Protein AF-0000000065903211 (afdb_homodimer)

Secondary structure (DSSP, 8-state):
-EETTEEE-S-EEEEEEEEEEEEEEE-SSHHHHHHHHHHHT-S--GGGTS-EEEEEEEE-GGGSTTSS-EEEEEEEE-SS-HHHHHHHHHHHHIIIIITSTT-EEEE--SS-SEEEESTTTTGGGGTT--EEEEETTEEEEEE--SSS-EEEESEEEEEEEEEEEEEEEEESSHHHHHHHHHHHHHHHTTSTTEE-TTSSB---EES--S-TTT-SEE-GGG-GGGHHHHGGG--PPTT--B--EEEEEESSHHHHHHHHHHHHHHHTTSTTEEEEE----TTSS-SEEEEHHHH-/-EETTEEE-S-EEEEEEEEEEEEEEE-SSHHHHHHHHHHHT-S--GGGTS-EEEEEEEE-GGGSTTSS-EEEEEEEE-SS-HHHHHHHHHHHHIIIIITSTT-EEEE--SS-SEEEESTTTTGGGGTT--EEEEETTEEEEEE--SSS-EEEESEEEEEEEEEEEEEEEEESSHHHHHHHHHHHHHHHTTSTTEE-TTSEE---EES--S-TTT-SEE-GGG-GGGHHHHGGG--PPTT--B--EEEEEESSHHHHHHHHHHHHHHHTTSTTEEEEE----TTSS-SEEEEHHHH-

Foldseek 3Di:
DADLQAAEDFFWAFWAKWKKFKKKKFFQDVVLQVQLQDQLQADQCAQVQAKHKFWQDWDALVPDQRSGTITIMMIIGHDPDVVSHLQRSLCSCAVRAQPGAGMEMEGDDPPFPDKDFCCPSHLCVLVPPWDWDDGNNFIWIFRPDDHHTYIYGRIIGMDMWMWWGKKKFFFLDPVLLPPLLVQLQVQLSVQGFKGFRCRWAQADFDQDDPDPVVGTHHPQLQQQVCCVVCPVSRPHDPSTRGIIMTIMIGRDPVSVLQSLLRSVNSSSVDPRGHYMGYPDRPNPPHPDIGTSVVSD/DADLQAAEDFFWAFWAKWKKFKKKKFFQDVVLQVQLQDQLQADQCAQVQAKHKFWQDWAALVPDQRSGTITIMMIIHRDPDVPSHLQRSLCSCVVRAQVGAGMEMETDDPPFPDKDFCCPSHLCVLVPPWDWDDGPNFIWIFRPDDHHTYIYGRIIGMDMWMWWGKKKFFFLDPVLLPPLLVQLQVQLSVQGFKGFRCRWAQADFDQDDPDPVVGTHHPQLQQQVCCVVCPPSRPHDPSTRGIIMTIMIGRDPVSSLQSLLRSVNSSSVDPRGHYMGYDDRPNPPHPDIGTSVVSD

Structure (mmCIF, N/CA/C/O backbone):
data_AF-0000000065903211-model_v1
#
loop_
_entity.id
_entity.type
_entity.pdbx_description
1 polymer 'Formylmethanofuran--tetrahydromethanopterin formyltransferase-like protein'
#
loop_
_atom_site.group_PDB
_atom_site.id
_atom_site.type_symbol
_atom_site.label_atom_id
_atom_site.label_alt_id
_atom_site.label_comp_id
_atom_site.label_asym_id
_atom_site.label_entity_id
_atom_site.label_seq_id
_atom_site.pdbx_PDB_ins_code
_atom_site.Cartn_x
_atom_site.Cartn_y
_atom_site.Cartn_z
_atom_site.occupancy
_atom_site.B_iso_or_equiv
_atom_site.auth_seq_id
_atom_site.auth_comp_id
_atom_site.auth_asym_id
_atom_site.auth_atom_id
_atom_site.pdbx_PDB_model_num
ATOM 1 N N . MET A 1 1 ? 7.066 37.375 7.574 1 93.94 1 MET A N 1
ATOM 2 C CA . MET A 1 1 ? 7.559 37.156 6.219 1 93.94 1 MET A CA 1
ATOM 3 C C . MET A 1 1 ? 6.41 36.812 5.27 1 93.94 1 MET A C 1
ATOM 5 O O . MET A 1 1 ? 5.41 36.219 5.68 1 93.94 1 MET A O 1
ATOM 9 N N . GLU A 1 2 ? 6.516 37.312 4.066 1 96.62 2 GLU A N 1
ATOM 10 C CA . GLU A 1 2 ? 5.477 37.094 3.072 1 96.62 2 GLU A CA 1
ATOM 11 C C . GLU A 1 2 ? 6.078 36.688 1.728 1 96.62 2 GLU A C 1
ATOM 13 O O . GLU A 1 2 ? 7.082 37.25 1.299 1 96.62 2 GLU A O 1
ATOM 18 N N . ILE A 1 3 ? 5.512 35.656 1.175 1 97.62 3 ILE A N 1
ATOM 19 C CA . ILE A 1 3 ? 5.91 35.219 -0.16 1 97.62 3 ILE A CA 1
ATOM 20 C C . ILE A 1 3 ? 4.691 35.188 -1.078 1 97.62 3 ILE A C 1
ATOM 22 O O . ILE A 1 3 ? 3.77 34.406 -0.871 1 97.62 3 ILE A O 1
ATOM 26 N N . ASN A 1 4 ? 4.617 36.062 -2.111 1 97.19 4 ASN A N 1
ATOM 27 C CA . ASN A 1 4 ? 3.537 36.125 -3.088 1 97.19 4 ASN A CA 1
ATOM 28 C C . ASN A 1 4 ? 2.182 36.312 -2.41 1 97.19 4 ASN A C 1
ATOM 30 O O . ASN A 1 4 ? 1.203 35.656 -2.785 1 97.19 4 ASN A O 1
ATOM 34 N N . GLY A 1 5 ? 2.166 37.031 -1.375 1 96.88 5 GLY A N 1
ATOM 35 C CA . GLY A 1 5 ? 0.914 37.344 -0.702 1 96.88 5 GLY A CA 1
ATOM 36 C C . GLY A 1 5 ? 0.561 36.344 0.384 1 96.88 5 GLY A C 1
ATOM 37 O O . GLY A 1 5 ? -0.401 36.562 1.13 1 96.88 5 GLY A O 1
ATOM 38 N N . THR A 1 6 ? 1.266 35.25 0.491 1 98.31 6 THR A N 1
ATOM 39 C CA . THR A 1 6 ? 1.059 34.25 1.516 1 98.31 6 THR A CA 1
ATOM 40 C C . THR A 1 6 ? 1.902 34.531 2.752 1 98.31 6 THR A C 1
ATOM 42 O O . THR A 1 6 ? 3.121 34.688 2.656 1 98.31 6 THR A O 1
ATOM 45 N N . VAL A 1 7 ? 1.269 34.594 3.902 1 98.25 7 VAL A N 1
ATOM 46 C CA . VAL A 1 7 ? 1.983 34.812 5.152 1 98.25 7 VAL A CA 1
ATOM 47 C C . VAL A 1 7 ? 2.717 33.562 5.578 1 98.25 7 VAL A C 1
ATOM 49 O O . VAL A 1 7 ? 2.133 32.469 5.59 1 98.25 7 VAL A O 1
ATOM 52 N N . ILE A 1 8 ? 3.971 33.656 5.844 1 98.5 8 ILE A N 1
ATOM 53 C CA . ILE A 1 8 ? 4.73 32.562 6.445 1 98.5 8 ILE A CA 1
ATOM 54 C C . ILE A 1 8 ? 4.836 32.781 7.953 1 98.5 8 ILE A C 1
ATOM 56 O O . ILE A 1 8 ? 5.504 33.719 8.406 1 98.5 8 ILE A O 1
ATOM 60 N N . GLU A 1 9 ? 4.176 31.953 8.688 1 97.81 9 GLU A N 1
ATOM 61 C CA . GLU A 1 9 ? 4.203 32.094 10.141 1 97.81 9 GLU A CA 1
ATOM 62 C C . GLU A 1 9 ? 5.621 31.906 10.68 1 97.81 9 GLU A C 1
ATOM 64 O O . GLU A 1 9 ? 6.387 31.078 10.18 1 97.81 9 GLU A O 1
ATOM 69 N N . ASP A 1 10 ? 5.945 32.719 11.719 1 96.81 10 ASP A N 1
ATOM 70 C CA . ASP A 1 10 ? 7.219 32.562 12.414 1 96.81 10 ASP A CA 1
ATOM 71 C C . ASP A 1 10 ? 7.156 31.406 13.406 1 96.81 10 ASP A C 1
ATOM 73 O O . ASP A 1 10 ? 6.934 31.609 14.602 1 96.81 10 ASP A O 1
ATOM 77 N N . THR A 1 11 ? 7.348 30.234 12.93 1 95.94 11 THR A N 1
ATOM 78 C CA . THR A 1 11 ? 7.277 29 13.695 1 95.94 11 THR A CA 1
ATOM 79 C C . THR A 1 11 ? 8.25 27.953 13.141 1 95.94 11 THR A C 1
ATOM 81 O O . THR A 1 11 ? 9.156 28.297 12.375 1 95.94 11 THR A O 1
ATOM 84 N N . PHE A 1 12 ? 8.219 26.766 13.695 1 94.81 12 PHE A N 1
ATOM 85 C CA . PHE A 1 12 ? 9.133 25.734 13.25 1 94.81 12 PHE A CA 1
ATOM 86 C C . PHE A 1 12 ? 8.43 24.375 13.203 1 94.81 12 PHE A C 1
ATOM 88 O O . PHE A 1 12 ? 7.441 24.156 13.906 1 94.81 12 PHE A O 1
ATOM 95 N N . SER A 1 13 ? 8.922 23.562 12.312 1 94.5 13 SER A N 1
ATOM 96 C CA . SER A 1 13 ? 8.539 22.156 12.258 1 94.5 13 SER A CA 1
ATOM 97 C C . SER A 1 13 ? 9.414 21.312 13.18 1 94.5 13 SER A C 1
ATOM 99 O O . SER A 1 13 ? 10.602 21.594 13.352 1 94.5 13 SER A O 1
ATOM 101 N N . GLU A 1 14 ? 8.789 20.344 13.742 1 92.88 14 GLU A N 1
ATOM 102 C CA . GLU A 1 14 ? 9.531 19.359 14.523 1 92.88 14 GLU A CA 1
ATOM 103 C C . GLU A 1 14 ? 9.672 18.031 13.773 1 92.88 14 GLU A C 1
ATOM 105 O O . GLU A 1 14 ? 8.727 17.594 13.109 1 92.88 14 GLU A O 1
ATOM 110 N N . ALA A 1 15 ? 10.82 17.484 13.805 1 93.44 15 ALA A N 1
ATOM 111 C CA . ALA A 1 15 ? 11.125 16.188 13.188 1 93.44 15 ALA A CA 1
ATOM 112 C C . ALA A 1 15 ? 11.906 15.297 14.141 1 93.44 15 ALA A C 1
ATOM 114 O O . ALA A 1 15 ? 12.445 15.766 15.148 1 93.44 15 ALA A O 1
ATOM 115 N N . PHE A 1 16 ? 11.914 14.062 13.875 1 92.44 16 PHE A N 1
ATOM 116 C CA . PHE A 1 16 ? 12.578 13.148 14.789 1 92.44 16 PHE A CA 1
ATOM 117 C C . PHE A 1 16 ? 13.516 12.211 14.031 1 92.44 16 PHE A C 1
ATOM 119 O O . PHE A 1 16 ? 13.352 12 12.828 1 92.44 16 PHE A O 1
ATOM 126 N N . THR A 1 17 ? 14.43 11.688 14.812 1 94.62 17 THR A N 1
ATOM 127 C CA . THR A 1 17 ? 15.414 10.789 14.227 1 94.62 17 THR A CA 1
ATOM 128 C C . THR A 1 17 ? 14.859 9.367 14.148 1 94.62 17 THR A C 1
ATOM 130 O O . THR A 1 17 ? 14.219 8.891 15.086 1 94.62 17 THR A O 1
ATOM 133 N N . GLY A 1 18 ? 14.984 8.773 12.992 1 95.62 18 GLY A N 1
ATOM 134 C CA . GLY A 1 18 ? 14.75 7.359 12.773 1 95.62 18 GLY A CA 1
ATOM 135 C C . GLY A 1 18 ? 15.836 6.691 11.953 1 95.62 18 GLY A C 1
ATOM 136 O O . GLY A 1 18 ? 16.953 7.199 11.867 1 95.62 18 GLY A O 1
ATOM 137 N N . ARG A 1 19 ? 15.586 5.504 11.531 1 97.75 19 ARG A N 1
ATOM 138 C CA . ARG A 1 19 ? 16.484 4.785 10.641 1 97.75 19 ARG A CA 1
ATOM 139 C C . ARG A 1 19 ? 15.867 4.602 9.266 1 97.75 19 ARG A C 1
ATOM 141 O O . ARG A 1 19 ? 14.641 4.48 9.141 1 97.75 19 ARG A O 1
ATOM 148 N N . CYS A 1 20 ? 16.719 4.594 8.305 1 98.69 20 CYS A N 1
ATOM 149 C CA . CYS A 1 20 ? 16.234 4.516 6.938 1 98.69 20 CYS A CA 1
ATOM 150 C C . CYS A 1 20 ? 17.016 3.49 6.133 1 98.69 20 CYS A C 1
ATOM 152 O O . CYS A 1 20 ? 18.234 3.377 6.289 1 98.69 20 CYS A O 1
ATOM 154 N N . VAL A 1 21 ? 16.344 2.736 5.34 1 98.88 21 VAL A N 1
ATOM 155 C CA . VAL A 1 21 ? 16.906 1.956 4.242 1 98.88 21 VAL A CA 1
ATOM 156 C C . VAL A 1 21 ? 16.469 2.555 2.906 1 98.88 21 VAL A C 1
ATOM 158 O O . VAL A 1 21 ? 15.273 2.732 2.66 1 98.88 21 VAL A O 1
ATOM 161 N N . ARG A 1 22 ? 17.406 2.957 2.148 1 98.94 22 ARG A N 1
ATOM 162 C CA . ARG A 1 22 ? 17.172 3.363 0.767 1 98.94 22 ARG A CA 1
ATOM 163 C C . ARG A 1 22 ? 17.484 2.227 -0.2 1 98.94 22 ARG A C 1
ATOM 165 O O . ARG A 1 22 ? 18.5 1.543 -0.057 1 98.94 22 ARG A O 1
ATOM 172 N N . ALA A 1 23 ? 16.578 1.986 -1.103 1 98.88 23 ALA A N 1
ATOM 173 C CA . ALA A 1 23 ? 16.734 0.865 -2.023 1 98.88 23 ALA A CA 1
ATOM 174 C C . ALA A 1 23 ? 16.297 1.246 -3.434 1 98.88 23 ALA A C 1
ATOM 176 O O . ALA A 1 23 ? 15.578 2.236 -3.621 1 98.88 23 ALA A O 1
ATOM 177 N N . THR A 1 24 ? 16.766 0.493 -4.402 1 98.88 24 THR A N 1
ATOM 178 C CA . THR A 1 24 ? 16.375 0.655 -5.797 1 98.88 24 THR A CA 1
ATOM 179 C C . THR A 1 24 ? 15.688 -0.609 -6.316 1 98.88 24 THR A C 1
ATOM 181 O O . THR A 1 24 ? 16.297 -1.685 -6.324 1 98.88 24 THR A O 1
ATOM 184 N N . ILE A 1 25 ? 14.492 -0.473 -6.711 1 98.94 25 ILE A N 1
ATOM 185 C CA . ILE A 1 25 ? 13.719 -1.533 -7.352 1 98.94 25 ILE A CA 1
ATOM 186 C C . ILE A 1 25 ? 13.906 -1.471 -8.867 1 98.94 25 ILE A C 1
ATOM 188 O O . ILE A 1 25 ? 13.875 -0.39 -9.453 1 98.94 25 ILE A O 1
ATOM 192 N N . THR A 1 26 ? 14.164 -2.543 -9.5 1 98.81 26 THR A N 1
ATOM 193 C CA . THR A 1 26 ? 14.141 -2.592 -10.961 1 98.81 26 THR A CA 1
ATOM 194 C C . THR A 1 26 ? 13.18 -3.676 -11.445 1 98.81 26 THR A C 1
ATOM 196 O O . THR A 1 26 ? 12.891 -4.629 -10.719 1 98.81 26 THR A O 1
ATOM 199 N N . ALA A 1 27 ? 12.695 -3.543 -12.602 1 98.25 27 ALA A N 1
ATOM 200 C CA . ALA A 1 27 ? 11.828 -4.512 -13.266 1 98.25 27 ALA A CA 1
ATOM 201 C C . ALA A 1 27 ? 11.961 -4.406 -14.789 1 98.25 27 ALA A C 1
ATOM 203 O O . ALA A 1 27 ? 12.773 -3.627 -15.297 1 98.25 27 ALA A O 1
ATOM 204 N N . ARG A 1 28 ? 11.188 -5.219 -15.453 1 96.81 28 ARG A N 1
ATOM 205 C CA . ARG A 1 28 ? 11.273 -5.281 -16.906 1 96.81 28 ARG A CA 1
ATOM 206 C C . ARG A 1 28 ? 10.617 -4.062 -17.547 1 96.81 28 ARG A C 1
ATOM 208 O O . ARG A 1 28 ? 11 -3.65 -18.641 1 96.81 28 ARG A O 1
ATOM 215 N N . ASP A 1 29 ? 9.617 -3.521 -16.828 1 97.31 29 ASP A N 1
ATOM 216 C CA . ASP A 1 29 ? 8.906 -2.367 -17.375 1 97.31 29 ASP A CA 1
ATOM 217 C C . ASP A 1 29 ? 8.523 -1.384 -16.281 1 97.31 29 ASP A C 1
ATOM 219 O O . ASP A 1 29 ? 8.461 -1.755 -15.102 1 97.31 29 ASP A O 1
ATOM 223 N N . MET A 1 30 ? 8.234 -0.178 -16.719 1 98.12 30 MET A N 1
ATOM 224 C CA . MET A 1 30 ? 7.988 0.899 -15.773 1 98.12 30 MET A CA 1
ATOM 225 C C . MET A 1 30 ? 6.664 0.688 -15.047 1 98.12 30 MET A C 1
ATOM 227 O O . MET A 1 30 ? 6.504 1.104 -13.898 1 98.12 30 MET A O 1
ATOM 231 N N . GLU A 1 31 ? 5.746 0.046 -15.656 1 97.56 31 GLU A N 1
ATOM 232 C CA . GLU A 1 31 ? 4.477 -0.226 -14.992 1 97.56 31 GLU A CA 1
ATOM 233 C C . GLU A 1 31 ? 4.676 -1.108 -13.758 1 97.56 31 GLU A C 1
ATOM 235 O O . GLU A 1 31 ? 4.133 -0.825 -12.695 1 97.56 31 GLU A O 1
ATOM 240 N N . THR A 1 32 ? 5.469 -2.158 -13.938 1 97.81 32 THR A N 1
ATOM 241 C CA . THR A 1 32 ? 5.781 -3.045 -12.82 1 97.81 32 THR A CA 1
ATOM 242 C C . THR A 1 32 ? 6.578 -2.309 -11.75 1 97.81 32 THR A C 1
ATOM 244 O O . THR A 1 32 ? 6.34 -2.49 -10.555 1 97.81 32 THR A O 1
ATOM 247 N N . VAL A 1 33 ? 7.504 -1.469 -12.211 1 98.75 33 VAL A N 1
ATOM 248 C CA . VAL A 1 33 ? 8.312 -0.684 -11.281 1 98.75 33 VAL A CA 1
ATOM 249 C C . VAL A 1 33 ? 7.402 0.193 -10.43 1 98.75 33 VAL A C 1
ATOM 251 O O . VAL A 1 33 ? 7.535 0.225 -9.203 1 98.75 33 VAL A O 1
ATOM 254 N N . ARG A 1 34 ? 6.496 0.884 -11.039 1 98.31 34 ARG A N 1
ATOM 255 C CA . ARG A 1 34 ? 5.594 1.786 -10.328 1 98.31 34 ARG A CA 1
ATOM 256 C C . ARG A 1 34 ? 4.734 1.025 -9.32 1 98.31 34 ARG A C 1
ATOM 258 O O . ARG A 1 34 ? 4.59 1.455 -8.18 1 98.31 34 ARG A O 1
ATOM 265 N N . ARG A 1 35 ? 4.23 -0.134 -9.719 1 97.75 35 ARG A N 1
ATOM 266 C CA . ARG A 1 35 ? 3.387 -0.932 -8.836 1 97.75 35 ARG A CA 1
ATOM 267 C C . ARG A 1 35 ? 4.172 -1.409 -7.617 1 97.75 35 ARG A C 1
ATOM 269 O O . ARG A 1 35 ? 3.697 -1.3 -6.484 1 97.75 35 ARG A O 1
ATOM 276 N N . ALA A 1 36 ? 5.348 -1.907 -7.871 1 98.5 36 ALA A N 1
ATOM 277 C CA . ALA A 1 36 ? 6.18 -2.396 -6.777 1 98.5 36 ALA A CA 1
ATOM 278 C C . ALA A 1 36 ? 6.559 -1.265 -5.828 1 98.5 36 ALA A C 1
ATOM 280 O O . ALA A 1 36 ? 6.52 -1.43 -4.605 1 98.5 36 ALA A O 1
ATOM 281 N N . ALA A 1 37 ? 6.918 -0.13 -6.402 1 98.81 37 ALA A N 1
ATOM 282 C CA . ALA A 1 37 ? 7.363 1.011 -5.605 1 98.81 37 ALA A CA 1
ATOM 283 C C . ALA A 1 37 ? 6.23 1.552 -4.738 1 98.81 37 ALA A C 1
ATOM 285 O O . ALA A 1 37 ? 6.391 1.7 -3.523 1 98.81 37 ALA A O 1
ATOM 286 N N . TYR A 1 38 ? 5.09 1.754 -5.309 1 98.44 38 TYR A N 1
ATOM 287 C CA . TYR A 1 38 ? 3.979 2.348 -4.574 1 98.44 38 TYR A CA 1
ATOM 288 C C . TYR A 1 38 ? 3.389 1.352 -3.582 1 98.44 38 TYR A C 1
ATOM 290 O O . TYR A 1 38 ? 3.045 1.718 -2.455 1 98.44 38 TYR A O 1
ATOM 298 N N . ASP A 1 39 ? 3.305 0.118 -3.965 1 98.44 39 ASP A N 1
ATOM 299 C CA . ASP A 1 39 ? 2.77 -0.877 -3.041 1 98.44 39 ASP A CA 1
ATOM 300 C C . ASP A 1 39 ? 3.68 -1.043 -1.825 1 98.44 39 ASP A C 1
ATOM 302 O O . ASP A 1 39 ? 3.203 -1.102 -0.69 1 98.44 39 ASP A O 1
ATOM 306 N N . SER A 1 40 ? 4.957 -1.075 -2.055 1 98.69 40 SER A N 1
ATOM 307 C CA . SER A 1 40 ? 5.883 -1.378 -0.97 1 98.69 40 SER A CA 1
ATOM 308 C C . SER A 1 40 ? 6.031 -0.193 -0.022 1 98.69 40 SER A C 1
ATOM 310 O O . SER A 1 40 ? 6.566 -0.335 1.08 1 98.69 40 SER A O 1
ATOM 312 N N . THR A 1 41 ? 5.582 0.974 -0.453 1 98.62 41 THR A N 1
ATOM 313 C CA . THR A 1 41 ? 5.73 2.156 0.387 1 98.62 41 THR A CA 1
ATOM 314 C C . THR A 1 41 ? 4.371 2.676 0.84 1 98.62 41 THR A C 1
ATOM 316 O O . THR A 1 41 ? 4.27 3.773 1.39 1 98.62 41 THR A O 1
ATOM 319 N N . ALA A 1 42 ? 3.311 1.9 0.589 1 97.94 42 ALA A N 1
ATOM 320 C CA . ALA A 1 42 ? 1.968 2.299 1.004 1 97.94 42 ALA A CA 1
ATOM 321 C C . ALA A 1 42 ? 1.803 2.178 2.516 1 97.94 42 ALA A C 1
ATOM 323 O O . ALA A 1 42 ? 2.6 1.513 3.184 1 97.94 42 ALA A O 1
ATOM 324 N N . THR A 1 43 ? 0.815 2.904 3.062 1 96.88 43 THR A N 1
ATOM 325 C CA . THR A 1 43 ? 0.42 2.828 4.465 1 96.88 43 THR A CA 1
ATOM 326 C C . THR A 1 43 ? 1.553 3.299 5.375 1 96.88 43 THR A C 1
ATOM 328 O O . THR A 1 43 ? 2.291 2.482 5.926 1 96.88 43 THR A O 1
ATOM 331 N N . PRO A 1 44 ? 1.669 4.586 5.512 1 96 44 PRO A N 1
ATOM 332 C CA . PRO A 1 44 ? 2.672 5.047 6.477 1 96 44 PRO A CA 1
ATOM 333 C C . PRO A 1 44 ? 2.508 4.406 7.852 1 96 44 PRO A C 1
ATOM 335 O O . PRO A 1 44 ? 1.448 4.531 8.469 1 96 44 PRO A O 1
ATOM 338 N N . GLY A 1 45 ? 3.602 3.795 8.383 1 93.38 45 GLY A N 1
ATOM 339 C CA . GLY A 1 45 ? 3.42 2.855 9.477 1 93.38 45 GLY A CA 1
ATOM 340 C C . GLY A 1 45 ? 4.125 3.281 10.75 1 93.38 45 GLY A C 1
ATOM 341 O O . GLY A 1 45 ? 4.09 2.564 11.758 1 93.38 45 GLY A O 1
ATOM 342 N N . ALA A 1 46 ? 4.664 4.469 10.859 1 91.44 46 ALA A N 1
ATOM 343 C CA . ALA A 1 46 ? 5.441 4.84 12.039 1 91.44 46 ALA A CA 1
ATOM 344 C C . ALA A 1 46 ? 4.57 4.844 13.297 1 91.44 46 ALA A C 1
ATOM 346 O O . ALA A 1 46 ? 4.977 4.34 14.344 1 91.44 46 ALA A O 1
ATOM 347 N N . VAL A 1 47 ? 3.385 5.297 13.188 1 87.88 47 VAL A N 1
ATOM 348 C CA . VAL A 1 47 ? 2.533 5.48 14.359 1 87.88 47 VAL A CA 1
ATOM 349 C C . VAL A 1 47 ? 1.985 4.133 14.82 1 87.88 47 VAL A C 1
ATOM 351 O O . VAL A 1 47 ? 1.554 3.986 15.961 1 87.88 47 VAL A O 1
ATOM 354 N N . ILE A 1 48 ? 2.027 3.135 13.945 1 91.62 48 ILE A N 1
ATOM 355 C CA . ILE A 1 48 ? 1.499 1.829 14.32 1 91.62 48 ILE A CA 1
ATOM 356 C C . ILE A 1 48 ? 2.646 0.833 14.477 1 91.62 48 ILE A C 1
ATOM 358 O O . ILE A 1 48 ? 2.432 -0.381 14.445 1 91.62 48 ILE A O 1
ATOM 362 N N . GLY A 1 49 ? 3.812 1.359 14.586 1 92.44 49 GLY A N 1
ATOM 363 C CA . GLY A 1 49 ? 4.977 0.534 14.875 1 92.44 49 GLY A CA 1
ATOM 364 C C . GLY A 1 49 ? 5.477 -0.228 13.664 1 92.44 49 GLY A C 1
ATOM 365 O O . GLY A 1 49 ? 6.066 -1.303 13.797 1 92.44 49 GLY A O 1
ATOM 366 N N . ARG A 1 50 ? 5.223 0.311 12.484 1 96.25 50 ARG A N 1
ATOM 367 C CA . ARG A 1 50 ? 5.625 -0.349 11.25 1 96.25 50 ARG A CA 1
ATOM 368 C C . ARG A 1 50 ? 6.414 0.601 10.359 1 96.25 50 ARG A C 1
ATOM 370 O O . ARG A 1 50 ? 6.82 1.68 10.797 1 96.25 50 ARG A O 1
ATOM 377 N N . VAL A 1 51 ? 6.703 0.161 9.203 1 97.69 51 VAL A N 1
ATOM 378 C CA . VAL A 1 51 ? 7.547 0.924 8.289 1 97.69 51 VAL A CA 1
ATOM 379 C C . VAL A 1 51 ? 6.734 2.057 7.66 1 97.69 51 VAL A C 1
ATOM 381 O O . VAL A 1 51 ? 5.551 1.89 7.367 1 97.69 51 VAL A O 1
ATOM 384 N N . GLU A 1 52 ? 7.391 3.166 7.578 1 98.06 52 GLU A N 1
ATOM 385 C CA . GLU A 1 52 ? 6.895 4.305 6.816 1 98.06 52 GLU A CA 1
ATOM 386 C C . GLU A 1 52 ? 7.777 4.586 5.602 1 98.06 52 GLU A C 1
ATOM 388 O O . GLU A 1 52 ? 8.984 4.801 5.742 1 98.06 52 GLU A O 1
ATOM 393 N N . GLY A 1 53 ? 7.199 4.508 4.395 1 98.19 53 GLY A N 1
ATOM 394 C CA . GLY A 1 53 ? 8.039 4.609 3.213 1 98.19 53 GLY A CA 1
ATOM 395 C C . GLY A 1 53 ? 7.5 5.586 2.184 1 98.19 53 GLY A C 1
ATOM 396 O O . GLY A 1 53 ? 6.426 6.164 2.369 1 98.19 53 GLY A O 1
ATOM 397 N N . GLY A 1 54 ? 8.289 5.832 1.173 1 98.75 54 GLY A N 1
ATOM 398 C CA . GLY A 1 54 ? 7.914 6.668 0.043 1 98.75 54 GLY A CA 1
ATOM 399 C C . GLY A 1 54 ? 8.789 6.453 -1.176 1 98.75 54 GLY A C 1
ATOM 400 O O . GLY A 1 54 ? 9.883 5.887 -1.071 1 98.75 54 GLY A O 1
ATOM 401 N N . VAL A 1 55 ? 8.305 6.852 -2.301 1 98.81 55 VAL A N 1
ATOM 402 C CA . VAL A 1 55 ? 9.055 6.809 -3.553 1 98.81 55 VAL A CA 1
ATOM 403 C C . VAL A 1 55 ? 9.875 8.086 -3.707 1 98.81 55 VAL A C 1
ATOM 405 O O . VAL A 1 55 ? 9.328 9.195 -3.619 1 98.81 55 VAL A O 1
ATOM 408 N N . GLU A 1 56 ? 11.102 7.906 -3.9 1 98.81 56 GLU A N 1
ATOM 409 C CA . GLU A 1 56 ? 11.992 9.055 -4.062 1 98.81 56 GLU A CA 1
ATOM 410 C C . GLU A 1 56 ? 12.055 9.5 -5.52 1 98.81 56 GLU A C 1
ATOM 412 O O . GLU A 1 56 ? 11.977 10.695 -5.812 1 98.81 56 GLU A O 1
ATOM 417 N N . SER A 1 57 ? 12.234 8.539 -6.395 1 98.56 57 SER A N 1
ATOM 418 C CA . SER A 1 57 ? 12.406 8.891 -7.801 1 98.56 57 SER A CA 1
ATOM 419 C C . SER A 1 57 ? 12.25 7.672 -8.703 1 98.56 57 SER A C 1
ATOM 421 O O . SER A 1 57 ? 12.336 6.535 -8.234 1 98.56 57 SER A O 1
ATOM 423 N N . PHE A 1 58 ? 11.992 7.902 -9.93 1 98.62 58 PHE A N 1
ATOM 424 C CA . PHE A 1 58 ? 11.984 6.883 -10.977 1 98.62 58 PHE A CA 1
ATOM 425 C C . PHE A 1 58 ? 13.195 7.023 -11.883 1 98.62 58 PHE A C 1
ATOM 427 O O . PHE A 1 58 ? 13.727 8.125 -12.055 1 98.62 58 PHE A O 1
ATOM 434 N N . HIS A 1 59 ? 13.609 5.875 -12.438 1 98.56 59 HIS A N 1
ATOM 435 C CA . HIS A 1 59 ? 14.852 5.836 -13.195 1 98.56 59 HIS A CA 1
ATOM 436 C C . HIS A 1 59 ? 14.656 5.141 -14.539 1 98.56 59 HIS A C 1
ATOM 438 O O . HIS A 1 59 ? 13.922 4.16 -14.633 1 98.56 59 HIS A O 1
ATOM 444 N N . SER A 1 60 ? 15.359 5.656 -15.531 1 98.12 60 SER A N 1
ATOM 445 C CA . SER A 1 60 ? 15.5 4.926 -16.781 1 98.12 60 SER A CA 1
ATOM 446 C C . SER A 1 60 ? 16.5 3.787 -16.656 1 98.12 60 SER A C 1
ATOM 448 O O . SER A 1 60 ? 17.219 3.688 -15.656 1 98.12 60 SER A O 1
ATOM 450 N N . ALA A 1 61 ? 16.547 2.965 -17.672 1 97.69 61 ALA A N 1
ATOM 451 C CA . ALA A 1 61 ? 17.344 1.749 -17.656 1 97.69 61 ALA A CA 1
ATOM 452 C C . ALA A 1 61 ? 18.828 2.076 -17.438 1 97.69 61 ALA A C 1
ATOM 454 O O . ALA A 1 61 ? 19.547 1.335 -16.766 1 97.69 61 ALA A O 1
ATOM 455 N N . ASP A 1 62 ? 19.312 3.152 -17.906 1 97.12 62 ASP A N 1
ATOM 456 C CA . ASP A 1 62 ? 20.734 3.48 -17.859 1 97.12 62 ASP A CA 1
ATOM 457 C C . ASP A 1 62 ? 21.141 3.98 -16.484 1 97.12 62 ASP A C 1
ATOM 459 O O . ASP A 1 62 ? 22.344 4.105 -16.188 1 97.12 62 ASP A O 1
ATOM 463 N N . GLU A 1 63 ? 20.188 4.137 -15.586 1 97.44 63 GLU A N 1
ATOM 464 C CA . GLU A 1 63 ? 20.453 4.715 -14.273 1 97.44 63 GLU A CA 1
ATOM 465 C C . GLU A 1 63 ? 20.422 3.648 -13.18 1 97.44 63 GLU A C 1
ATOM 467 O O . GLU A 1 63 ? 20.547 3.963 -11.992 1 97.44 63 GLU A O 1
ATOM 472 N N . THR A 1 64 ? 20.25 2.434 -13.562 1 97.69 64 THR A N 1
ATOM 473 C CA . THR A 1 64 ? 20.109 1.369 -12.578 1 97.69 64 THR A CA 1
ATOM 474 C C . THR A 1 64 ? 21.203 0.322 -12.75 1 97.69 64 THR A C 1
ATOM 476 O O . THR A 1 64 ? 21.812 0.222 -13.812 1 97.69 64 THR A O 1
ATOM 479 N N . PRO A 1 65 ? 21.438 -0.454 -11.75 1 96.62 65 PRO A N 1
ATOM 480 C CA . PRO A 1 65 ? 22.562 -1.392 -11.766 1 96.62 65 PRO A CA 1
ATOM 481 C C . PRO A 1 65 ? 22.422 -2.473 -12.828 1 96.62 65 PRO A C 1
ATOM 483 O O . PRO A 1 65 ? 23.422 -3.021 -13.297 1 96.62 65 PRO A O 1
ATOM 486 N N . ASP A 1 66 ? 21.188 -2.801 -13.219 1 97.06 66 ASP A N 1
ATOM 487 C CA . ASP A 1 66 ? 21.031 -3.953 -14.102 1 97.06 66 ASP A CA 1
ATOM 488 C C . ASP A 1 66 ? 20.469 -3.537 -15.461 1 97.06 66 ASP A C 1
ATOM 490 O O . ASP A 1 66 ? 19.984 -4.375 -16.219 1 97.06 66 ASP A O 1
ATOM 494 N N . GLY A 1 67 ? 20.453 -2.303 -15.75 1 97.75 67 GLY A N 1
ATOM 495 C CA . GLY A 1 67 ? 20.094 -1.804 -17.062 1 97.75 67 GLY A CA 1
ATOM 496 C C . GLY A 1 67 ? 18.609 -1.885 -17.359 1 97.75 67 GLY A C 1
ATOM 497 O O . GLY A 1 67 ? 18.203 -1.938 -18.531 1 97.75 67 GLY A O 1
ATOM 498 N N . ARG A 1 68 ? 17.75 -1.947 -16.359 1 98.19 68 ARG A N 1
ATOM 499 C CA . ARG A 1 68 ? 16.297 -1.951 -16.484 1 98.19 68 ARG A CA 1
ATOM 500 C C . ARG A 1 68 ? 15.688 -0.726 -15.805 1 98.19 68 ARG A C 1
ATOM 502 O O . ARG A 1 68 ? 16.344 -0.071 -14.992 1 98.19 68 ARG A O 1
ATOM 509 N N . PRO A 1 69 ? 14.445 -0.362 -16.172 1 98.69 69 PRO A N 1
ATOM 510 C CA . PRO A 1 69 ? 13.812 0.742 -15.438 1 98.69 69 PRO A CA 1
ATOM 511 C C . PRO A 1 69 ? 13.703 0.475 -13.938 1 98.69 69 PRO A C 1
ATOM 513 O O . PRO A 1 69 ? 13.68 -0.684 -13.516 1 98.69 69 PRO A O 1
ATOM 516 N N . GLY A 1 70 ? 13.695 1.569 -13.172 1 98.81 70 GLY A N 1
ATOM 517 C CA . GLY A 1 70 ? 13.68 1.35 -11.734 1 98.81 70 GLY A CA 1
ATOM 518 C C . GLY A 1 70 ? 13.102 2.518 -10.961 1 98.81 70 GLY A C 1
ATOM 519 O O . GLY A 1 70 ? 12.602 3.479 -11.555 1 98.81 70 GLY A O 1
ATOM 520 N N . ALA A 1 71 ? 13.016 2.367 -9.68 1 98.94 71 ALA A N 1
ATOM 521 C CA . ALA A 1 71 ? 12.609 3.396 -8.727 1 98.94 71 ALA A CA 1
ATOM 522 C C . ALA A 1 71 ? 13.43 3.316 -7.449 1 98.94 71 ALA A C 1
ATOM 524 O O . ALA A 1 71 ? 13.734 2.225 -6.965 1 98.94 71 ALA A O 1
ATOM 525 N N . THR A 1 72 ? 13.836 4.453 -6.988 1 98.88 72 THR A N 1
ATOM 526 C CA . THR A 1 72 ? 14.406 4.539 -5.648 1 98.88 72 THR A CA 1
ATOM 527 C C . THR A 1 72 ? 13.32 4.777 -4.605 1 98.88 72 THR A C 1
ATOM 529 O O . THR A 1 72 ? 12.469 5.656 -4.773 1 98.88 72 THR A O 1
ATOM 532 N N . VAL A 1 73 ? 13.344 3.945 -3.582 1 98.94 73 VAL A N 1
ATOM 533 C CA . VAL A 1 73 ? 12.383 4.059 -2.486 1 98.94 73 VAL A CA 1
ATOM 534 C C . VAL A 1 73 ? 13.125 4.156 -1.157 1 98.94 73 VAL A C 1
ATOM 536 O O . VAL A 1 73 ? 14.289 3.758 -1.057 1 98.94 73 VAL A O 1
ATOM 539 N N . GLN A 1 74 ? 12.508 4.727 -0.223 1 98.94 74 GLN A N 1
ATOM 540 C CA . GLN A 1 74 ? 13.039 4.805 1.133 1 98.94 74 GLN A CA 1
ATOM 541 C C . GLN A 1 74 ? 12.07 4.191 2.141 1 98.94 74 GLN A C 1
ATOM 543 O O . GLN A 1 74 ? 10.859 4.398 2.049 1 98.94 74 GLN A O 1
ATOM 548 N N . PHE A 1 75 ? 12.586 3.414 3.078 1 98.88 75 PHE A N 1
ATOM 549 C CA . PHE A 1 75 ? 11.844 2.809 4.18 1 98.88 75 PHE A CA 1
ATOM 550 C C . PHE A 1 75 ? 12.375 3.295 5.523 1 98.88 75 PHE A C 1
ATOM 552 O O . PHE A 1 75 ? 13.562 3.141 5.816 1 98.88 75 PHE A O 1
ATOM 559 N N . TYR A 1 76 ? 11.5 3.836 6.328 1 98.69 76 TYR A N 1
ATOM 560 C CA . TYR A 1 76 ? 11.883 4.414 7.613 1 98.69 76 TYR A CA 1
ATOM 561 C C . TYR A 1 76 ? 11.289 3.623 8.766 1 98.69 76 TYR A C 1
ATOM 563 O O . TYR A 1 76 ? 10.188 3.084 8.656 1 98.69 76 TYR A O 1
ATOM 571 N N . TYR A 1 77 ? 11.984 3.547 9.766 1 98.06 77 TYR A N 1
ATOM 572 C CA . TYR A 1 77 ? 11.531 2.959 11.016 1 98.06 77 TYR A CA 1
ATOM 573 C C . TYR A 1 77 ? 11.852 3.873 12.195 1 98.06 77 TYR A C 1
ATOM 575 O O . TYR A 1 77 ? 13.008 4.246 12.398 1 98.06 77 TYR A O 1
ATOM 583 N N . ALA A 1 78 ? 10.859 4.203 12.977 1 93.81 78 ALA A N 1
ATOM 584 C CA . ALA A 1 78 ? 10.977 5.242 13.992 1 93.81 78 ALA A CA 1
ATOM 585 C C . ALA A 1 78 ? 11.547 4.676 15.289 1 93.81 78 ALA A C 1
ATOM 587 O O . ALA A 1 78 ? 12.188 5.395 16.062 1 93.81 78 ALA A O 1
ATOM 588 N N . LEU A 1 79 ? 11.383 3.389 15.586 1 91.12 79 LEU A N 1
ATOM 589 C CA . LEU A 1 79 ? 11.797 2.781 16.844 1 91.12 79 LEU A CA 1
ATOM 590 C C . LEU A 1 79 ? 13.258 2.338 16.781 1 91.12 79 LEU A C 1
ATOM 592 O O . LEU A 1 79 ? 13.781 2.076 15.695 1 91.12 79 LEU A O 1
ATOM 596 N N . PRO A 1 80 ? 13.922 2.234 17.891 1 92.25 80 PRO A N 1
ATOM 597 C CA . PRO A 1 80 ? 15.336 1.851 17.906 1 92.25 80 PRO A CA 1
ATOM 598 C C . PRO A 1 80 ? 15.547 0.346 17.734 1 92.25 80 PRO A C 1
ATOM 600 O O . PRO A 1 80 ? 16.688 -0.123 17.688 1 92.25 80 PRO A O 1
ATOM 603 N N . ASP A 1 81 ? 14.609 -0.44 17.484 1 96 81 ASP A N 1
ATOM 604 C CA . ASP A 1 81 ? 14.664 -1.895 17.375 1 96 81 ASP A CA 1
ATOM 605 C C . ASP A 1 81 ? 14.961 -2.326 15.938 1 96 81 ASP A C 1
ATOM 607 O O . ASP A 1 81 ? 14.047 -2.566 15.148 1 96 81 ASP A O 1
ATOM 611 N N . LEU A 1 82 ? 16.219 -2.604 15.719 1 95.81 82 LEU A N 1
ATOM 612 C CA . LEU A 1 82 ? 16.688 -2.932 14.375 1 95.81 82 LEU A CA 1
ATOM 613 C C . LEU A 1 82 ? 16.125 -4.277 13.922 1 95.81 82 LEU A C 1
ATOM 615 O O . LEU A 1 82 ? 15.844 -4.473 12.734 1 95.81 82 LEU A O 1
ATOM 619 N N . GLU A 1 83 ? 16 -5.18 14.836 1 96.75 83 GLU A N 1
ATOM 620 C CA . GLU A 1 83 ? 15.445 -6.484 14.492 1 96.75 83 GLU A CA 1
ATOM 621 C C . GLU A 1 83 ? 14 -6.359 14.008 1 96.75 83 GLU A C 1
ATOM 623 O O . GLU A 1 83 ? 13.617 -6.973 13.008 1 96.75 83 GLU A O 1
ATOM 628 N N . LYS A 1 84 ? 13.25 -5.598 14.711 1 96.94 84 LYS A N 1
ATOM 629 C CA . LYS A 1 84 ? 11.867 -5.379 14.297 1 96.94 84 LYS A CA 1
ATOM 630 C C . LYS A 1 84 ? 11.797 -4.629 12.969 1 96.94 84 LYS A C 1
ATOM 632 O O . LYS A 1 84 ? 10.922 -4.895 12.141 1 96.94 84 LYS A O 1
ATOM 637 N N . PHE A 1 85 ? 12.758 -3.672 12.797 1 98.19 85 PHE A N 1
ATOM 638 C CA . PHE A 1 85 ? 12.844 -2.98 11.516 1 98.19 85 PHE A CA 1
ATOM 639 C C . PHE A 1 85 ? 13.078 -3.971 10.383 1 98.19 85 PHE A C 1
ATOM 641 O O . PHE A 1 85 ? 12.398 -3.914 9.352 1 98.19 85 PHE A O 1
ATOM 648 N N . GLN A 1 86 ? 13.938 -4.852 10.602 1 97.81 86 GLN A N 1
ATOM 649 C CA . GLN A 1 86 ? 14.273 -5.852 9.594 1 97.81 86 GLN A CA 1
ATOM 650 C C . GLN A 1 86 ? 13.062 -6.723 9.258 1 97.81 86 GLN A C 1
ATOM 652 O O . GLN A 1 86 ? 12.805 -7.012 8.086 1 97.81 86 GLN A O 1
ATOM 657 N N . VAL A 1 87 ? 12.359 -7.113 10.227 1 97.38 87 VAL A N 1
ATOM 658 C CA . VAL A 1 87 ? 11.188 -7.957 10.031 1 97.38 87 VAL A CA 1
ATOM 659 C C . VAL A 1 87 ? 10.125 -7.195 9.25 1 97.38 87 VAL A C 1
ATOM 661 O O . VAL A 1 87 ? 9.586 -7.703 8.258 1 97.38 87 VAL A O 1
ATOM 664 N N . GLU A 1 88 ? 9.805 -5.973 9.641 1 97.88 88 GLU A N 1
ATOM 665 C CA . GLU A 1 88 ? 8.789 -5.164 8.969 1 97.88 88 GLU A CA 1
ATOM 666 C C . GLU A 1 88 ? 9.203 -4.844 7.535 1 97.88 88 GLU A C 1
ATOM 668 O O . GLU A 1 88 ? 8.367 -4.852 6.633 1 97.88 88 GLU A O 1
ATOM 673 N N . LEU A 1 89 ? 10.484 -4.535 7.367 1 98.44 89 LEU A N 1
ATOM 674 C CA . LEU A 1 89 ? 11 -4.293 6.023 1 98.44 89 LEU A CA 1
ATOM 675 C C . LEU A 1 89 ? 10.859 -5.535 5.152 1 98.44 89 LEU A C 1
ATOM 677 O O . LEU A 1 89 ? 10.492 -5.438 3.98 1 98.44 89 LEU A O 1
ATOM 681 N N . SER A 1 90 ? 11.148 -6.691 5.699 1 98.12 90 SER A N 1
ATOM 682 C CA . SER A 1 90 ? 11.07 -7.934 4.934 1 98.12 90 SER A CA 1
ATOM 683 C C . SER A 1 90 ? 9.648 -8.203 4.453 1 98.12 90 SER A C 1
ATOM 685 O O . SER A 1 90 ? 9.445 -8.758 3.373 1 98.12 90 SER A O 1
ATOM 687 N N . TYR A 1 91 ? 8.633 -7.809 5.23 1 97.62 91 TYR A N 1
ATOM 688 C CA . TYR A 1 91 ? 7.246 -7.957 4.797 1 97.62 91 TYR A CA 1
ATOM 689 C C . TYR A 1 91 ? 6.977 -7.133 3.543 1 97.62 91 TYR A C 1
ATOM 691 O O . TYR A 1 91 ? 6.32 -7.605 2.609 1 97.62 91 TYR A O 1
ATOM 699 N N . ARG A 1 92 ? 7.508 -5.895 3.5 1 98.25 92 ARG A N 1
ATOM 700 C CA . ARG A 1 92 ? 7.328 -5.039 2.328 1 98.25 92 ARG A CA 1
ATOM 701 C C . ARG A 1 92 ? 8.023 -5.633 1.108 1 98.25 92 ARG A C 1
ATOM 703 O O . ARG A 1 92 ? 7.48 -5.613 0.004 1 98.25 92 ARG A O 1
ATOM 710 N N . ILE A 1 93 ? 9.203 -6.137 1.35 1 98.5 93 ILE A N 1
ATOM 711 C CA . ILE A 1 93 ? 9.992 -6.676 0.248 1 98.5 93 ILE A CA 1
ATOM 712 C C . ILE A 1 93 ? 9.32 -7.934 -0.3 1 98.5 93 ILE A C 1
ATOM 714 O O . ILE A 1 93 ? 9.125 -8.062 -1.511 1 98.5 93 ILE A O 1
ATOM 718 N N . ARG A 1 94 ? 8.906 -8.836 0.551 1 97.19 94 ARG A N 1
ATOM 719 C CA . ARG A 1 94 ? 8.367 -10.125 0.132 1 97.19 94 ARG A CA 1
ATOM 720 C C . ARG A 1 94 ? 6.984 -9.961 -0.486 1 97.19 94 ARG A C 1
ATOM 722 O O . ARG A 1 94 ? 6.699 -10.531 -1.544 1 97.19 94 ARG A O 1
ATOM 729 N N . GLN A 1 95 ? 6.148 -9.125 0.103 1 96.81 95 GLN A N 1
ATOM 730 C CA . GLN A 1 95 ? 4.742 -9.07 -0.274 1 96.81 95 GLN A CA 1
ATOM 731 C C . GLN A 1 95 ? 4.52 -8.094 -1.428 1 96.81 95 GLN A C 1
ATOM 733 O O . GLN A 1 95 ? 3.48 -8.141 -2.092 1 96.81 95 GLN A O 1
ATOM 738 N N . ASP A 1 96 ? 5.535 -7.215 -1.663 1 97.81 96 ASP A N 1
ATOM 739 C CA . ASP A 1 96 ? 5.211 -6.137 -2.594 1 97.81 96 ASP A CA 1
ATOM 740 C C . ASP A 1 96 ? 6.219 -6.078 -3.738 1 97.81 96 ASP A C 1
ATOM 742 O O . ASP A 1 96 ? 5.953 -5.461 -4.773 1 97.81 96 ASP A O 1
ATOM 746 N N . ILE A 1 97 ? 7.375 -6.633 -3.562 1 98.44 97 ILE A N 1
ATOM 747 C CA . ILE A 1 97 ? 8.406 -6.512 -4.59 1 98.44 97 ILE A CA 1
ATOM 748 C C . ILE A 1 97 ? 8.734 -7.891 -5.156 1 98.44 97 ILE A C 1
ATOM 750 O O . ILE A 1 97 ? 8.523 -8.148 -6.344 1 98.44 97 ILE A O 1
ATOM 754 N N . LEU A 1 98 ? 9.094 -8.797 -4.27 1 97.5 98 LEU A N 1
ATOM 755 C CA . LEU A 1 98 ? 9.492 -10.141 -4.668 1 97.5 98 LEU A CA 1
ATOM 756 C C . LEU A 1 98 ? 8.375 -10.82 -5.457 1 97.5 98 LEU A C 1
ATOM 758 O O . LEU A 1 98 ? 8.641 -11.516 -6.441 1 97.5 98 LEU A O 1
ATOM 762 N N . VAL A 1 99 ? 7.168 -10.578 -5.156 1 96.12 99 VAL A N 1
ATOM 763 C CA . VAL A 1 99 ? 6.035 -11.305 -5.723 1 96.12 99 VAL A CA 1
ATOM 764 C C . VAL A 1 99 ? 5.664 -10.695 -7.074 1 96.12 99 VAL A C 1
ATOM 766 O O . VAL A 1 99 ? 4.883 -11.281 -7.832 1 96.12 99 VAL A O 1
ATOM 769 N N . LYS A 1 100 ? 6.141 -9.562 -7.414 1 97.12 100 LYS A N 1
ATOM 770 C CA . LYS A 1 100 ? 5.895 -8.969 -8.727 1 97.12 100 LYS A CA 1
ATOM 771 C C . LYS A 1 100 ? 6.863 -9.516 -9.766 1 97.12 100 LYS A C 1
ATOM 773 O O . LYS A 1 100 ? 8.031 -9.766 -9.469 1 97.12 100 LYS A O 1
ATOM 778 N N . PRO A 1 101 ? 6.426 -9.648 -10.938 1 97.06 101 PRO A N 1
ATOM 779 C CA . PRO A 1 101 ? 7.262 -10.32 -11.938 1 97.06 101 PRO A CA 1
ATOM 780 C C . PRO A 1 101 ? 8.492 -9.5 -12.32 1 97.06 101 PRO A C 1
ATOM 782 O O . PRO A 1 101 ? 8.398 -8.289 -12.516 1 97.06 101 PRO A O 1
ATOM 785 N N . PHE A 1 102 ? 9.617 -10.141 -12.391 1 97.56 102 PHE A N 1
ATOM 786 C CA . PHE A 1 102 ? 10.852 -9.641 -12.992 1 97.56 102 PHE A CA 1
ATOM 787 C C . PHE A 1 102 ? 11.43 -8.5 -12.172 1 97.56 102 PHE A C 1
ATOM 789 O O . PHE A 1 102 ? 11.961 -7.535 -12.719 1 97.56 102 PHE A O 1
ATOM 796 N N . THR A 1 103 ? 11.281 -8.555 -10.898 1 98 103 TH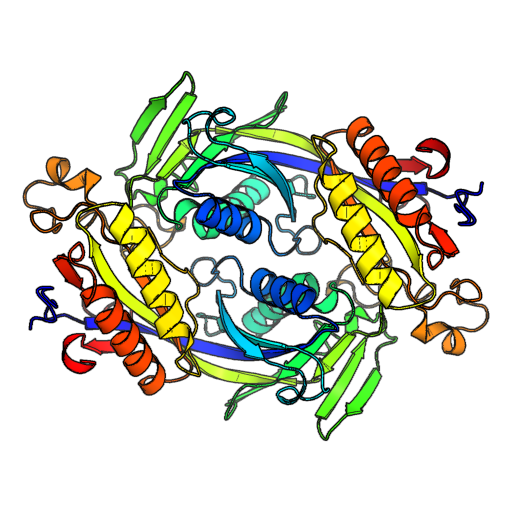R A N 1
ATOM 797 C CA . THR A 1 103 ? 11.789 -7.484 -10.055 1 98 103 THR A CA 1
ATOM 798 C C . THR A 1 103 ? 13.133 -7.863 -9.445 1 98 103 THR A C 1
ATOM 800 O O . THR A 1 103 ? 13.477 -9.047 -9.375 1 98 103 THR A O 1
ATOM 803 N N . ALA A 1 104 ? 13.883 -6.918 -9.086 1 98.5 104 ALA A N 1
ATOM 804 C CA . ALA A 1 104 ? 15.109 -7.008 -8.297 1 98.5 104 ALA A CA 1
ATOM 805 C C . ALA A 1 104 ? 15.227 -5.836 -7.328 1 98.5 104 ALA A C 1
ATOM 807 O O . ALA A 1 104 ? 14.516 -4.84 -7.461 1 98.5 104 ALA A O 1
ATOM 808 N N . LEU A 1 105 ? 16.047 -6.02 -6.34 1 98.88 105 LEU A N 1
ATOM 809 C CA . LEU A 1 105 ? 16.188 -4.988 -5.312 1 98.88 105 LEU A CA 1
ATOM 810 C C . LEU A 1 105 ? 17.656 -4.773 -4.965 1 98.88 105 LEU A C 1
ATOM 812 O O . LEU A 1 105 ? 18.375 -5.73 -4.66 1 98.88 105 LEU A O 1
ATOM 816 N N . TYR A 1 106 ? 18.078 -3.521 -5.012 1 98.81 106 TYR A N 1
ATOM 817 C CA . TYR A 1 106 ? 19.469 -3.164 -4.762 1 98.81 106 TYR A CA 1
ATOM 818 C C . TYR A 1 106 ? 19.578 -2.174 -3.609 1 98.81 106 TYR A C 1
ATOM 820 O O . TYR A 1 106 ? 18.719 -1.304 -3.445 1 98.81 106 TYR A O 1
ATOM 828 N N . ASN A 1 107 ? 20.609 -2.338 -2.834 1 98.69 107 ASN A N 1
ATOM 829 C CA . ASN A 1 107 ? 20.953 -1.349 -1.814 1 98.69 107 ASN A CA 1
ATOM 830 C C . ASN A 1 107 ? 21.375 -0.023 -2.438 1 98.69 107 ASN A C 1
ATOM 832 O O . ASN A 1 107 ? 22.203 0.001 -3.346 1 98.69 107 ASN A O 1
ATOM 836 N N . SER A 1 108 ? 20.797 1.058 -1.966 1 98.44 108 SER A N 1
ATOM 837 C CA . SER A 1 108 ? 21.172 2.387 -2.436 1 98.44 108 SER A CA 1
ATOM 838 C C . SER A 1 108 ? 21.375 3.354 -1.271 1 98.44 108 SER A C 1
ATOM 840 O O . SER A 1 108 ? 21.312 4.57 -1.451 1 98.44 108 SER A O 1
ATOM 842 N N . THR A 1 109 ? 21.547 2.857 -0.083 1 98.75 109 THR A N 1
ATOM 843 C CA . THR A 1 109 ? 21.766 3.693 1.093 1 98.75 109 THR A CA 1
ATOM 844 C C . THR A 1 109 ? 23.141 4.332 1.058 1 98.75 109 THR A C 1
ATOM 846 O O . THR A 1 109 ? 24.156 3.629 1.06 1 98.75 109 THR A O 1
ATOM 849 N N . PRO A 1 110 ? 23.141 5.625 1.045 1 98.31 110 PRO A N 1
ATOM 850 C CA . PRO A 1 110 ? 24.469 6.258 1.081 1 98.31 110 PRO A CA 1
ATOM 851 C C . PRO A 1 110 ? 25.109 6.219 2.469 1 98.31 110 PRO A C 1
ATOM 853 O O . PRO A 1 110 ? 24.406 6.355 3.477 1 98.31 110 PRO A O 1
ATOM 856 N N . ASP A 1 111 ? 26.375 5.973 2.551 1 97.62 111 ASP A N 1
ATOM 857 C CA . ASP A 1 111 ? 27.156 6.008 3.779 1 97.62 111 ASP A CA 1
ATOM 858 C C . ASP A 1 111 ? 26.453 5.254 4.906 1 97.62 111 ASP A C 1
ATOM 860 O O . ASP A 1 111 ? 26.219 5.809 5.98 1 97.62 111 ASP A O 1
ATOM 864 N N . PRO A 1 112 ? 26.188 4.023 4.711 1 98.44 112 PRO A N 1
ATOM 865 C CA . PRO A 1 112 ? 25.453 3.258 5.723 1 98.44 112 PRO A CA 1
ATOM 866 C C . PRO A 1 112 ? 26.219 3.137 7.039 1 98.44 112 PRO A C 1
ATOM 868 O O . PRO A 1 112 ? 27.453 3.035 7.035 1 98.44 112 PRO A O 1
ATOM 871 N N . GLU A 1 113 ? 25.484 3.111 8.094 1 97.88 113 GLU A N 1
ATOM 872 C CA . GLU A 1 113 ? 26.047 2.883 9.422 1 97.88 113 GLU A CA 1
ATOM 873 C C . GLU A 1 113 ? 26.172 1.392 9.719 1 97.88 113 GLU A C 1
ATOM 875 O O . GLU A 1 113 ? 26.922 0.991 10.609 1 97.88 113 GLU A O 1
ATOM 880 N N . GLY A 1 114 ? 25.422 0.646 9.094 1 98.12 114 GLY A N 1
ATOM 881 C CA . GLY A 1 114 ? 25.375 -0.804 9.203 1 98.12 114 GLY A CA 1
ATOM 882 C C . GLY A 1 114 ? 24.562 -1.464 8.109 1 98.12 114 GLY A C 1
ATOM 883 O O . GLY A 1 114 ? 24.172 -0.807 7.145 1 98.12 114 GLY A O 1
ATOM 884 N N . TYR A 1 115 ? 24.422 -2.801 8.258 1 98.25 115 TYR A N 1
ATOM 885 C CA . TYR A 1 115 ? 23.734 -3.561 7.211 1 98.25 115 TYR A CA 1
ATOM 886 C C . TYR A 1 115 ? 22.75 -4.555 7.809 1 98.25 115 TYR A C 1
ATOM 888 O O . TYR A 1 115 ? 22.969 -5.062 8.914 1 98.25 115 TYR A O 1
ATOM 896 N N . MET A 1 116 ? 21.719 -4.727 7.113 1 97.81 116 MET A N 1
ATOM 897 C CA . MET A 1 116 ? 20.766 -5.789 7.406 1 97.81 116 MET A CA 1
ATOM 898 C C . MET A 1 116 ? 20.969 -6.977 6.473 1 97.81 116 MET A C 1
ATOM 900 O O . MET A 1 116 ? 21.047 -6.809 5.258 1 97.81 116 MET A O 1
ATOM 904 N N . ASP A 1 117 ? 20.984 -8.102 7.074 1 97.31 117 ASP A N 1
ATOM 905 C CA . ASP A 1 117 ? 21.094 -9.328 6.289 1 97.31 117 ASP A CA 1
ATOM 906 C C . ASP A 1 117 ? 19.766 -9.68 5.629 1 97.31 117 ASP A C 1
ATOM 908 O O . ASP A 1 117 ? 18.719 -9.672 6.289 1 97.31 117 ASP A O 1
ATOM 912 N N . MET A 1 118 ? 19.797 -9.961 4.336 1 98.25 118 MET A N 1
ATOM 913 C CA . MET A 1 118 ? 18.562 -10.188 3.602 1 98.25 118 MET A CA 1
ATOM 914 C C . MET A 1 118 ? 18.297 -11.68 3.418 1 98.25 118 MET A C 1
ATOM 916 O O . MET A 1 118 ? 17.266 -12.078 2.881 1 98.25 118 MET A O 1
ATOM 920 N N . MET A 1 119 ? 19.172 -12.57 3.924 1 98.06 119 MET A N 1
ATOM 921 C CA . MET A 1 119 ? 19 -14.008 3.721 1 98.06 119 MET A CA 1
ATOM 922 C C . MET A 1 119 ? 17.906 -14.555 4.625 1 98.06 119 MET A C 1
ATOM 924 O O . MET A 1 119 ? 16.969 -15.211 4.152 1 98.06 119 MET A O 1
ATOM 928 N N . LYS A 1 120 ? 17.922 -14.203 5.867 1 96.31 120 LYS A N 1
ATOM 929 C CA . LYS A 1 120 ? 17.078 -14.82 6.887 1 96.31 120 LYS A CA 1
ATOM 930 C C . LYS A 1 120 ? 15.602 -14.594 6.59 1 96.31 120 LYS A C 1
ATOM 932 O O . LYS A 1 120 ? 14.812 -15.539 6.605 1 96.31 120 LYS A O 1
ATOM 937 N N . HIS A 1 121 ? 15.242 -13.398 6.273 1 96.31 121 HIS A N 1
ATOM 938 C CA . HIS A 1 121 ? 13.82 -13.07 6.207 1 96.31 121 HIS A CA 1
ATOM 939 C C . HIS A 1 121 ? 13.344 -12.969 4.762 1 96.31 121 HIS A C 1
ATOM 941 O O . HIS A 1 121 ? 12.141 -12.953 4.5 1 96.31 121 HIS A O 1
ATOM 947 N N . VAL A 1 122 ? 14.266 -12.867 3.752 1 97.81 122 VAL A N 1
ATOM 948 C CA . VAL A 1 122 ? 13.859 -12.703 2.361 1 97.81 122 VAL A CA 1
ATOM 949 C C . VAL A 1 122 ? 14.469 -13.805 1.504 1 97.81 122 VAL A C 1
ATOM 951 O O . VAL A 1 122 ? 13.75 -14.531 0.815 1 97.81 122 VAL A O 1
ATOM 954 N N . GLY A 1 123 ? 15.742 -14.031 1.625 1 98 123 GLY A N 1
ATOM 955 C CA . GLY A 1 123 ? 16.422 -15.031 0.82 1 98 123 GLY A CA 1
ATOM 956 C C . GLY A 1 123 ? 15.828 -16.422 0.962 1 98 123 GLY A C 1
ATOM 957 O O . GLY A 1 123 ? 15.648 -17.125 -0.03 1 98 123 GLY A O 1
ATOM 958 N N . HIS A 1 124 ? 15.461 -16.781 2.139 1 97.12 124 HIS A N 1
ATOM 959 C CA . HIS A 1 124 ? 14.984 -18.141 2.441 1 97.12 124 HIS A CA 1
ATOM 960 C C . HIS A 1 124 ? 13.57 -18.344 1.904 1 97.12 124 HIS A C 1
ATOM 962 O O . HIS A 1 124 ? 13.016 -19.438 2.027 1 97.12 124 HIS A O 1
ATOM 968 N N . CYS A 1 125 ? 13.055 -17.359 1.235 1 96.44 125 CYS A N 1
ATOM 969 C CA . CYS A 1 125 ? 11.852 -17.609 0.445 1 96.44 125 CYS A CA 1
ATOM 970 C C . CYS A 1 125 ? 12.109 -18.656 -0.626 1 96.44 125 CYS A C 1
ATOM 972 O O . CYS A 1 125 ? 11.18 -19.281 -1.127 1 96.44 125 CYS A O 1
ATOM 974 N N . GLY A 1 126 ? 13.344 -18.859 -0.97 1 96.31 126 GLY A N 1
ATOM 975 C CA . GLY A 1 126 ? 13.75 -19.859 -1.935 1 96.31 126 GLY A CA 1
ATOM 976 C C . GLY A 1 126 ? 13.703 -21.281 -1.377 1 96.31 126 GLY A C 1
ATOM 977 O O . GLY A 1 126 ? 13.93 -22.25 -2.105 1 96.31 126 GLY A O 1
ATOM 978 N N . ASP A 1 127 ? 13.508 -21.406 -0.111 1 96.38 127 ASP A N 1
ATOM 979 C CA . ASP A 1 127 ? 13.297 -22.672 0.583 1 96.38 127 ASP A CA 1
ATOM 980 C C . ASP A 1 127 ? 14.555 -23.547 0.542 1 96.38 127 ASP A C 1
ATOM 982 O O . ASP A 1 127 ? 14.469 -24.766 0.436 1 96.38 127 ASP A O 1
ATOM 986 N N . GLY A 1 128 ? 15.586 -22.938 0.533 1 96.19 128 GLY A N 1
ATOM 987 C CA . GLY A 1 128 ? 16.844 -23.672 0.532 1 96.19 128 GLY A CA 1
ATOM 988 C C . GLY A 1 128 ? 17.453 -23.781 -0.847 1 96.19 128 GLY A C 1
ATOM 989 O O . GLY A 1 128 ? 18.594 -24.266 -0.986 1 96.19 128 GLY A O 1
ATOM 990 N N . TYR A 1 129 ? 16.797 -23.312 -1.857 1 96.5 129 TYR A N 1
ATOM 991 C CA . TYR A 1 129 ? 17.297 -23.391 -3.221 1 96.5 129 TYR A CA 1
ATOM 992 C C . TYR A 1 129 ? 17.953 -22.078 -3.645 1 96.5 129 TYR A C 1
ATOM 994 O O . TYR A 1 129 ? 18.484 -21.969 -4.754 1 96.5 129 TYR A O 1
ATOM 1002 N N . GLU A 1 130 ? 17.844 -21.078 -2.74 1 97.44 130 GLU A N 1
ATOM 1003 C CA . GLU A 1 130 ? 18.484 -19.812 -3.045 1 97.44 130 GLU A CA 1
ATOM 1004 C C . GLU A 1 130 ? 20.016 -19.953 -3.057 1 97.44 130 GLU A C 1
ATOM 1006 O O . GLU A 1 130 ? 20.562 -20.844 -2.424 1 97.44 130 GLU A O 1
ATOM 1011 N N . TRP A 1 131 ? 20.688 -19.078 -3.764 1 97.12 131 TRP A N 1
ATOM 1012 C CA . TRP A 1 131 ? 22.141 -19.078 -3.795 1 97.12 131 TRP A CA 1
ATOM 1013 C C . TRP A 1 131 ? 22.688 -17.672 -3.932 1 97.12 131 TRP A C 1
ATOM 1015 O O . TRP A 1 131 ? 21.938 -16.734 -4.227 1 97.12 131 TRP A O 1
ATOM 1025 N N . ILE A 1 132 ? 23.953 -17.5 -3.662 1 98 132 ILE A N 1
ATOM 1026 C CA . ILE A 1 132 ? 24.641 -16.219 -3.748 1 98 132 ILE A CA 1
ATOM 1027 C C . ILE A 1 132 ? 25.406 -16.125 -5.066 1 98 132 ILE A C 1
ATOM 1029 O O . ILE A 1 132 ? 26.031 -17.094 -5.488 1 98 132 ILE A O 1
ATOM 1033 N N . GLU A 1 133 ? 25.281 -15.023 -5.664 1 96.88 133 GLU A N 1
ATOM 1034 C CA . GLU A 1 133 ? 26.078 -14.75 -6.855 1 96.88 133 GLU A CA 1
ATOM 1035 C C . GLU A 1 133 ? 26.594 -13.312 -6.859 1 96.88 133 GLU A C 1
ATOM 1037 O O . GLU A 1 133 ? 26.078 -12.469 -6.121 1 96.88 133 GLU A O 1
ATOM 1042 N N . GLU A 1 134 ? 27.641 -13.102 -7.676 1 97.12 134 GLU A N 1
ATOM 1043 C CA . GLU A 1 134 ? 28.188 -11.758 -7.852 1 97.12 134 GLU A CA 1
ATOM 1044 C C . GLU A 1 134 ? 27.656 -11.117 -9.133 1 97.12 134 GLU A C 1
ATOM 1046 O O . GLU A 1 134 ? 27.594 -11.766 -10.18 1 97.12 134 GLU A O 1
ATOM 1051 N N . PHE A 1 135 ? 27.234 -9.953 -8.969 1 95.06 135 PHE A N 1
ATOM 1052 C CA . PHE A 1 135 ? 26.75 -9.18 -10.109 1 95.06 135 PHE A CA 1
ATOM 1053 C C . PHE A 1 135 ? 27.188 -7.719 -9.992 1 95.06 135 PHE A C 1
ATOM 1055 O O . PHE A 1 135 ? 26.734 -7 -9.094 1 95.06 135 PHE A O 1
ATOM 1062 N N . GLY A 1 136 ? 28.062 -7.25 -10.945 1 94.44 136 GLY A N 1
ATOM 1063 C CA . GLY A 1 136 ? 28.484 -5.863 -10.953 1 94.44 136 GLY A CA 1
ATOM 1064 C C . GLY A 1 136 ? 29.156 -5.438 -9.664 1 94.44 136 GLY A C 1
ATOM 1065 O O . GLY A 1 136 ? 28.891 -4.344 -9.156 1 94.44 136 GLY A O 1
ATOM 1066 N N . GLY A 1 137 ? 29.812 -6.305 -9.047 1 95.56 137 GLY A N 1
ATOM 1067 C CA . GLY A 1 137 ? 30.531 -5.988 -7.816 1 95.56 137 GLY A CA 1
ATOM 1068 C C . GLY A 1 137 ? 29.641 -6.098 -6.582 1 95.56 137 GLY A C 1
ATOM 1069 O O . GLY A 1 137 ? 30.062 -5.73 -5.48 1 95.56 137 GLY A O 1
ATOM 1070 N N . ARG A 1 138 ? 28.438 -6.586 -6.762 1 96.88 138 ARG A N 1
ATOM 1071 C CA . ARG A 1 138 ? 27.484 -6.742 -5.664 1 96.88 138 ARG A CA 1
ATOM 1072 C C . ARG A 1 138 ? 27.219 -8.219 -5.367 1 96.88 138 ARG A C 1
ATOM 1074 O O . ARG A 1 138 ? 27.125 -9.031 -6.285 1 96.88 138 ARG A O 1
ATOM 1081 N N . GLU A 1 139 ? 27.203 -8.508 -4.086 1 98.44 139 GLU A N 1
ATOM 1082 C CA . GLU A 1 139 ? 26.781 -9.844 -3.684 1 98.44 139 GLU A CA 1
ATOM 1083 C C . GLU A 1 139 ? 25.25 -9.953 -3.684 1 98.44 139 GLU A C 1
ATOM 1085 O O . GLU A 1 139 ? 24.578 -9.281 -2.9 1 98.44 139 GLU A O 1
ATOM 1090 N N . MET A 1 140 ? 24.734 -10.805 -4.543 1 98.5 140 MET A N 1
ATOM 1091 C CA . MET A 1 140 ? 23.281 -10.922 -4.73 1 98.5 140 MET A CA 1
ATOM 1092 C C . MET A 1 140 ? 22.781 -12.273 -4.234 1 98.5 140 MET A C 1
ATOM 1094 O O . MET A 1 140 ? 23.438 -13.297 -4.434 1 98.5 140 MET A O 1
ATOM 1098 N N . ILE A 1 141 ? 21.672 -12.273 -3.561 1 98.69 141 ILE A N 1
ATOM 1099 C CA . ILE A 1 141 ? 20.922 -13.508 -3.342 1 98.69 141 ILE A CA 1
ATOM 1100 C C . ILE A 1 141 ? 20 -13.766 -4.523 1 98.69 141 ILE A C 1
ATOM 1102 O O . ILE A 1 141 ? 19.188 -12.898 -4.887 1 98.69 141 ILE A O 1
ATOM 1106 N N . ASN A 1 142 ? 20.141 -14.875 -5.145 1 97.69 142 ASN A N 1
ATOM 1107 C CA . ASN A 1 142 ? 19.188 -15.344 -6.145 1 97.69 142 ASN A CA 1
ATOM 1108 C C . ASN A 1 142 ? 18.141 -16.266 -5.531 1 97.69 142 ASN A C 1
ATOM 1110 O O . ASN A 1 142 ? 18.484 -17.344 -5.031 1 97.69 142 ASN A O 1
ATOM 1114 N N . ILE A 1 143 ? 16.953 -15.836 -5.52 1 97.62 143 ILE A N 1
ATOM 1115 C CA . ILE A 1 143 ? 15.844 -16.594 -4.965 1 97.62 143 ILE A CA 1
ATOM 1116 C C . ILE A 1 143 ? 15.008 -17.188 -6.094 1 97.62 143 ILE A C 1
ATOM 1118 O O . ILE A 1 143 ? 14.32 -16.469 -6.816 1 97.62 143 ILE A O 1
ATOM 1122 N N . PRO A 1 144 ? 15.062 -18.453 -6.277 1 96.38 144 PRO A N 1
ATOM 1123 C CA . PRO A 1 144 ? 14.273 -19.062 -7.355 1 96.38 144 PRO A CA 1
ATOM 1124 C C . PRO A 1 144 ? 12.773 -19.016 -7.082 1 96.38 144 PRO A C 1
ATOM 1126 O O . PRO A 1 144 ? 12.312 -19.484 -6.039 1 96.38 144 PRO A O 1
ATOM 1129 N N . ILE A 1 145 ? 12.039 -18.406 -8.016 1 95 145 ILE A N 1
ATOM 1130 C CA . ILE A 1 145 ? 10.578 -18.375 -7.984 1 95 145 ILE A CA 1
ATOM 1131 C C . ILE A 1 145 ? 10.031 -18.719 -9.367 1 95 145 ILE A C 1
ATOM 1133 O O . ILE A 1 145 ? 10.781 -19.094 -10.266 1 95 145 ILE A O 1
ATOM 1137 N N . ALA A 1 146 ? 8.672 -18.625 -9.547 1 93.62 146 ALA A N 1
ATOM 1138 C CA . ALA A 1 146 ? 8.016 -19.172 -10.734 1 93.62 146 ALA A CA 1
ATOM 1139 C C . ALA A 1 146 ? 8.164 -18.219 -11.922 1 93.62 146 ALA A C 1
ATOM 1141 O O . ALA A 1 146 ? 7.992 -18.625 -13.07 1 93.62 146 ALA A O 1
ATOM 1142 N N . VAL A 1 147 ? 8.375 -16.891 -11.719 1 86.94 147 VAL A N 1
ATOM 1143 C CA . VAL A 1 147 ? 8.609 -15.914 -12.773 1 86.94 147 VAL A CA 1
ATOM 1144 C C . VAL A 1 147 ? 9.906 -15.156 -12.5 1 86.94 147 VAL A C 1
ATOM 1146 O O . VAL A 1 147 ? 10.156 -14.734 -11.367 1 86.94 147 VAL A O 1
ATOM 1149 N N . PRO A 1 148 ? 10.914 -14.82 -13.5 1 79.31 148 PRO A N 1
ATOM 1150 C CA . PRO A 1 148 ? 12.289 -15.258 -13.227 1 79.31 148 PRO A CA 1
ATOM 1151 C C . PRO A 1 148 ? 12.695 -15.07 -11.766 1 79.31 148 PRO A C 1
ATOM 1153 O O . PRO A 1 148 ? 11.906 -14.562 -10.969 1 79.31 148 PRO A O 1
ATOM 1156 N N . ASP A 1 149 ? 13.922 -15.516 -11.352 1 88.25 149 ASP A N 1
ATOM 1157 C CA . ASP A 1 149 ? 14.508 -15.438 -10.023 1 88.25 149 ASP A CA 1
ATOM 1158 C C . ASP A 1 149 ? 14.5 -14 -9.5 1 88.25 149 ASP A C 1
ATOM 1160 O O . ASP A 1 149 ? 14.758 -13.062 -10.25 1 88.25 149 ASP A O 1
ATOM 1164 N N . PHE A 1 150 ? 14.047 -13.859 -8.359 1 97.44 150 PHE A N 1
ATOM 1165 C CA . PHE A 1 150 ? 14.18 -12.578 -7.676 1 97.44 150 PHE A CA 1
ATOM 1166 C C . PHE A 1 150 ? 15.602 -12.383 -7.168 1 97.44 150 PHE A C 1
ATOM 1168 O O . PHE A 1 150 ? 16.156 -13.25 -6.488 1 97.44 150 PHE A O 1
ATOM 1175 N N . LYS A 1 151 ? 16.172 -11.258 -7.543 1 98 151 LYS A N 1
ATOM 1176 C CA . LYS A 1 151 ? 17.516 -10.938 -7.102 1 98 151 LYS A CA 1
ATOM 1177 C C . LYS A 1 151 ? 17.516 -9.766 -6.121 1 98 151 LYS A C 1
ATOM 1179 O O . LYS A 1 151 ? 16.891 -8.742 -6.375 1 98 151 LYS A O 1
ATOM 1184 N N . ILE A 1 152 ? 18.203 -9.992 -5.047 1 98.75 152 ILE A N 1
ATOM 1185 C CA . ILE A 1 152 ? 18.297 -8.945 -4.031 1 98.75 152 ILE A CA 1
ATOM 1186 C C . ILE A 1 152 ? 19.719 -8.875 -3.502 1 98.75 152 ILE A C 1
ATOM 1188 O O . ILE A 1 152 ? 20.375 -9.906 -3.299 1 98.75 152 ILE A O 1
ATOM 1192 N N . GLU A 1 153 ? 20.219 -7.684 -3.367 1 98.69 153 GLU A N 1
ATOM 1193 C CA . GLU A 1 153 ? 21.516 -7.574 -2.715 1 98.69 153 GLU A CA 1
ATOM 1194 C C . GLU A 1 153 ? 21.5 -8.219 -1.329 1 98.69 153 GLU A C 1
ATOM 1196 O O . GLU A 1 153 ? 20.531 -8.055 -0.579 1 98.69 153 GLU A O 1
ATOM 1201 N N . SER A 1 154 ? 22.531 -8.922 -0.963 1 98.56 154 SER A N 1
ATOM 1202 C CA . SER A 1 154 ? 22.531 -9.781 0.216 1 98.56 154 SER A CA 1
ATOM 1203 C C . SER A 1 154 ? 22.453 -8.961 1.499 1 98.56 154 SER A C 1
ATOM 1205 O O . SER A 1 154 ? 22.062 -9.477 2.547 1 98.56 154 SER A O 1
ATOM 1207 N N . LYS A 1 155 ? 22.844 -7.715 1.372 1 98.06 155 LYS A N 1
ATOM 1208 C CA . LYS A 1 155 ? 22.797 -6.793 2.502 1 98.06 155 LYS A CA 1
ATOM 1209 C C . LYS A 1 155 ? 22.172 -5.461 2.098 1 98.06 155 LYS A C 1
ATOM 1211 O O . LYS A 1 155 ? 22.438 -4.949 1.007 1 98.06 155 LYS A O 1
ATOM 1216 N N . MET A 1 156 ? 21.344 -4.957 2.943 1 98.69 156 MET A N 1
ATOM 1217 C CA . MET A 1 156 ? 20.797 -3.615 2.795 1 98.69 156 MET A CA 1
ATOM 1218 C C . MET A 1 156 ? 21.375 -2.67 3.844 1 98.69 156 MET A C 1
ATOM 1220 O O . MET A 1 156 ? 21.297 -2.941 5.043 1 98.69 156 MET A O 1
ATOM 1224 N N . GLY A 1 157 ? 21.969 -1.596 3.377 1 98.69 157 GLY A N 1
ATOM 1225 C CA . GLY A 1 157 ? 22.469 -0.607 4.316 1 98.69 157 GLY A CA 1
ATOM 1226 C C . GLY A 1 157 ? 21.375 0.18 5.008 1 98.69 157 GLY A C 1
ATOM 1227 O O . GLY A 1 157 ? 20.312 0.42 4.422 1 98.69 157 GLY A O 1
ATOM 1228 N N . TYR A 1 158 ? 21.641 0.528 6.25 1 98.69 158 TYR A N 1
ATOM 1229 C CA . TYR A 1 158 ? 20.766 1.46 6.949 1 98.69 158 TYR A CA 1
ATOM 1230 C C . TYR A 1 158 ? 21.562 2.613 7.547 1 98.69 158 TYR A C 1
ATOM 1232 O O . TYR A 1 158 ? 22.781 2.506 7.738 1 98.69 158 TYR A O 1
ATOM 1240 N N . ARG A 1 159 ? 20.922 3.709 7.789 1 98.25 159 ARG A N 1
ATOM 1241 C CA . ARG A 1 159 ? 21.531 4.871 8.43 1 98.25 159 ARG A CA 1
ATOM 1242 C C . ARG A 1 159 ? 20.5 5.652 9.234 1 98.25 159 ARG A C 1
ATOM 1244 O O . ARG A 1 159 ? 19.297 5.477 9.047 1 98.25 159 ARG A O 1
ATOM 1251 N N . ASP A 1 160 ? 21 6.461 10.078 1 97.62 160 ASP A N 1
ATOM 1252 C CA . ASP A 1 160 ? 20.141 7.449 10.719 1 97.62 160 ASP A CA 1
ATOM 1253 C C . ASP A 1 160 ? 19.594 8.438 9.695 1 97.62 160 ASP A C 1
ATOM 1255 O O . ASP A 1 160 ? 20.297 8.836 8.766 1 97.62 160 ASP A O 1
ATOM 1259 N N . ALA A 1 161 ? 18.391 8.789 9.828 1 97.69 161 ALA A N 1
ATOM 1260 C CA . ALA A 1 161 ? 17.703 9.758 8.984 1 97.69 161 ALA A CA 1
ATOM 1261 C C . ALA A 1 161 ? 16.641 10.516 9.766 1 97.69 161 ALA A C 1
ATOM 1263 O O . ALA A 1 161 ? 16.578 10.414 11 1 97.69 161 ALA A O 1
ATOM 1264 N N . ILE A 1 162 ? 15.961 11.383 9.117 1 97.38 162 ILE A N 1
ATOM 1265 C CA . ILE A 1 162 ? 15.039 12.281 9.812 1 97.38 162 ILE A CA 1
ATOM 1266 C C . ILE A 1 162 ? 13.625 12.078 9.281 1 97.38 162 ILE A C 1
ATOM 1268 O O . ILE A 1 162 ? 13.414 12 8.062 1 97.38 162 ILE A O 1
ATOM 1272 N N . MET A 1 163 ? 12.688 11.938 10.172 1 96.5 163 MET A N 1
ATOM 1273 C CA . MET A 1 163 ? 11.289 11.711 9.836 1 96.5 163 MET A CA 1
ATOM 1274 C C . MET A 1 163 ? 10.406 12.836 10.375 1 96.5 163 MET A C 1
ATOM 1276 O O . MET A 1 163 ? 10.727 13.438 11.398 1 96.5 163 MET A O 1
ATOM 1280 N N . GLY A 1 164 ? 9.391 13.133 9.586 1 94.38 164 GLY A N 1
ATOM 1281 C CA . GLY A 1 164 ? 8.273 13.859 10.172 1 94.38 164 GLY A CA 1
ATOM 1282 C C . GLY A 1 164 ? 8.375 15.359 10 1 94.38 164 GLY A C 1
ATOM 1283 O O . GLY A 1 164 ? 7.57 16.109 10.547 1 94.38 164 GLY A O 1
ATOM 1284 N N . ALA A 1 165 ? 9.383 15.852 9.281 1 95.81 165 ALA A N 1
ATOM 1285 C CA . ALA A 1 165 ? 9.328 17.266 8.945 1 95.81 165 ALA A CA 1
ATOM 1286 C C . ALA A 1 165 ? 8.039 17.594 8.195 1 95.81 165 ALA A C 1
ATOM 1288 O O . ALA A 1 165 ? 7.535 16.781 7.422 1 95.81 165 ALA A O 1
ATOM 1289 N N . ASN A 1 166 ? 7.574 18.875 8.453 1 96.44 166 ASN A N 1
ATOM 1290 C CA . ASN A 1 166 ? 6.273 19.141 7.844 1 96.44 166 ASN A CA 1
ATOM 1291 C C . ASN A 1 166 ? 6.051 20.641 7.664 1 96.44 166 ASN A C 1
ATOM 1293 O O . ASN A 1 166 ? 6.758 21.453 8.258 1 96.44 166 ASN A O 1
ATOM 1297 N N . PHE A 1 167 ? 5.152 20.938 6.855 1 97.88 167 PHE A N 1
ATOM 1298 C CA . PHE A 1 167 ? 4.547 22.266 6.809 1 97.88 167 PHE A CA 1
ATOM 1299 C C . PHE A 1 167 ? 3.072 22.188 6.441 1 97.88 167 PHE A C 1
ATOM 1301 O O . PHE A 1 167 ? 2.645 21.219 5.793 1 97.88 167 PHE A O 1
ATOM 1308 N N . TRP A 1 168 ? 2.361 23.172 6.969 1 97.94 168 TRP A N 1
ATOM 1309 C CA . TRP A 1 168 ? 0.947 23.359 6.66 1 97.94 168 TRP A CA 1
ATOM 1310 C C . TRP A 1 168 ? 0.753 24.469 5.641 1 97.94 168 TRP A C 1
ATOM 1312 O O . TRP A 1 168 ? 1.405 25.516 5.719 1 97.94 168 TRP A O 1
ATOM 1322 N N . TYR A 1 169 ? -0.043 24.25 4.641 1 98.44 169 TYR A N 1
ATOM 1323 C CA . TYR A 1 169 ? -0.437 25.328 3.742 1 98.44 169 TYR A CA 1
ATOM 1324 C C . TYR A 1 169 ? -1.939 25.578 3.811 1 98.44 169 TYR A C 1
ATOM 1326 O O . TYR A 1 169 ? -2.721 24.875 3.164 1 98.44 169 TYR A O 1
ATOM 1334 N N . MET A 1 170 ? -2.307 26.641 4.496 1 98.25 170 MET A N 1
ATOM 1335 C CA . MET A 1 170 ? -3.684 26.938 4.883 1 98.25 170 MET A CA 1
ATOM 1336 C C . MET A 1 170 ? -4.449 27.562 3.727 1 98.25 170 MET A C 1
ATOM 1338 O O . MET A 1 170 ? -4.086 28.641 3.248 1 98.25 170 MET A O 1
ATOM 1342 N N . CYS A 1 171 ? -5.543 26.906 3.334 1 98.31 171 CYS A N 1
ATOM 1343 C CA . CYS A 1 171 ? -6.199 27.219 2.072 1 98.31 171 CYS A CA 1
ATOM 1344 C C . CYS A 1 171 ? -7.594 27.797 2.311 1 98.31 171 CYS A C 1
ATOM 1346 O O . CYS A 1 171 ? -8.25 27.453 3.293 1 98.31 171 CYS A O 1
ATOM 1348 N N . ARG A 1 172 ? -8.031 28.562 1.359 1 97.62 172 ARG A N 1
ATOM 1349 C CA . ARG A 1 172 ? -9.367 29.156 1.362 1 97.62 172 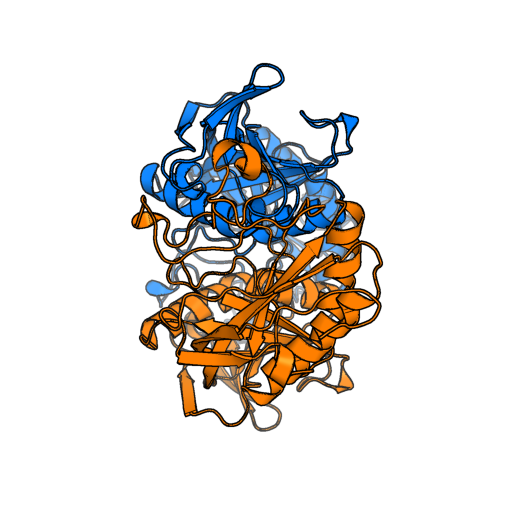ARG A CA 1
ATOM 1350 C C . ARG A 1 172 ? -10.398 28.188 0.809 1 97.62 172 ARG A C 1
ATOM 1352 O O . ARG A 1 172 ? -11.547 28.172 1.26 1 97.62 172 ARG A O 1
ATOM 1359 N N . ASP A 1 173 ? -10.008 27.422 -0.182 1 97.31 173 ASP A N 1
ATOM 1360 C CA . ASP A 1 173 ? -10.969 26.609 -0.924 1 97.31 173 ASP A CA 1
ATOM 1361 C C . ASP A 1 173 ? -10.406 25.234 -1.229 1 97.31 173 ASP A C 1
ATOM 1363 O O . ASP A 1 173 ? -9.188 25.031 -1.196 1 97.31 173 ASP A O 1
ATOM 1367 N N . PRO A 1 174 ? -11.297 24.281 -1.467 1 96.62 174 PRO A N 1
ATOM 1368 C CA . PRO A 1 174 ? -10.867 22.906 -1.657 1 96.62 174 PRO A CA 1
ATOM 1369 C C . PRO A 1 174 ? -10.023 22.703 -2.916 1 96.62 174 PRO A C 1
ATOM 1371 O O . PRO A 1 174 ? -9.133 21.859 -2.945 1 96.62 174 PRO A O 1
ATOM 1374 N N . GLU A 1 175 ? -10.273 23.453 -3.959 1 97.31 175 GLU A N 1
ATOM 1375 C CA . GLU A 1 175 ? -9.484 23.344 -5.188 1 97.31 175 GLU A CA 1
ATOM 1376 C C . GLU A 1 175 ? -8.016 23.641 -4.926 1 97.31 175 GLU A C 1
ATOM 1378 O O . GLU A 1 175 ? -7.137 22.938 -5.441 1 97.31 175 GLU A O 1
ATOM 1383 N N . THR A 1 176 ? -7.809 24.641 -4.125 1 98.31 176 THR A N 1
ATOM 1384 C CA . THR A 1 176 ? -6.441 25.031 -3.793 1 98.31 176 THR A CA 1
ATOM 1385 C C . THR A 1 176 ? -5.738 23.922 -3.014 1 98.31 176 THR A C 1
ATOM 1387 O O . THR A 1 176 ? -4.543 23.688 -3.201 1 98.31 176 THR A O 1
ATOM 1390 N N . VAL A 1 177 ? -6.438 23.219 -2.137 1 98.31 177 VAL A N 1
ATOM 1391 C CA . VAL A 1 177 ? -5.871 22.125 -1.362 1 98.31 177 VAL A CA 1
ATOM 1392 C C . VAL A 1 177 ? -5.211 21.125 -2.299 1 98.31 177 VAL A C 1
ATOM 1394 O O . VAL A 1 177 ? -4.039 20.766 -2.119 1 98.31 177 VAL A O 1
ATOM 1397 N N . LEU A 1 178 ? -5.93 20.734 -3.322 1 98.06 178 LEU A N 1
ATOM 1398 C CA . LEU A 1 178 ? -5.473 19.672 -4.199 1 98.06 178 LEU A CA 1
ATOM 1399 C C . LEU A 1 178 ? -4.434 20.172 -5.191 1 98.06 178 LEU A C 1
ATOM 1401 O O . LEU A 1 178 ? -3.387 19.562 -5.379 1 98.06 178 LEU A O 1
ATOM 1405 N N . GLU A 1 179 ? -4.676 21.297 -5.801 1 98.44 179 GLU A N 1
ATOM 1406 C CA . GLU A 1 179 ? -3.793 21.797 -6.844 1 98.44 179 GLU A CA 1
ATOM 1407 C C . GLU A 1 179 ? -2.439 22.219 -6.273 1 98.44 179 GLU A C 1
ATOM 1409 O O . GLU A 1 179 ? -1.394 21.812 -6.789 1 98.44 179 GLU A O 1
ATOM 1414 N N . ALA A 1 180 ? -2.443 23 -5.199 1 98.81 180 ALA A N 1
ATOM 1415 C CA . ALA A 1 180 ? -1.196 23.438 -4.574 1 98.81 180 ALA A CA 1
ATOM 1416 C C . ALA A 1 180 ? -0.453 22.266 -3.949 1 98.81 180 ALA A C 1
ATOM 1418 O O . ALA A 1 180 ? 0.775 22.188 -4.035 1 98.81 180 ALA A O 1
ATOM 1419 N N . GLY A 1 181 ? -1.218 21.422 -3.273 1 98.56 181 GLY A N 1
ATOM 1420 C CA . GLY A 1 181 ? -0.608 20.25 -2.66 1 98.56 181 GLY A CA 1
ATOM 1421 C C . GLY A 1 181 ? 0.112 19.359 -3.654 1 98.56 181 GLY A C 1
ATOM 1422 O O . GLY A 1 181 ? 1.251 18.953 -3.42 1 98.56 181 GLY A O 1
ATOM 1423 N N . ARG A 1 182 ? -0.565 19.047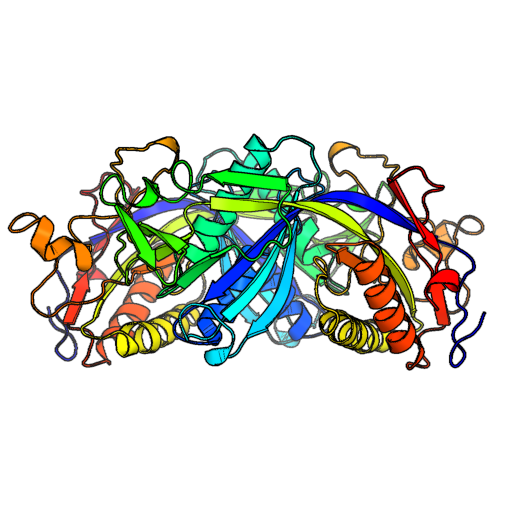 -4.793 1 98.56 182 ARG A N 1
ATOM 1424 C CA . ARG A 1 182 ? 0.041 18.188 -5.816 1 98.56 182 ARG A CA 1
ATOM 1425 C C . ARG A 1 182 ? 1.276 18.859 -6.414 1 98.56 182 ARG A C 1
ATOM 1427 O O . ARG A 1 182 ? 2.281 18.188 -6.676 1 98.56 182 ARG A O 1
ATOM 1434 N N . ALA A 1 183 ? 1.167 20.125 -6.609 1 98.88 183 ALA A N 1
ATOM 1435 C CA . ALA A 1 183 ? 2.32 20.859 -7.117 1 98.88 183 ALA A CA 1
ATOM 1436 C C . ALA A 1 183 ? 3.484 20.797 -6.129 1 98.88 183 ALA A C 1
ATOM 1438 O O . ALA A 1 183 ? 4.641 20.641 -6.531 1 98.88 183 ALA A O 1
ATOM 1439 N N . ALA A 1 184 ? 3.195 20.969 -4.863 1 98.88 184 ALA A N 1
ATOM 1440 C CA . ALA A 1 184 ? 4.227 20.922 -3.828 1 98.88 184 ALA A CA 1
ATOM 1441 C C . ALA A 1 184 ? 4.891 19.547 -3.764 1 98.88 184 ALA A C 1
ATOM 1443 O O . ALA A 1 184 ? 6.113 19.453 -3.668 1 98.88 184 ALA A O 1
ATOM 1444 N N . ILE A 1 185 ? 4.102 18.531 -3.791 1 98.69 185 ILE A N 1
ATOM 1445 C CA . ILE A 1 185 ? 4.625 17.172 -3.732 1 98.69 185 ILE A CA 1
ATOM 1446 C C . ILE A 1 185 ? 5.551 16.922 -4.922 1 98.69 185 ILE A C 1
ATOM 1448 O O . ILE A 1 185 ? 6.613 16.312 -4.773 1 98.69 185 ILE A O 1
ATOM 1452 N N . ASN A 1 186 ? 5.125 17.375 -6.094 1 98.5 186 ASN A N 1
ATOM 1453 C CA . ASN A 1 186 ? 5.969 17.234 -7.277 1 98.5 186 ASN A CA 1
ATOM 1454 C C . ASN A 1 186 ? 7.289 17.969 -7.113 1 98.5 186 ASN A C 1
ATOM 1456 O O . ASN A 1 186 ? 8.344 17.453 -7.469 1 98.5 186 ASN A O 1
ATOM 1460 N N . ALA A 1 187 ? 7.227 19.172 -6.594 1 98.88 187 ALA A N 1
ATOM 1461 C CA . ALA A 1 187 ? 8.43 19.984 -6.387 1 98.88 187 ALA A CA 1
ATOM 1462 C C . ALA A 1 187 ? 9.367 19.312 -5.379 1 98.88 187 ALA A C 1
ATOM 1464 O O . ALA A 1 187 ? 10.586 19.297 -5.578 1 98.88 187 ALA A O 1
ATOM 1465 N N . ILE A 1 188 ? 8.82 18.828 -4.328 1 98.88 188 ILE A N 1
ATOM 1466 C CA . ILE A 1 188 ? 9.594 18.141 -3.299 1 98.88 188 ILE A CA 1
ATOM 1467 C C . ILE A 1 188 ? 10.242 16.891 -3.891 1 98.88 188 ILE A C 1
ATOM 1469 O O . ILE A 1 188 ? 11.383 16.562 -3.57 1 98.88 188 ILE A O 1
ATOM 1473 N N . GLY A 1 189 ? 9.508 16.25 -4.781 1 98.12 189 GLY A N 1
ATOM 1474 C CA . GLY A 1 189 ? 9.984 15.039 -5.426 1 98.12 189 GLY A CA 1
ATOM 1475 C C . GLY A 1 189 ? 11.227 15.258 -6.266 1 98.12 189 GLY A C 1
ATOM 1476 O O . GLY A 1 189 ? 11.922 14.305 -6.625 1 98.12 189 GLY A O 1
ATOM 1477 N N . GLU A 1 190 ? 11.547 16.453 -6.562 1 98.25 190 GLU A N 1
ATOM 1478 C CA . GLU A 1 190 ? 12.734 16.766 -7.352 1 98.25 190 GLU A CA 1
ATOM 1479 C C . GLU A 1 190 ? 13.969 16.891 -6.469 1 98.25 190 GLU A C 1
ATOM 1481 O O . GLU A 1 190 ? 15.094 16.984 -6.973 1 98.25 190 GLU A O 1
ATOM 1486 N N . VAL A 1 191 ? 13.773 16.922 -5.18 1 98.62 191 VAL A N 1
ATOM 1487 C CA . VAL A 1 191 ? 14.883 16.984 -4.234 1 98.62 191 VAL A CA 1
ATOM 1488 C C . VAL A 1 191 ? 15.367 15.586 -3.896 1 98.62 191 VAL A C 1
ATOM 1490 O O . VAL A 1 191 ? 14.594 14.75 -3.408 1 98.62 191 VAL A O 1
ATOM 1493 N N . GLU A 1 192 ? 16.641 15.312 -4.156 1 98.12 192 GLU A N 1
ATOM 1494 C CA . GLU A 1 192 ? 17.203 14 -3.863 1 98.12 192 GLU A CA 1
ATOM 1495 C C . GLU A 1 192 ? 17.25 13.734 -2.361 1 98.12 192 GLU A C 1
ATOM 1497 O O . GLU A 1 192 ? 17.547 14.633 -1.577 1 98.12 192 GLU A O 1
ATOM 1502 N N . GLY A 1 193 ? 16.844 12.523 -1.973 1 98.69 193 GLY A N 1
ATOM 1503 C CA . GLY A 1 193 ? 17.047 12.102 -0.599 1 98.69 193 GLY A CA 1
ATOM 1504 C C . GLY A 1 193 ? 15.836 12.32 0.286 1 98.69 193 GLY A C 1
ATOM 1505 O O . GLY A 1 193 ? 15.914 12.164 1.507 1 98.69 193 GLY A O 1
ATOM 1506 N N . VAL A 1 194 ? 14.688 12.719 -0.316 1 98.88 194 VAL A N 1
ATOM 1507 C CA . VAL A 1 194 ? 13.508 12.945 0.508 1 98.88 194 VAL A CA 1
ATOM 1508 C C . VAL A 1 194 ? 12.32 12.188 -0.075 1 98.88 194 VAL A C 1
ATOM 1510 O O . VAL A 1 194 ? 12.328 11.812 -1.249 1 98.88 194 VAL A O 1
ATOM 1513 N N . VAL A 1 195 ? 11.359 11.906 0.73 1 98.88 195 VAL A N 1
ATOM 1514 C CA . VAL A 1 195 ? 10.094 11.32 0.307 1 98.88 195 VAL A CA 1
ATOM 1515 C C . VAL A 1 195 ? 8.945 11.984 1.057 1 98.88 195 VAL A C 1
ATOM 1517 O O . VAL A 1 195 ? 9.156 12.625 2.088 1 98.88 195 VAL A O 1
ATOM 1520 N N . THR A 1 196 ? 7.785 11.898 0.56 1 98.69 196 THR A N 1
ATOM 1521 C CA . THR A 1 196 ? 6.551 12.375 1.169 1 98.69 196 THR A CA 1
ATOM 1522 C C . THR A 1 196 ? 5.594 11.219 1.437 1 98.69 196 THR A C 1
ATOM 1524 O O . THR A 1 196 ? 4.707 10.938 0.626 1 98.69 196 THR A O 1
ATOM 1527 N N . PRO A 1 197 ? 5.672 10.625 2.588 1 97.62 197 PRO A N 1
ATOM 1528 C CA . PRO A 1 197 ? 4.984 9.359 2.84 1 97.62 197 PRO A CA 1
ATOM 1529 C C . PRO A 1 197 ? 3.463 9.5 2.824 1 97.62 197 PRO A C 1
ATOM 1531 O O . PRO A 1 197 ? 2.752 8.531 2.551 1 97.62 197 PRO A O 1
ATOM 1534 N N . PHE A 1 198 ? 2.906 10.703 3.08 1 96.56 198 PHE A N 1
ATOM 1535 C CA . PHE A 1 198 ? 1.469 10.859 3.271 1 96.56 198 PHE A CA 1
ATOM 1536 C C . PHE A 1 198 ? 0.848 11.625 2.105 1 96.56 198 PHE A C 1
ATOM 1538 O O . PHE A 1 198 ? -0.349 11.922 2.119 1 96.56 198 PHE A O 1
ATOM 1545 N N . ASP A 1 199 ? 1.639 11.977 1.049 1 96.25 199 ASP A N 1
ATOM 1546 C CA . ASP A 1 199 ? 1.139 12.883 0.02 1 96.25 199 ASP A CA 1
ATOM 1547 C C . ASP A 1 199 ? 0.504 14.125 0.643 1 96.25 199 ASP A C 1
ATOM 1549 O O . ASP A 1 199 ? 1.125 14.797 1.467 1 96.25 199 ASP A O 1
ATOM 1553 N N . ILE A 1 200 ? -0.657 14.5 0.209 1 97.56 200 ILE A N 1
ATOM 1554 C CA . ILE A 1 200 ? -1.413 15.547 0.883 1 97.56 200 ILE A CA 1
ATOM 1555 C C . ILE A 1 200 ? -2.131 14.969 2.1 1 97.56 200 ILE A C 1
ATOM 1557 O O . ILE A 1 200 ? -3.057 14.164 1.956 1 97.56 200 ILE A O 1
ATOM 1561 N N . CYS A 1 201 ? -1.68 15.32 3.207 1 96.62 201 CYS A N 1
ATOM 1562 C CA . CYS A 1 201 ? -2.227 14.773 4.445 1 96.62 201 CYS A CA 1
ATOM 1563 C C . CYS A 1 201 ? -3.352 15.656 4.977 1 96.62 201 CYS A C 1
ATOM 1565 O O . CYS A 1 201 ? -3.186 16.875 5.113 1 96.62 201 CYS A O 1
ATOM 1567 N N . SER A 1 202 ? -4.426 15.047 5.32 1 95.94 202 SER A N 1
ATOM 1568 C CA . SER A 1 202 ? -5.609 15.789 5.742 1 95.94 202 SER A CA 1
ATOM 1569 C C . SER A 1 202 ? -5.688 15.883 7.262 1 95.94 202 SER A C 1
ATOM 1571 O O . SER A 1 202 ? -6.559 16.578 7.797 1 95.94 202 SER A O 1
ATOM 1573 N N . ALA A 1 203 ? -4.832 15.156 7.941 1 89.5 203 ALA A N 1
ATOM 1574 C CA . ALA A 1 203 ? -4.961 15.039 9.391 1 89.5 203 ALA A CA 1
ATOM 1575 C C . ALA A 1 203 ? -3.686 15.492 10.094 1 89.5 203 ALA A C 1
ATOM 1577 O O . ALA A 1 203 ? -2.748 14.711 10.258 1 89.5 203 ALA A O 1
ATOM 1578 N N . ALA A 1 204 ? -3.633 16.75 10.438 1 83.06 204 ALA A N 1
ATOM 1579 C CA . ALA A 1 204 ? -2.539 17.219 11.289 1 83.06 204 ALA A CA 1
ATOM 1580 C C . ALA A 1 204 ? -2.703 16.703 12.711 1 83.06 204 ALA A C 1
ATOM 1582 O O . ALA A 1 204 ? -3.766 16.859 13.32 1 83.06 204 ALA A O 1
ATOM 1583 N N . SER A 1 205 ? -1.739 16.047 13.242 1 79.62 205 SER A N 1
ATOM 1584 C CA . SER A 1 205 ? -1.889 15.383 14.531 1 79.62 205 SER A CA 1
ATOM 1585 C C . SER A 1 205 ? -1.334 16.234 15.664 1 79.62 205 SER A C 1
ATOM 1587 O O . SER A 1 205 ? -0.603 17.203 15.422 1 79.62 205 SER A O 1
ATOM 1589 N N . LYS A 1 206 ? -1.874 15.914 16.703 1 85.88 206 LYS A N 1
ATOM 1590 C CA . LYS A 1 206 ? -1.397 16.469 17.969 1 85.88 206 LYS A CA 1
ATOM 1591 C C . LYS A 1 206 ? -0.887 15.367 18.906 1 85.88 206 LYS A C 1
ATOM 1593 O O . LYS A 1 206 ? -1.423 14.258 18.906 1 85.88 206 LYS A O 1
ATOM 1598 N N . PRO A 1 207 ? 0.152 15.617 19.594 1 79.31 207 PRO A N 1
ATOM 1599 C CA . PRO A 1 207 ? 0.716 14.555 20.438 1 79.31 207 PRO A CA 1
ATOM 1600 C C . PRO A 1 207 ? -0.217 14.133 21.562 1 79.31 207 PRO A C 1
ATOM 1602 O O . PRO A 1 207 ? -0.284 12.953 21.906 1 79.31 207 PRO A O 1
ATOM 1605 N N . GLU A 1 208 ? -0.886 15.086 22.203 1 86.31 208 GLU A N 1
ATOM 1606 C CA . GLU A 1 208 ? -1.801 14.742 23.281 1 86.31 208 GLU A CA 1
ATOM 1607 C C . GLU A 1 208 ? -3.107 14.164 22.734 1 86.31 208 GLU A C 1
ATOM 1609 O O . GLU A 1 208 ? -3.631 14.648 21.734 1 86.31 208 GLU A O 1
ATOM 1614 N N . THR A 1 209 ? -3.607 13.195 23.359 1 91.81 209 THR A N 1
ATOM 1615 C CA . THR A 1 209 ? -4.84 12.57 22.891 1 91.81 209 THR A CA 1
ATOM 1616 C C . THR A 1 209 ? -5.645 12.016 24.062 1 91.81 209 THR A C 1
ATOM 1618 O O . THR A 1 209 ? -5.07 11.547 25.047 1 91.81 209 THR A O 1
ATOM 1621 N N . ASN A 1 210 ? -6.945 12.023 23.953 1 95.19 210 ASN A N 1
ATOM 1622 C CA . ASN A 1 210 ? -7.859 11.352 24.859 1 95.19 210 ASN A CA 1
ATOM 1623 C C . ASN A 1 210 ? -7.898 9.844 24.609 1 95.19 210 ASN A C 1
ATOM 1625 O O . ASN A 1 210 ? -8.406 9.078 25.422 1 95.19 210 ASN A O 1
ATOM 1629 N N . TYR A 1 211 ? -7.344 9.383 23.547 1 94.12 211 TYR A N 1
ATOM 1630 C CA . TYR A 1 211 ? -7.379 7.984 23.141 1 94.12 211 TYR A CA 1
ATOM 1631 C C . TYR A 1 211 ? -5.98 7.48 22.797 1 94.12 211 TYR A C 1
ATOM 1633 O O . TYR A 1 211 ? -5.652 7.316 21.625 1 94.12 211 TYR A O 1
ATOM 1641 N N . PRO A 1 212 ? -5.191 7.094 23.719 1 90 212 PRO A N 1
ATOM 1642 C CA . PRO A 1 212 ? -3.771 6.777 23.531 1 90 212 PRO A CA 1
ATOM 1643 C C . PRO A 1 212 ? -3.549 5.598 22.594 1 90 212 PRO A C 1
ATOM 1645 O O . PRO A 1 212 ? -2.516 5.527 21.922 1 90 212 PRO A O 1
ATOM 1648 N N . TRP A 1 213 ? -4.512 4.762 22.5 1 87.12 213 TRP A N 1
ATOM 1649 C CA . TRP A 1 213 ? -4.352 3.607 21.609 1 87.12 213 TRP A CA 1
ATOM 1650 C C . TRP A 1 213 ? -4.301 4.043 20.156 1 87.12 213 TRP A C 1
ATOM 1652 O O . TRP A 1 213 ? -3.688 3.373 19.312 1 87.12 213 TRP A O 1
ATOM 1662 N N . ILE A 1 214 ? -4.938 5.129 19.828 1 87.88 214 ILE A N 1
ATOM 1663 C CA . ILE A 1 214 ? -4.973 5.66 18.469 1 87.88 214 ILE A CA 1
ATOM 1664 C C . ILE A 1 214 ? -3.625 6.289 18.125 1 87.88 214 ILE A C 1
ATOM 1666 O O . ILE A 1 214 ? -3.184 6.234 16.969 1 87.88 214 ILE A O 1
ATOM 1670 N N . GLY A 1 215 ? -2.988 6.801 19.156 1 85.19 215 GLY A N 1
ATOM 1671 C CA . GLY A 1 215 ? -1.854 7.676 18.922 1 85.19 215 GLY A CA 1
ATOM 1672 C C . GLY A 1 215 ? -2.256 9.117 18.656 1 85.19 215 GLY A C 1
ATOM 1673 O O . GLY A 1 215 ? -3.074 9.68 19.391 1 85.19 215 GLY A O 1
ATOM 1674 N N . PRO A 1 216 ? -1.63 9.703 17.703 1 84 216 PRO A N 1
ATOM 1675 C CA . PRO A 1 216 ? -2.01 11.094 17.422 1 84 216 PRO A CA 1
ATOM 1676 C C . PRO A 1 216 ? -3.428 11.211 16.859 1 84 216 PRO A C 1
ATOM 1678 O O . PRO A 1 216 ? -3.848 10.391 16.047 1 84 216 PRO A O 1
ATOM 1681 N N . THR A 1 217 ? -4.102 12.164 17.438 1 91.81 217 THR A N 1
ATOM 1682 C CA . THR A 1 217 ? -5.469 12.43 17 1 91.81 217 THR A CA 1
ATOM 1683 C C . THR A 1 217 ? -5.586 13.828 16.406 1 91.81 217 THR A C 1
ATOM 1685 O O . THR A 1 217 ? -4.59 14.539 16.281 1 91.81 217 THR A O 1
ATOM 1688 N N . THR A 1 218 ? -6.746 14.164 16.016 1 92.75 218 THR A N 1
ATOM 1689 C CA . THR A 1 218 ? -7.004 15.422 15.328 1 92.75 218 THR A CA 1
ATOM 1690 C C . THR A 1 218 ? -6.441 16.594 16.125 1 92.75 218 THR A C 1
ATOM 1692 O O . THR A 1 218 ? -6.566 16.641 17.344 1 92.75 218 THR A O 1
ATOM 1695 N N . ASN A 1 219 ? -5.734 17.438 15.445 1 93.5 219 ASN A N 1
ATOM 1696 C CA . ASN A 1 219 ? -5.34 18.719 16 1 93.5 219 ASN A CA 1
ATOM 1697 C C . ASN A 1 219 ? -6.516 19.688 16.062 1 93.5 219 ASN A C 1
ATOM 1699 O O . ASN A 1 219 ? -6.617 20.609 15.25 1 93.5 219 ASN A O 1
ATOM 1703 N N . HIS A 1 220 ? -7.332 19.562 17.109 1 94.31 220 HIS A N 1
ATOM 1704 C CA . HIS A 1 220 ? -8.641 20.203 17.141 1 94.31 220 HIS A CA 1
ATOM 1705 C C . HIS A 1 220 ? -8.508 21.719 17.125 1 94.31 220 HIS A C 1
ATOM 1707 O O . HIS A 1 220 ? -9.344 22.406 16.531 1 94.31 220 HIS A O 1
ATOM 1713 N N . PRO A 1 221 ? -7.52 22.344 17.703 1 94.5 221 PRO A N 1
ATOM 1714 C CA . PRO A 1 221 ? -7.434 23.812 17.594 1 94.5 221 PRO A CA 1
ATOM 1715 C C . PRO A 1 221 ? -7.281 24.281 16.156 1 94.5 221 PRO A C 1
ATOM 1717 O O . PRO A 1 221 ? -7.633 25.422 15.836 1 94.5 221 PRO A O 1
ATOM 1720 N N . TYR A 1 222 ? -6.781 23.453 15.305 1 94.75 222 TYR A N 1
ATOM 1721 C CA . TYR A 1 222 ? -6.539 23.828 13.914 1 94.75 222 TYR A CA 1
ATOM 1722 C C . TYR A 1 222 ? -7.523 23.125 12.984 1 94.75 222 TYR A C 1
ATOM 1724 O O . TYR A 1 222 ? -7.27 23.016 11.781 1 94.75 222 TYR A O 1
ATOM 1732 N N . CYS A 1 223 ? -8.57 22.625 13.492 1 95.44 223 CYS A N 1
ATOM 1733 C CA . CYS A 1 223 ? -9.625 22.016 12.695 1 95.44 223 CYS A CA 1
ATOM 1734 C C . CYS A 1 223 ? -10.672 23.047 12.297 1 95.44 223 CYS A C 1
ATOM 1736 O O . CYS A 1 223 ? -11.445 23.5 13.133 1 95.44 223 CYS A O 1
ATOM 1738 N N . PRO A 1 224 ? -10.797 23.312 11.047 1 95.19 224 PRO A N 1
ATOM 1739 C CA . PRO A 1 224 ? -11.695 24.375 10.609 1 95.19 224 PRO A CA 1
ATOM 1740 C C . PRO A 1 224 ? -13.148 24.109 10.992 1 95.19 224 PRO A C 1
ATOM 1742 O O . PRO A 1 224 ? -13.875 25.047 11.352 1 95.19 224 PRO A O 1
ATOM 1745 N N . SER A 1 225 ? -13.586 22.906 10.93 1 94 225 SER A N 1
ATOM 1746 C CA . SER A 1 225 ? -14.992 22.594 11.203 1 94 225 SER A CA 1
ATOM 1747 C C . SER A 1 225 ? -15.312 22.766 12.688 1 94 225 SER A C 1
ATOM 1749 O O . SER A 1 225 ? -16.484 22.797 13.07 1 94 225 SER A O 1
ATOM 1751 N N . LEU A 1 226 ? -14.312 22.906 13.508 1 95.69 226 LEU A N 1
ATOM 1752 C CA . LEU A 1 226 ? -14.523 23.031 14.945 1 95.69 226 LEU A CA 1
ATOM 1753 C C . LEU A 1 226 ? -14.383 24.484 15.391 1 95.69 226 LEU A C 1
ATOM 1755 O O . LEU A 1 226 ? -14.461 24.781 16.578 1 95.69 226 LEU A O 1
ATOM 1759 N N . ARG A 1 227 ? -14.164 25.344 14.445 1 95.19 227 ARG A N 1
ATOM 1760 C CA . ARG A 1 227 ? -13.891 26.75 14.75 1 95.19 227 ARG A CA 1
ATOM 1761 C C . ARG A 1 227 ? -14.977 27.328 15.648 1 95.19 227 ARG A C 1
ATOM 1763 O O . ARG A 1 227 ? -14.672 27.922 16.688 1 95.19 227 ARG A O 1
ATOM 1770 N N . ASP A 1 228 ? -16.25 27.156 15.273 1 95 228 ASP A N 1
ATOM 1771 C CA . ASP A 1 228 ? -17.359 27.734 16.031 1 95 228 ASP A CA 1
ATOM 1772 C C . ASP A 1 228 ? -17.5 27.078 17.391 1 95 228 ASP A C 1
ATOM 1774 O O . ASP A 1 228 ? -17.766 27.766 18.391 1 95 228 ASP A O 1
ATOM 1778 N N . LEU A 1 229 ? -17.344 25.828 17.375 1 95.56 229 LEU A N 1
ATOM 1779 C CA . LEU A 1 229 ? -17.469 25.078 18.609 1 95.56 229 LEU A CA 1
ATOM 1780 C C . LEU A 1 229 ? -16.406 25.516 19.625 1 95.56 229 LEU A C 1
ATOM 1782 O O . LEU A 1 229 ? -16.672 25.609 20.812 1 95.56 229 LEU A O 1
ATOM 1786 N N . LEU A 1 230 ? -15.227 25.797 19.141 1 96.5 230 LEU A N 1
ATOM 1787 C CA . LEU A 1 230 ? -14.086 26.062 20.016 1 96.5 230 LEU A CA 1
ATOM 1788 C C . LEU A 1 230 ? -14.008 27.547 20.375 1 96.5 230 LEU A C 1
ATOM 1790 O O . LEU A 1 230 ? -13.344 27.922 21.344 1 96.5 230 LEU A O 1
ATOM 1794 N N . GLY A 1 231 ? -14.617 28.422 19.562 1 96.31 231 GLY A N 1
ATOM 1795 C CA . GLY A 1 231 ? -14.578 29.859 19.812 1 96.31 231 GLY A CA 1
ATOM 1796 C C . GLY A 1 231 ? -13.164 30.406 19.875 1 96.31 231 GLY A C 1
ATOM 1797 O O . GLY A 1 231 ? -12.367 30.203 18.953 1 96.31 231 GLY A O 1
ATOM 1798 N N . ASP A 1 232 ? -12.828 30.875 21.031 1 95.75 232 ASP A N 1
ATOM 1799 C CA . ASP A 1 232 ? -11.555 31.562 21.219 1 95.75 232 ASP A CA 1
ATOM 1800 C C . ASP A 1 232 ? -10.398 30.562 21.266 1 95.75 232 ASP A C 1
ATOM 1802 O O . ASP A 1 232 ? -9.234 30.938 21.156 1 95.75 232 ASP A O 1
ATOM 1806 N N . LYS A 1 233 ? -10.758 29.344 21.406 1 96.06 233 LYS A N 1
ATOM 1807 C CA . LYS A 1 233 ? -9.734 28.312 21.484 1 96.06 233 LYS A CA 1
ATOM 1808 C C . LYS A 1 233 ? -9.289 27.859 20.094 1 96.06 233 LYS A C 1
ATOM 1810 O O . LYS A 1 233 ? -8.266 27.188 19.953 1 96.06 233 LYS A O 1
ATOM 1815 N N . SER A 1 234 ? -10.023 28.188 19.125 1 96.44 234 SER A N 1
ATOM 1816 C CA . SER A 1 234 ? -9.641 27.859 17.766 1 96.44 234 SER A CA 1
ATOM 1817 C C . SER A 1 234 ? -8.438 28.672 17.312 1 96.44 234 SER A C 1
ATOM 1819 O O . SER A 1 234 ? -8.352 29.875 17.594 1 96.44 234 SER A O 1
ATOM 1821 N N . LYS A 1 235 ? -7.559 28.031 16.609 1 95.31 235 LYS A N 1
ATOM 1822 C CA . LYS A 1 235 ? -6.375 28.703 16.062 1 95.31 235 LYS A CA 1
ATOM 1823 C C . LYS A 1 235 ? -6.441 28.766 14.539 1 95.31 235 LYS A C 1
ATOM 1825 O O . LYS A 1 235 ? -5.441 29.078 13.883 1 95.31 235 LYS A O 1
ATOM 1830 N N . VAL A 1 236 ? -7.586 28.531 13.969 1 96.25 236 VAL A N 1
ATOM 1831 C CA . VAL A 1 236 ? -7.793 28.625 12.531 1 96.25 236 VAL A CA 1
ATOM 1832 C C . VAL A 1 236 ? -7.887 30.078 12.117 1 96.25 236 VAL A C 1
ATOM 1834 O O . VAL A 1 236 ? -8.781 30.812 12.555 1 96.25 236 VAL A O 1
ATOM 1837 N N . PRO A 1 237 ? -7.004 30.516 11.297 1 96.12 237 PRO A N 1
ATOM 1838 C CA . PRO A 1 237 ? -7.043 31.922 10.891 1 96.12 237 PRO A CA 1
ATOM 1839 C C . PRO A 1 237 ? -8.305 32.281 10.109 1 96.12 237 PRO A C 1
ATOM 1841 O O . PRO A 1 237 ? -8.945 31.391 9.523 1 96.12 237 PRO A O 1
ATOM 1844 N N . GLU A 1 238 ? -8.602 33.625 10.117 1 95.38 238 GLU A N 1
ATOM 1845 C CA . GLU A 1 238 ? -9.742 34.125 9.359 1 95.38 238 GLU A CA 1
ATOM 1846 C C . GLU A 1 238 ? -9.602 33.812 7.875 1 95.38 238 GLU A C 1
ATOM 1848 O O . GLU A 1 238 ? -8.516 33.938 7.305 1 95.38 238 GLU A O 1
ATOM 1853 N N . GLY A 1 239 ? -10.664 33.281 7.293 1 96.38 239 GLY A N 1
ATOM 1854 C CA . GLY A 1 239 ? -10.695 33.031 5.863 1 96.38 239 GLY A CA 1
ATOM 1855 C C . GLY A 1 239 ? -10.203 31.656 5.492 1 96.38 239 GLY A C 1
ATOM 1856 O O . GLY A 1 239 ? -10.414 31.188 4.367 1 96.38 239 GLY A O 1
ATOM 1857 N N . VAL A 1 240 ? -9.539 30.969 6.426 1 97.19 240 VAL A N 1
ATOM 1858 C CA . VAL A 1 240 ? -9 29.641 6.168 1 97.19 240 VAL A CA 1
ATOM 1859 C C . VAL A 1 240 ? -10.109 28.594 6.328 1 97.19 240 VAL A C 1
ATOM 1861 O O . VAL A 1 240 ? -10.82 28.594 7.332 1 97.19 240 VAL A O 1
ATOM 1864 N N . GLY A 1 241 ? -10.195 27.75 5.32 1 97.25 241 GLY A N 1
ATOM 1865 C CA . GLY A 1 241 ? -11.195 26.688 5.371 1 97.25 241 GLY A CA 1
ATOM 1866 C C . GLY A 1 241 ? -10.586 25.312 5.461 1 97.25 241 GLY A C 1
ATOM 1867 O O . GLY A 1 241 ? -11.273 24.344 5.824 1 97.25 241 GLY A O 1
ATOM 1868 N N . TYR A 1 242 ? -9.32 25.188 5.148 1 97.5 242 TYR A N 1
ATOM 1869 C CA . TYR A 1 242 ? -8.633 23.891 5.09 1 97.5 242 TYR A CA 1
ATOM 1870 C C . TYR A 1 242 ? -7.172 24.047 5.488 1 97.5 242 TYR A C 1
ATOM 1872 O O . TYR A 1 242 ? -6.516 25.016 5.117 1 97.5 242 TYR A O 1
ATOM 1880 N N . ILE A 1 243 ? -6.637 23.094 6.246 1 97.56 243 ILE A N 1
ATOM 1881 C CA . ILE A 1 243 ? -5.246 23.156 6.68 1 97.56 243 ILE A CA 1
ATOM 1882 C C . ILE A 1 243 ? -4.555 21.828 6.367 1 97.56 243 ILE A C 1
ATOM 1884 O O . ILE A 1 243 ? -4.27 21.047 7.273 1 97.56 243 ILE A O 1
ATOM 1888 N N . PRO A 1 244 ? -4.262 21.562 5.09 1 97.88 244 PRO A N 1
ATOM 1889 C CA . PRO A 1 244 ? -3.512 20.359 4.723 1 97.88 244 PRO A CA 1
ATOM 1890 C C . PRO A 1 244 ? -2.057 20.422 5.18 1 97.88 244 PRO A C 1
ATOM 1892 O O . PRO A 1 244 ? -1.516 21.5 5.414 1 97.88 244 PRO A O 1
ATOM 1895 N N . GLU A 1 245 ? -1.521 19.25 5.301 1 97.44 245 GLU A N 1
ATOM 1896 C CA . GLU A 1 245 ? -0.147 19.078 5.762 1 97.44 245 GLU A CA 1
ATOM 1897 C C . GLU A 1 245 ? 0.669 18.266 4.754 1 97.44 245 GLU A C 1
ATOM 1899 O O . GLU A 1 245 ? 0.179 17.281 4.191 1 97.44 245 GLU A O 1
ATOM 1904 N N . ILE A 1 246 ? 1.874 18.672 4.5 1 98.25 246 ILE A N 1
ATOM 1905 C CA . ILE A 1 246 ? 2.852 17.844 3.803 1 98.25 246 ILE A CA 1
ATOM 1906 C C . ILE A 1 246 ? 3.922 17.375 4.785 1 98.25 246 ILE A C 1
ATOM 1908 O O . ILE A 1 246 ? 4.57 18.188 5.445 1 98.25 246 ILE A O 1
ATOM 1912 N N . VAL A 1 247 ? 4.039 16.094 4.906 1 97.25 247 VAL A N 1
ATOM 1913 C CA . VAL A 1 247 ? 5.055 15.477 5.754 1 97.25 247 VAL A CA 1
ATOM 1914 C C . VAL A 1 247 ? 6.215 14.984 4.891 1 97.25 247 VAL A C 1
ATOM 1916 O O . VAL A 1 247 ? 6 14.375 3.842 1 97.25 247 VAL A O 1
ATOM 1919 N N . ILE A 1 248 ? 7.438 15.242 5.324 1 98.38 248 ILE A N 1
ATOM 1920 C CA . ILE A 1 248 ? 8.625 14.906 4.547 1 98.38 248 ILE A CA 1
ATOM 1921 C C . ILE A 1 248 ? 9.602 14.117 5.414 1 98.38 248 ILE A C 1
ATOM 1923 O O . ILE A 1 248 ? 9.883 14.5 6.555 1 98.38 248 ILE A O 1
ATOM 1927 N N . ASN A 1 249 ? 10.055 12.992 4.965 1 98.56 249 ASN A N 1
ATOM 1928 C CA . ASN A 1 249 ? 11.219 12.297 5.492 1 98.56 249 ASN A CA 1
ATOM 1929 C C . ASN A 1 249 ? 12.445 12.5 4.605 1 98.56 249 ASN A C 1
ATOM 1931 O O . ASN A 1 249 ? 12.312 12.688 3.393 1 98.56 249 ASN A O 1
ATOM 1935 N N . GLY A 1 250 ? 13.594 12.5 5.258 1 98.5 250 GLY A N 1
ATOM 1936 C CA . GLY A 1 250 ? 14.797 12.734 4.465 1 98.5 250 GLY A CA 1
ATOM 1937 C C . GLY A 1 250 ? 16.047 12.117 5.07 1 98.5 250 GLY A C 1
ATOM 1938 O O . GLY A 1 250 ? 16.094 11.891 6.281 1 98.5 250 GLY A O 1
ATOM 1939 N N . LEU A 1 251 ? 17.016 11.914 4.242 1 98.56 251 LEU A N 1
ATOM 1940 C CA . LEU A 1 251 ? 18.266 11.281 4.629 1 98.56 251 LEU A CA 1
ATOM 1941 C C . LEU A 1 251 ? 19.125 12.234 5.449 1 98.56 251 LEU A C 1
ATOM 1943 O O . LEU A 1 251 ? 20 11.805 6.203 1 98.56 251 LEU A O 1
ATOM 1947 N N . SER A 1 252 ? 18.922 13.555 5.25 1 97.31 252 SER A N 1
ATOM 1948 C CA . SER A 1 252 ? 19.688 14.57 5.965 1 97.31 252 SER A CA 1
ATOM 1949 C C . SER A 1 252 ? 18.859 15.812 6.238 1 97.31 252 SER A C 1
ATOM 1951 O O . SER A 1 252 ? 17.828 16.031 5.602 1 97.31 252 SER A O 1
ATOM 1953 N N . LEU A 1 253 ? 19.375 16.562 7.184 1 96.75 253 LEU A N 1
ATOM 1954 C CA . LEU A 1 253 ? 18.703 17.828 7.508 1 96.75 253 LEU A CA 1
ATOM 1955 C C . LEU A 1 253 ? 18.766 18.781 6.328 1 96.75 253 LEU A C 1
ATOM 1957 O O . LEU A 1 253 ? 17.797 19.5 6.051 1 96.75 253 LEU A O 1
ATOM 1961 N N . GLU A 1 254 ? 19.828 18.797 5.652 1 97.31 254 GLU A N 1
ATOM 1962 C CA . GLU A 1 254 ? 20 19.672 4.492 1 97.31 254 GLU A CA 1
ATOM 1963 C C . GLU A 1 254 ? 18.984 19.344 3.4 1 97.31 254 GLU A C 1
ATOM 1965 O O . GLU A 1 254 ? 18.391 20.234 2.814 1 97.31 254 GLU A O 1
ATOM 1970 N N . ALA A 1 255 ? 18.812 18.078 3.105 1 97.88 255 ALA A N 1
ATOM 1971 C CA . ALA A 1 255 ? 17.844 17.641 2.104 1 97.88 255 ALA A CA 1
ATOM 1972 C C . ALA A 1 255 ? 16.422 18.031 2.52 1 97.88 255 ALA A C 1
ATOM 1974 O O . ALA A 1 255 ? 15.609 18.438 1.686 1 97.88 255 ALA A O 1
ATOM 1975 N N . LEU A 1 256 ? 16.141 17.891 3.752 1 97.94 256 LEU A N 1
ATOM 1976 C CA . LEU A 1 256 ? 14.812 18.219 4.27 1 97.94 256 LEU A CA 1
ATOM 1977 C C . LEU A 1 256 ? 14.539 19.719 4.145 1 97.94 256 LEU A C 1
ATOM 1979 O O . LEU A 1 256 ? 13.438 20.109 3.756 1 97.94 256 LEU A O 1
ATOM 1983 N N . GLU A 1 257 ? 15.516 20.453 4.547 1 98 257 GLU A N 1
ATOM 1984 C CA . GLU A 1 257 ? 15.367 21.906 4.457 1 98 257 GLU A CA 1
ATOM 1985 C C . GLU A 1 257 ? 15.141 22.344 3.014 1 98 257 GLU A C 1
ATOM 1987 O O . GLU A 1 257 ? 14.305 23.203 2.744 1 98 257 GLU A O 1
ATOM 1992 N N . GLU A 1 258 ? 15.883 21.766 2.139 1 98.69 258 GLU A N 1
ATOM 1993 C CA . GLU A 1 258 ? 15.711 22.078 0.722 1 98.69 258 GLU A CA 1
ATOM 1994 C C . GLU A 1 258 ? 14.32 21.672 0.238 1 98.69 258 GLU A C 1
ATOM 1996 O O . GLU A 1 258 ? 13.688 22.406 -0.528 1 98.69 258 GLU A O 1
ATOM 2001 N N . ALA A 1 259 ? 13.859 20.516 0.616 1 98.81 259 ALA A N 1
ATOM 2002 C CA . ALA A 1 259 ? 12.531 20.031 0.241 1 98.81 259 ALA A CA 1
ATOM 2003 C C . ALA A 1 259 ? 11.438 20.938 0.784 1 98.81 259 ALA A C 1
ATOM 2005 O O . ALA A 1 259 ? 10.469 21.234 0.084 1 98.81 259 ALA A O 1
ATOM 2006 N N . MET A 1 260 ? 11.602 21.344 2.016 1 98.5 260 MET A N 1
ATOM 2007 C CA . MET A 1 260 ? 10.625 22.25 2.613 1 98.5 260 MET A CA 1
ATOM 2008 C C . MET A 1 260 ? 10.594 23.578 1.867 1 98.5 260 MET A C 1
ATOM 2010 O O . MET A 1 260 ? 9.516 24.109 1.592 1 98.5 260 MET A O 1
ATOM 2014 N N . ARG A 1 261 ? 11.781 24.078 1.597 1 98.69 261 ARG A N 1
ATOM 2015 C CA . ARG A 1 261 ? 11.852 25.312 0.815 1 98.69 261 ARG A CA 1
ATOM 2016 C C . ARG A 1 261 ? 11.109 25.156 -0.509 1 98.69 261 ARG A C 1
ATOM 2018 O O . ARG A 1 261 ? 10.266 25.984 -0.854 1 98.69 261 ARG A O 1
ATOM 2025 N N . ALA A 1 262 ? 11.398 24.078 -1.253 1 98.88 262 ALA A N 1
ATOM 2026 C CA . ALA A 1 262 ? 10.789 23.828 -2.559 1 98.88 262 ALA A CA 1
ATOM 2027 C C . ALA A 1 262 ? 9.273 23.719 -2.443 1 98.88 262 ALA A C 1
ATOM 2029 O O . ALA A 1 262 ? 8.539 24.281 -3.268 1 98.88 262 ALA A O 1
ATOM 2030 N N . GLY A 1 263 ? 8.789 23.016 -1.444 1 98.88 263 GLY A N 1
ATOM 2031 C CA . GLY A 1 263 ? 7.359 22.859 -1.229 1 98.88 263 GLY A CA 1
ATOM 2032 C C . GLY A 1 263 ? 6.664 24.156 -0.861 1 98.88 263 GLY A C 1
ATOM 2033 O O . GLY A 1 263 ? 5.633 24.5 -1.445 1 98.88 263 GLY A O 1
ATOM 2034 N N . ILE A 1 264 ? 7.266 24.875 0.077 1 98.88 264 ILE A N 1
ATOM 2035 C CA . ILE A 1 264 ? 6.664 26.109 0.582 1 98.88 264 ILE A CA 1
ATOM 2036 C C . ILE A 1 264 ? 6.621 27.156 -0.53 1 98.88 264 ILE A C 1
ATOM 2038 O O . ILE A 1 264 ? 5.59 27.781 -0.75 1 98.88 264 ILE A O 1
ATOM 2042 N N . GLU A 1 265 ? 7.672 27.297 -1.229 1 98.81 265 GLU A N 1
ATOM 2043 C CA . GLU A 1 265 ? 7.688 28.25 -2.338 1 98.81 265 GLU A CA 1
ATOM 2044 C C . GLU A 1 265 ? 6.629 27.891 -3.379 1 98.81 265 GLU A C 1
ATOM 2046 O O . GLU A 1 265 ? 6.008 28.781 -3.967 1 98.81 265 GLU A O 1
ATOM 2051 N N . THR A 1 266 ? 6.434 26.641 -3.621 1 98.94 266 THR A N 1
ATOM 2052 C CA . THR A 1 266 ? 5.484 26.188 -4.633 1 98.94 266 THR A CA 1
ATOM 2053 C C . THR A 1 266 ? 4.051 26.516 -4.215 1 98.94 266 THR A C 1
ATOM 2055 O O . THR A 1 266 ? 3.275 27.047 -5.012 1 98.94 266 THR A O 1
ATOM 2058 N N . VAL A 1 267 ? 3.697 26.219 -2.959 1 98.88 267 VAL A N 1
ATOM 2059 C CA . VAL A 1 267 ? 2.312 26.453 -2.559 1 98.88 267 VAL A CA 1
ATOM 2060 C C . VAL A 1 267 ? 2.033 27.953 -2.521 1 98.88 267 VAL A C 1
ATOM 2062 O O . VAL A 1 267 ? 0.896 28.391 -2.732 1 98.88 267 VAL A O 1
ATOM 2065 N N . CYS A 1 268 ? 3 28.797 -2.318 1 98.75 268 CYS A N 1
ATOM 2066 C CA . CYS A 1 268 ? 2.834 30.25 -2.238 1 98.75 268 CYS A CA 1
ATOM 2067 C C . CYS A 1 268 ? 2.521 30.844 -3.607 1 98.75 268 CYS A C 1
ATOM 2069 O O . CYS A 1 268 ? 2.172 32 -3.717 1 98.75 268 CYS A O 1
ATOM 2071 N N . ARG A 1 269 ? 2.611 30.047 -4.664 1 98.69 269 ARG A N 1
ATOM 2072 C CA . ARG A 1 269 ? 2.268 30.516 -6.004 1 98.69 269 ARG A CA 1
ATOM 2073 C C . ARG A 1 269 ? 0.757 30.5 -6.215 1 98.69 269 ARG A C 1
ATOM 2075 O O . ARG A 1 269 ? 0.261 31.031 -7.211 1 98.69 269 ARG A O 1
ATOM 2082 N N . TYR A 1 270 ? 0.061 29.953 -5.32 1 98.75 270 TYR A N 1
ATOM 2083 C CA . TYR A 1 270 ? -1.388 29.828 -5.445 1 98.75 270 TYR A CA 1
ATOM 2084 C C . TYR A 1 270 ? -2.098 30.844 -4.562 1 98.75 270 TYR A C 1
ATOM 2086 O O . TYR A 1 270 ? -1.936 30.844 -3.34 1 98.75 270 TYR A O 1
ATOM 2094 N N . ASP A 1 271 ? -3.004 31.672 -5.113 1 97.88 271 ASP A N 1
ATOM 2095 C CA . ASP A 1 271 ? -3.674 32.75 -4.418 1 97.88 271 ASP A CA 1
ATOM 2096 C C . ASP A 1 271 ? -4.539 32.25 -3.277 1 97.88 271 ASP A C 1
ATOM 2098 O O . ASP A 1 271 ? -4.785 32.938 -2.299 1 97.88 271 ASP A O 1
ATOM 2102 N N . GLY A 1 272 ? -4.898 31.016 -3.346 1 98.5 272 GLY A N 1
ATOM 2103 C CA . GLY A 1 272 ? -5.789 30.438 -2.354 1 98.5 272 GLY A CA 1
ATOM 2104 C C . GLY A 1 272 ? -5.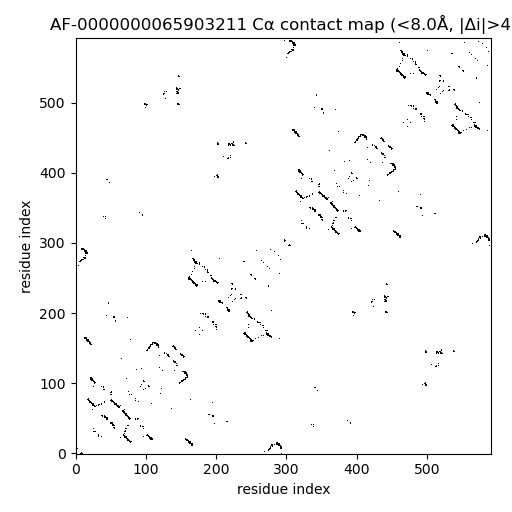07 30 -1.091 1 98.5 272 GLY A C 1
ATOM 2105 O O . GLY A 1 272 ? -5.707 29.641 -0.099 1 98.5 272 GLY A O 1
ATOM 2106 N N . VAL A 1 273 ? -3.734 30.047 -1.106 1 98.81 273 VAL A N 1
ATOM 2107 C CA . VAL A 1 273 ? -2.961 29.75 0.097 1 98.81 273 VAL A CA 1
ATOM 2108 C C . VAL A 1 273 ? -2.736 31.047 0.89 1 98.81 273 VAL A C 1
ATOM 2110 O O . VAL A 1 273 ? -1.967 31.906 0.472 1 98.81 273 VAL A O 1
ATOM 2113 N N . LEU A 1 274 ? -3.318 31.078 2.08 1 98.62 274 LEU A N 1
ATOM 2114 C CA . LEU A 1 274 ? -3.344 32.312 2.842 1 98.62 274 LEU A CA 1
ATOM 2115 C C . LEU A 1 274 ? -2.18 32.375 3.826 1 98.62 274 LEU A C 1
ATOM 2117 O O . LEU A 1 274 ? -1.673 33.469 4.129 1 98.62 274 LEU A O 1
ATOM 2121 N N . MET A 1 275 ? -1.786 31.234 4.316 1 98.56 275 MET A N 1
ATOM 2122 C CA . MET A 1 275 ? -0.734 31.156 5.324 1 98.56 275 MET A CA 1
ATOM 2123 C C . MET A 1 275 ? -0.018 29.812 5.258 1 98.56 275 MET A C 1
ATOM 2125 O O . MET A 1 275 ? -0.616 28.812 4.883 1 98.56 275 MET A O 1
ATOM 2129 N N . VAL A 1 276 ? 1.264 29.844 5.484 1 98.62 276 VAL A N 1
ATOM 2130 C CA . VAL A 1 276 ? 2.039 28.625 5.703 1 98.62 276 VAL A CA 1
ATOM 2131 C C . VAL A 1 276 ? 2.496 28.562 7.156 1 98.62 276 VAL A C 1
ATOM 2133 O O . VAL A 1 276 ? 2.986 29.547 7.707 1 98.62 276 VAL A O 1
ATOM 2136 N N . SER A 1 277 ? 2.256 27.484 7.793 1 97.31 277 SER A N 1
ATOM 2137 C CA . SER A 1 277 ? 2.672 27.188 9.164 1 97.31 277 SER A CA 1
ATOM 2138 C C . SER A 1 277 ? 3.244 25.781 9.281 1 97.31 277 SER A C 1
ATOM 2140 O O . SER A 1 277 ? 3.672 25.188 8.281 1 97.31 277 SER A O 1
ATOM 2142 N N . ALA A 1 278 ? 3.4 25.266 10.516 1 95.19 278 ALA A N 1
ATOM 2143 C CA . ALA A 1 278 ? 3.959 23.938 10.742 1 95.19 278 ALA A CA 1
ATOM 2144 C C . ALA A 1 278 ? 3.445 23.328 12.047 1 95.19 278 ALA A C 1
ATOM 2146 O O . ALA A 1 278 ? 2.908 24.047 12.898 1 95.19 278 ALA A O 1
ATOM 2147 N N . GLY A 1 279 ? 3.486 22.016 12.047 1 88.62 279 GLY A N 1
ATOM 2148 C CA . GLY A 1 279 ? 3.213 21.328 13.305 1 88.62 279 GLY A CA 1
ATOM 2149 C C . GLY A 1 279 ? 4.293 21.547 14.344 1 88.62 279 GLY A C 1
ATOM 2150 O O . GLY A 1 279 ? 5.359 20.938 14.273 1 88.62 279 GLY A O 1
ATOM 2151 N N . ASN A 1 280 ? 4.062 22.547 15.195 1 82.31 280 ASN A N 1
ATOM 2152 C CA . ASN A 1 280 ? 4.91 22.906 16.328 1 82.31 280 ASN A CA 1
ATOM 2153 C C . ASN A 1 280 ? 4.332 22.406 17.641 1 82.31 280 ASN A C 1
ATOM 2155 O O . ASN A 1 280 ? 3.24 22.812 18.047 1 82.31 280 ASN A O 1
ATOM 2159 N N . TYR A 1 281 ? 5.02 21.484 18.281 1 79.94 281 TYR A N 1
ATOM 2160 C CA . TYR A 1 281 ? 4.547 20.875 19.516 1 79.94 281 TYR A CA 1
ATOM 2161 C C . TYR A 1 281 ? 5.402 21.312 20.703 1 79.94 281 TYR A C 1
ATOM 2163 O O . TYR A 1 281 ? 5.66 20.516 21.609 1 79.94 281 TYR A O 1
ATOM 2171 N N . ASP A 1 282 ? 5.961 22.391 20.516 1 78.12 282 ASP A N 1
ATOM 2172 C CA . ASP A 1 282 ? 6.746 23.062 21.547 1 78.12 282 ASP A CA 1
ATOM 2173 C C . ASP A 1 282 ? 8.016 22.266 21.859 1 78.12 282 ASP A C 1
ATOM 2175 O O . ASP A 1 282 ? 8.43 22.203 23.031 1 78.12 282 ASP A O 1
ATOM 2179 N N . GLY A 1 283 ? 8.5 21.688 20.906 1 70.19 283 GLY A N 1
ATOM 2180 C CA . GLY A 1 283 ? 9.742 20.953 21.062 1 70.19 283 GLY A CA 1
ATOM 2181 C C . GLY A 1 283 ? 9.57 19.609 21.75 1 70.19 283 GLY A C 1
ATOM 2182 O O . GLY A 1 283 ? 10.547 18.953 22.109 1 70.19 283 GLY A O 1
ATOM 2183 N N . LYS A 1 284 ? 8.461 19.156 21.812 1 71.12 284 LYS A N 1
ATOM 2184 C CA . LYS A 1 284 ? 8.188 17.953 22.578 1 71.12 284 LYS A CA 1
ATOM 2185 C C . LYS A 1 284 ? 8.242 16.719 21.703 1 71.12 284 LYS A C 1
ATOM 2187 O O . LYS A 1 284 ? 8.359 15.594 22.203 1 71.12 284 LYS A O 1
ATOM 2192 N N . LEU A 1 285 ? 8.141 16.781 20.5 1 69.56 285 LEU A N 1
ATOM 2193 C CA . LEU A 1 285 ? 8.008 15.602 19.641 1 69.56 285 LEU A CA 1
ATOM 2194 C C . LEU A 1 285 ? 9.297 15.328 18.891 1 69.56 285 LEU A C 1
ATOM 2196 O O . LEU A 1 285 ? 9.602 14.172 18.578 1 69.56 285 LEU A O 1
ATOM 2200 N N . GLY A 1 286 ? 10.039 16.422 18.656 1 75.31 286 GLY A N 1
ATOM 2201 C CA . GLY A 1 286 ? 11.078 16.156 17.672 1 75.31 286 GLY A CA 1
ATOM 2202 C C . GLY A 1 286 ? 12.469 16.438 18.203 1 75.31 286 GLY A C 1
ATOM 2203 O O . GLY A 1 286 ? 12.648 17.234 19.125 1 75.31 286 GLY A O 1
ATOM 2204 N N . ASP A 1 287 ? 13.391 15.742 17.641 1 84.06 287 ASP A N 1
ATOM 2205 C CA . ASP A 1 287 ? 14.82 15.891 17.891 1 84.06 287 ASP A CA 1
ATOM 2206 C C . ASP A 1 287 ? 15.383 17.109 17.156 1 84.06 287 ASP A C 1
ATOM 2208 O O . ASP A 1 287 ? 16.438 17.625 17.516 1 84.06 287 ASP A O 1
ATOM 2212 N N . HIS A 1 288 ? 14.594 17.438 16.109 1 90.25 288 HIS A N 1
ATOM 2213 C CA . HIS A 1 288 ? 15.086 18.484 15.227 1 90.25 288 HIS A CA 1
ATOM 2214 C C . HIS A 1 288 ? 14.062 19.609 15.086 1 90.25 288 HIS A C 1
ATOM 2216 O O . HIS A 1 288 ? 12.859 19.344 14.961 1 90.25 288 HIS A O 1
ATOM 2222 N N . ARG A 1 289 ? 14.609 20.734 15.203 1 92.69 289 ARG A N 1
ATOM 2223 C CA . ARG A 1 289 ? 13.82 21.938 14.961 1 92.69 289 ARG A CA 1
ATOM 2224 C C . ARG A 1 289 ? 14.18 22.562 13.617 1 92.69 289 ARG A C 1
ATOM 2226 O O . ARG A 1 289 ? 15.352 22.844 13.352 1 92.69 289 ARG A O 1
ATOM 2233 N N . ILE A 1 290 ? 13.148 22.734 12.75 1 94.94 290 ILE A N 1
ATOM 2234 C CA . ILE A 1 290 ? 13.367 23.328 11.43 1 94.94 290 ILE A CA 1
ATOM 2235 C C . ILE A 1 290 ? 12.547 24.594 11.289 1 94.94 290 ILE A C 1
ATOM 2237 O O . ILE A 1 290 ? 11.344 24.547 10.992 1 94.94 290 ILE A O 1
ATOM 2241 N N . ASP A 1 291 ? 13.219 25.719 11.375 1 95.69 291 ASP A N 1
ATOM 2242 C CA . ASP A 1 291 ? 12.539 27.016 11.312 1 95.69 291 ASP A CA 1
ATOM 2243 C C . ASP A 1 291 ? 12.023 27.297 9.906 1 95.69 291 ASP A C 1
ATOM 2245 O O . ASP A 1 291 ? 12.789 27.25 8.938 1 95.69 291 ASP A O 1
ATOM 2249 N N . LEU A 1 292 ? 10.727 27.656 9.758 1 97.44 292 LEU A N 1
ATOM 2250 C CA . LEU A 1 292 ? 10.156 27.938 8.445 1 97.44 292 LEU A CA 1
ATOM 2251 C C . LEU A 1 292 ? 10.867 29.109 7.781 1 97.44 292 LEU A C 1
ATOM 2253 O O . LEU A 1 292 ? 11.219 29.031 6.598 1 97.44 292 LEU A O 1
ATOM 2257 N N . HIS A 1 293 ? 11.039 30.188 8.578 1 97.75 293 HIS A N 1
ATOM 2258 C CA . HIS A 1 293 ? 11.734 31.344 8.023 1 97.75 293 HIS A CA 1
ATOM 2259 C C . HIS A 1 293 ? 13.172 30.984 7.656 1 97.75 293 HIS A C 1
ATOM 2261 O O . HIS A 1 293 ? 13.711 31.516 6.684 1 97.75 293 HIS A O 1
ATOM 2267 N N . GLY A 1 294 ? 13.789 30.094 8.414 1 96.31 294 GLY A N 1
ATOM 2268 C CA . GLY A 1 294 ? 15.172 29.703 8.203 1 96.31 294 GLY A CA 1
ATOM 2269 C C . GLY A 1 294 ? 15.391 28.984 6.887 1 96.31 294 GLY A C 1
ATOM 2270 O O . GLY A 1 294 ? 16.469 29.078 6.289 1 96.31 294 GLY A O 1
ATOM 2271 N N . VAL A 1 295 ? 14.375 28.25 6.422 1 96.75 295 VAL A N 1
ATOM 2272 C CA . VAL A 1 295 ? 14.562 27.469 5.203 1 96.75 295 VAL A CA 1
ATOM 2273 C C . VAL A 1 295 ? 14.273 28.344 3.98 1 96.75 295 VAL A C 1
ATOM 2275 O O . VAL A 1 295 ? 14.555 27.938 2.848 1 96.75 295 VAL A O 1
ATOM 2278 N N . LEU A 1 296 ? 13.75 29.484 4.156 1 96.38 296 LEU A N 1
ATOM 2279 C CA . LEU A 1 296 ? 13.344 30.359 3.059 1 96.38 296 LEU A CA 1
ATOM 2280 C C . LEU A 1 296 ? 14.344 31.5 2.873 1 96.38 296 LEU A C 1
ATOM 2282 O O . LEU A 1 296 ? 14.594 31.938 1.748 1 96.38 296 LEU A O 1
ATOM 2286 N N . MET B 1 1 ? -8.469 -31.047 -21.875 1 94.19 1 MET B N 1
ATOM 2287 C CA . MET B 1 1 ? -9.211 -29.938 -22.469 1 94.19 1 MET B CA 1
ATOM 2288 C C . MET B 1 1 ? -8.258 -28.906 -23.062 1 94.19 1 MET B C 1
ATOM 2290 O O . MET B 1 1 ? -7.145 -28.734 -22.578 1 94.19 1 MET B O 1
ATOM 2294 N N . GLU B 1 2 ? -8.656 -28.359 -24.172 1 96.69 2 GLU B N 1
ATOM 2295 C CA . GLU B 1 2 ? -7.828 -27.359 -24.844 1 96.69 2 GLU B CA 1
ATOM 2296 C C . GLU B 1 2 ? -8.656 -26.141 -25.266 1 96.69 2 GLU B C 1
ATOM 2298 O O . GLU B 1 2 ? -9.781 -26.297 -25.75 1 96.69 2 GLU B O 1
ATOM 2303 N N . ILE B 1 3 ? -8.133 -25.016 -24.984 1 97.62 3 ILE B N 1
ATOM 2304 C CA . ILE B 1 3 ? -8.758 -23.766 -25.406 1 97.62 3 ILE B CA 1
ATOM 2305 C C . ILE B 1 3 ? -7.762 -22.938 -26.219 1 97.62 3 ILE B C 1
ATOM 2307 O O . ILE B 1 3 ? -6.746 -22.484 -25.688 1 97.62 3 ILE B O 1
ATOM 2311 N N . ASN B 1 4 ? -7.984 -22.703 -27.516 1 97.19 4 ASN B N 1
ATOM 2312 C CA . ASN B 1 4 ? -7.145 -21.922 -28.422 1 97.19 4 ASN B CA 1
ATOM 2313 C C . ASN B 1 4 ? -5.699 -22.422 -28.406 1 97.19 4 ASN B C 1
ATOM 2315 O O . ASN B 1 4 ? -4.766 -21.625 -28.359 1 97.19 4 ASN B O 1
ATOM 2319 N N . GLY B 1 5 ? -5.535 -23.688 -28.312 1 96.88 5 GLY B N 1
ATOM 2320 C CA . GLY B 1 5 ? -4.203 -24.266 -28.375 1 96.88 5 GLY B CA 1
ATOM 2321 C C . GLY B 1 5 ? -3.537 -24.391 -27.016 1 96.88 5 GLY B C 1
ATOM 2322 O O . GLY B 1 5 ? -2.461 -24.984 -26.906 1 96.88 5 GLY B O 1
ATOM 2323 N N . THR B 1 6 ? -4.094 -23.812 -26 1 98.31 6 THR B N 1
ATOM 2324 C CA . THR B 1 6 ? -3.58 -23.906 -24.625 1 98.31 6 THR B CA 1
ATOM 2325 C C . THR B 1 6 ? -4.172 -25.094 -23.891 1 98.31 6 THR B C 1
ATOM 2327 O O . THR B 1 6 ? -5.395 -25.234 -23.812 1 98.31 6 THR B O 1
ATOM 2330 N N . VAL B 1 7 ? -3.322 -25.938 -23.344 1 98.31 7 VAL B N 1
ATOM 2331 C CA . VAL B 1 7 ? -3.781 -27.094 -22.578 1 98.31 7 VAL B CA 1
ATOM 2332 C C . VAL B 1 7 ? -4.281 -26.641 -21.203 1 98.31 7 VAL B C 1
ATOM 2334 O O . VAL B 1 7 ? -3.604 -25.891 -20.516 1 98.31 7 VAL B O 1
ATOM 2337 N N . ILE B 1 8 ? -5.461 -27.031 -20.859 1 98.56 8 ILE B N 1
ATOM 2338 C CA . ILE B 1 8 ? -5.965 -26.844 -19.5 1 98.56 8 ILE B CA 1
ATOM 2339 C C . ILE B 1 8 ? -5.777 -28.125 -18.688 1 98.56 8 ILE B C 1
ATOM 2341 O O . ILE B 1 8 ? -6.426 -29.141 -18.969 1 98.56 8 ILE B O 1
ATOM 2345 N N . GLU B 1 9 ? -4.898 -28.062 -17.734 1 97.88 9 GLU B N 1
ATOM 2346 C CA . GLU B 1 9 ? -4.637 -29.25 -16.922 1 97.88 9 GLU B CA 1
ATOM 2347 C C . GLU B 1 9 ? -5.887 -29.672 -16.156 1 97.88 9 GLU B C 1
ATOM 2349 O O . GLU B 1 9 ? -6.652 -28.828 -15.688 1 97.88 9 GLU B O 1
ATOM 2354 N N . ASP B 1 10 ? -6.07 -31.016 -16.047 1 96.88 10 ASP B N 1
ATOM 2355 C CA . ASP B 1 10 ? -7.152 -31.547 -15.227 1 96.88 10 ASP B CA 1
ATOM 2356 C C . ASP B 1 10 ? -6.773 -31.531 -13.75 1 96.88 10 ASP B C 1
ATOM 2358 O O . ASP B 1 10 ? -6.344 -32.531 -13.203 1 96.88 10 ASP B O 1
ATOM 2362 N N . THR B 1 11 ? -6.938 -30.438 -13.125 1 96 11 THR B N 1
ATOM 2363 C CA . THR B 1 11 ? -6.594 -30.188 -11.727 1 96 11 THR B CA 1
ATOM 2364 C C . THR B 1 11 ? -7.551 -29.188 -11.094 1 96 11 THR B C 1
ATOM 2366 O O . THR B 1 11 ? -8.625 -28.922 -11.641 1 96 11 THR B O 1
ATOM 2369 N N . PHE B 1 12 ? -7.293 -28.812 -9.867 1 94.94 12 PHE B N 1
ATOM 2370 C CA . PHE B 1 12 ? -8.172 -27.891 -9.172 1 94.94 12 PHE B CA 1
ATOM 2371 C C . PHE B 1 12 ? -7.371 -26.891 -8.344 1 94.94 12 PHE B C 1
ATOM 2373 O O . PHE B 1 12 ? -6.234 -27.172 -7.957 1 94.94 12 PHE B O 1
ATOM 2380 N N . SER B 1 13 ? -7.941 -25.75 -8.195 1 94.69 13 SER B N 1
ATOM 2381 C CA . SER B 1 13 ? -7.441 -24.734 -7.262 1 94.69 13 SER B CA 1
ATOM 2382 C C . SER B 1 13 ? -8.008 -24.969 -5.863 1 94.69 13 SER B C 1
ATOM 2384 O O . SER B 1 13 ? -9.164 -25.359 -5.707 1 94.69 13 SER B O 1
ATOM 2386 N N . GLU B 1 14 ? -7.18 -24.703 -4.914 1 93.06 14 GLU B N 1
ATOM 2387 C CA . GLU B 1 14 ? -7.633 -24.719 -3.527 1 93.06 14 GLU B CA 1
ATOM 2388 C C . GLU B 1 14 ? -7.797 -23.297 -2.982 1 93.06 14 GLU B C 1
ATOM 2390 O O . GLU B 1 14 ? -6.977 -22.422 -3.262 1 93.06 14 GLU B O 1
ATOM 2395 N N . ALA B 1 15 ? -8.852 -23.062 -2.305 1 93.56 15 ALA B N 1
ATOM 2396 C CA . ALA B 1 15 ? -9.148 -21.781 -1.667 1 93.56 15 ALA B CA 1
ATOM 2397 C C . ALA B 1 15 ? -9.617 -21.984 -0.229 1 93.56 15 ALA B C 1
ATOM 2399 O O . ALA B 1 15 ? -9.961 -23.094 0.17 1 93.56 15 ALA B O 1
ATOM 2400 N N . PHE B 1 16 ? -9.57 -20.953 0.52 1 92.44 16 PHE B N 1
ATOM 2401 C CA . PHE B 1 16 ? -9.93 -21.094 1.926 1 92.44 16 PHE B CA 1
ATOM 2402 C C . PHE B 1 16 ? -10.922 -20.016 2.348 1 92.44 16 PHE B C 1
ATOM 2404 O O . PHE B 1 16 ? -11.008 -18.969 1.713 1 92.44 16 PHE B O 1
ATOM 2411 N N . THR B 1 17 ? -11.594 -20.359 3.432 1 94.62 17 THR B N 1
ATOM 2412 C CA . THR B 1 17 ? -12.586 -19.422 3.951 1 94.62 17 THR B CA 1
ATOM 2413 C C . THR B 1 17 ? -11.93 -18.375 4.84 1 94.62 17 THR B C 1
ATOM 2415 O O . THR B 1 17 ? -11.062 -18.703 5.652 1 94.62 17 THR B O 1
ATOM 2418 N N . GLY B 1 18 ? -12.234 -17.141 4.586 1 95.69 18 GLY B N 1
ATOM 2419 C CA . GLY B 1 18 ? -11.914 -16.016 5.453 1 95.69 18 GLY B CA 1
ATOM 2420 C C . GLY B 1 18 ? -13.078 -15.078 5.668 1 95.69 18 GLY B C 1
ATOM 2421 O O . GLY B 1 18 ? -14.234 -15.453 5.449 1 95.69 18 GLY B O 1
ATOM 2422 N N . ARG B 1 19 ? -12.836 -13.977 6.254 1 97.62 19 ARG B N 1
ATOM 2423 C CA . ARG B 1 19 ? -13.836 -12.922 6.418 1 97.62 19 ARG B CA 1
ATOM 2424 C C . ARG B 1 19 ? -13.492 -11.711 5.559 1 97.62 19 ARG B C 1
ATOM 2426 O O . ARG B 1 19 ? -12.32 -11.414 5.32 1 97.62 19 ARG B O 1
ATOM 2433 N N . CYS B 1 20 ? -14.523 -11.07 5.141 1 98.69 20 CYS B N 1
ATOM 2434 C CA . CYS B 1 20 ? -14.32 -9.945 4.234 1 98.69 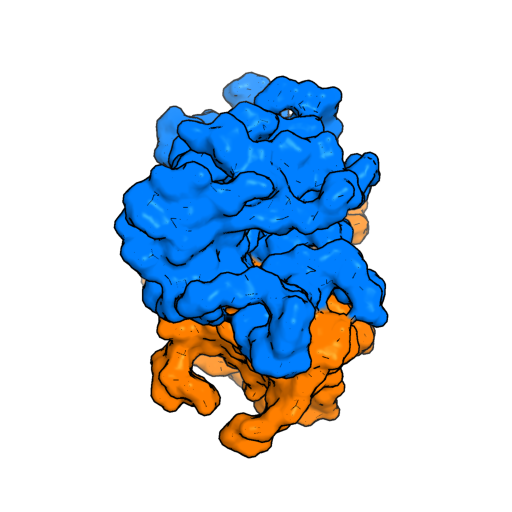20 CYS B CA 1
ATOM 2435 C C . CYS B 1 20 ? -15.164 -8.742 4.656 1 98.69 20 CYS B C 1
ATOM 2437 O O . CYS B 1 20 ? -16.297 -8.906 5.094 1 98.69 20 CYS B O 1
ATOM 2439 N N . VAL B 1 21 ? -14.594 -7.59 4.586 1 98.88 21 VAL B N 1
ATOM 2440 C CA . VAL B 1 21 ? -15.289 -6.312 4.598 1 98.88 21 VAL B CA 1
ATOM 2441 C C . VAL B 1 21 ? -15.203 -5.664 3.217 1 98.88 21 VAL B C 1
ATOM 2443 O O . VAL B 1 21 ? -14.109 -5.48 2.678 1 98.88 21 VAL B O 1
ATOM 2446 N N . ARG B 1 22 ? -16.328 -5.453 2.633 1 98.94 22 ARG B N 1
ATOM 2447 C CA . ARG B 1 22 ? -16.422 -4.664 1.41 1 98.94 22 ARG B CA 1
ATOM 2448 C C . ARG B 1 22 ? -16.812 -3.225 1.718 1 98.94 22 ARG B C 1
ATOM 2450 O O . ARG B 1 22 ? -17.719 -2.982 2.529 1 98.94 22 ARG B O 1
ATOM 2457 N N . ALA B 1 23 ? -16.094 -2.301 1.146 1 98.88 23 ALA B N 1
ATOM 2458 C CA . ALA B 1 23 ? -16.344 -0.89 1.441 1 98.88 23 ALA B CA 1
ATOM 2459 C C . ALA B 1 23 ? -16.234 -0.041 0.177 1 98.88 23 ALA B C 1
ATOM 2461 O O . ALA B 1 23 ? -15.688 -0.481 -0.832 1 98.88 23 ALA B O 1
ATOM 2462 N N . THR B 1 24 ? -16.828 1.132 0.232 1 98.88 24 THR B N 1
ATOM 2463 C CA . THR B 1 24 ? -16.75 2.107 -0.85 1 98.88 24 THR B CA 1
ATOM 2464 C C . THR B 1 24 ? -16.078 3.393 -0.375 1 98.88 24 THR B C 1
ATOM 2466 O O . THR B 1 24 ? -16.562 4.043 0.554 1 98.88 24 THR B O 1
ATOM 2469 N N . ILE B 1 25 ? -15.016 3.719 -0.982 1 98.94 25 ILE B N 1
ATOM 2470 C CA . ILE B 1 25 ? -14.297 4.965 -0.75 1 98.94 25 ILE B CA 1
ATOM 2471 C C . ILE B 1 25 ? -14.805 6.039 -1.709 1 98.94 25 ILE B C 1
ATOM 2473 O O . ILE B 1 25 ? -14.992 5.777 -2.898 1 98.94 25 ILE B O 1
ATOM 2477 N N . THR B 1 26 ? -15.078 7.191 -1.25 1 98.81 26 THR B N 1
ATOM 2478 C CA . THR B 1 26 ? -15.352 8.32 -2.135 1 98.81 26 THR B CA 1
ATOM 2479 C C . THR B 1 26 ? -14.414 9.484 -1.828 1 98.81 26 THR B C 1
ATOM 2481 O O . THR B 1 26 ? -13.891 9.594 -0.718 1 98.81 26 THR B O 1
ATOM 2484 N N . ALA B 1 27 ? -14.195 10.305 -2.756 1 98.19 27 ALA B N 1
ATOM 2485 C CA . ALA B 1 27 ? -13.406 11.531 -2.631 1 98.19 27 ALA B CA 1
ATOM 2486 C C . ALA B 1 27 ? -13.859 12.586 -3.635 1 98.19 27 ALA B C 1
ATOM 2488 O O . ALA B 1 27 ? -14.828 12.375 -4.367 1 98.19 27 ALA B O 1
ATOM 2489 N N . ARG B 1 28 ? -13.164 13.695 -3.604 1 96.75 28 ARG B N 1
ATOM 2490 C CA . ARG B 1 28 ? -13.547 14.82 -4.453 1 96.75 28 ARG B CA 1
ATOM 2491 C C . ARG B 1 28 ? -13.164 14.562 -5.906 1 96.75 28 ARG B C 1
ATOM 2493 O O . ARG B 1 28 ? -13.805 15.078 -6.824 1 96.75 28 ARG B O 1
ATOM 2500 N N . ASP B 1 29 ? -12.086 13.773 -6.078 1 97.19 29 ASP B N 1
ATOM 2501 C CA . ASP B 1 29 ? -11.625 13.492 -7.434 1 97.19 29 ASP B CA 1
ATOM 2502 C C . ASP B 1 29 ? -11.117 12.062 -7.559 1 97.19 29 ASP B C 1
ATOM 2504 O O . ASP B 1 29 ? -10.773 11.43 -6.555 1 97.19 29 ASP B O 1
ATOM 2508 N N . MET B 1 30 ? -11.047 11.633 -8.805 1 98.12 30 MET B N 1
ATOM 2509 C CA . MET B 1 30 ? -10.711 10.234 -9.07 1 98.12 30 MET B CA 1
ATOM 2510 C C . MET B 1 30 ? -9.25 9.961 -8.727 1 98.12 30 MET B C 1
ATOM 2512 O O . MET B 1 30 ? -8.898 8.836 -8.352 1 98.12 30 MET B O 1
ATOM 2516 N N . GLU B 1 31 ? -8.422 10.922 -8.82 1 97.5 31 GLU B N 1
ATOM 2517 C CA . GLU B 1 31 ? -7.023 10.719 -8.461 1 97.5 31 GLU B CA 1
ATOM 2518 C C . GLU B 1 31 ? -6.875 10.359 -6.988 1 97.5 31 GLU B C 1
ATOM 2520 O O . GLU B 1 31 ? -6.148 9.43 -6.641 1 97.5 31 GLU B O 1
ATOM 2525 N N . THR B 1 32 ? -7.578 11.102 -6.148 1 97.75 32 THR B N 1
ATOM 2526 C CA . THR B 1 32 ? -7.559 10.82 -4.715 1 97.75 32 THR B CA 1
ATOM 2527 C C . THR B 1 32 ? -8.188 9.461 -4.426 1 97.75 32 THR B C 1
ATOM 2529 O O . THR B 1 32 ? -7.684 8.703 -3.586 1 97.75 32 THR B O 1
ATOM 2532 N N . VAL B 1 33 ? -9.266 9.172 -5.16 1 98.75 33 VAL B N 1
ATOM 2533 C CA . VAL B 1 33 ? -9.93 7.883 -4.992 1 98.75 33 VAL B CA 1
ATOM 2534 C C . VAL B 1 33 ? -8.953 6.754 -5.301 1 98.75 33 VAL B C 1
ATOM 2536 O O . VAL B 1 33 ? -8.828 5.801 -4.523 1 98.75 33 VAL B O 1
ATOM 2539 N N . ARG B 1 34 ? -8.266 6.844 -6.387 1 98.31 34 ARG B N 1
ATOM 2540 C CA . ARG B 1 34 ? -7.332 5.809 -6.805 1 98.31 34 ARG B CA 1
ATOM 2541 C C . ARG B 1 34 ? -6.215 5.633 -5.781 1 98.31 34 ARG B C 1
ATOM 2543 O O . ARG B 1 34 ? -5.871 4.504 -5.414 1 98.31 34 ARG B O 1
ATOM 2550 N N . ARG B 1 35 ? -5.688 6.73 -5.273 1 97.75 35 ARG B N 1
ATOM 2551 C CA . ARG B 1 35 ? -4.605 6.668 -4.293 1 97.75 35 ARG B CA 1
ATOM 2552 C C . ARG B 1 35 ? -5.07 5.996 -3.006 1 97.75 35 ARG B C 1
ATOM 2554 O O . ARG B 1 35 ? -4.383 5.117 -2.475 1 97.75 35 ARG B O 1
ATOM 2561 N N . ALA B 1 36 ? -6.215 6.406 -2.549 1 98.5 36 ALA B N 1
ATOM 2562 C CA . ALA B 1 36 ? -6.75 5.824 -1.32 1 98.5 36 ALA B CA 1
ATOM 2563 C C . ALA B 1 36 ? -7.027 4.332 -1.493 1 98.5 36 ALA B C 1
ATOM 2565 O O . ALA B 1 36 ? -6.719 3.531 -0.61 1 98.5 36 ALA B O 1
ATOM 2566 N N . ALA B 1 37 ? -7.609 3.988 -2.629 1 98.88 37 ALA B N 1
ATOM 2567 C CA . ALA B 1 37 ? -7.984 2.602 -2.891 1 98.88 37 ALA B CA 1
ATOM 2568 C C . ALA B 1 37 ? -6.754 1.707 -2.988 1 98.88 37 ALA B C 1
ATOM 2570 O O . ALA B 1 37 ? -6.66 0.687 -2.303 1 98.88 37 ALA B O 1
ATOM 2571 N N . TYR B 1 38 ? -5.781 2.115 -3.748 1 98.44 38 TYR B N 1
ATOM 2572 C CA . TYR B 1 38 ? -4.602 1.284 -3.965 1 98.44 38 TYR B CA 1
ATOM 2573 C C . TYR B 1 38 ? -3.725 1.247 -2.719 1 98.44 38 TYR B C 1
ATOM 2575 O O . TYR B 1 38 ? -3.193 0.195 -2.357 1 98.44 38 TYR B O 1
ATOM 2583 N N . ASP B 1 39 ? -3.598 2.344 -2.049 1 98.44 39 ASP B N 1
ATOM 2584 C CA . ASP B 1 39 ? -2.785 2.354 -0.835 1 98.44 39 ASP B CA 1
ATOM 2585 C C . ASP B 1 39 ? -3.398 1.466 0.245 1 98.44 39 ASP B C 1
ATOM 2587 O O . ASP B 1 39 ? -2.693 0.696 0.899 1 98.44 39 ASP B O 1
ATOM 2591 N N . SER B 1 40 ? -4.688 1.543 0.393 1 98.69 40 SER B N 1
ATOM 2592 C CA . SER B 1 40 ? -5.332 0.838 1.497 1 98.69 40 SER B CA 1
ATOM 2593 C C . SER B 1 40 ? -5.391 -0.663 1.235 1 98.69 40 SER B C 1
ATOM 2595 O O . SER B 1 40 ? -5.664 -1.446 2.146 1 98.69 40 SER B O 1
ATOM 2597 N N . THR B 1 41 ? -5.156 -1.06 -0.004 1 98.62 41 THR B N 1
ATOM 2598 C CA . THR B 1 41 ? -5.242 -2.479 -0.329 1 98.62 41 THR B CA 1
ATOM 2599 C C . THR B 1 41 ? -3.875 -3.027 -0.72 1 98.62 41 THR B C 1
ATOM 2601 O O . THR B 1 41 ? -3.77 -4.152 -1.213 1 98.62 41 THR B O 1
ATOM 2604 N N . ALA B 1 42 ? -2.824 -2.232 -0.527 1 98 42 ALA B N 1
ATOM 2605 C CA . ALA B 1 42 ? -1.471 -2.68 -0.846 1 98 42 ALA B CA 1
ATOM 2606 C C . ALA B 1 42 ? -0.98 -3.709 0.167 1 98 42 ALA B C 1
ATOM 2608 O O . ALA B 1 42 ? -1.562 -3.854 1.245 1 98 42 ALA B O 1
ATOM 2609 N N . THR B 1 43 ? 0.034 -4.492 -0.234 1 96.81 43 THR B N 1
ATOM 2610 C CA . THR B 1 43 ? 0.722 -5.445 0.63 1 96.81 43 THR B CA 1
ATOM 2611 C C . THR B 1 43 ? -0.234 -6.539 1.098 1 96.81 43 THR B C 1
ATOM 2613 O O . THR B 1 43 ? -0.747 -6.484 2.217 1 96.81 43 THR B O 1
ATOM 2616 N N . PRO B 1 44 ? -0.459 -7.5 0.256 1 96.06 44 PRO B N 1
ATOM 2617 C CA . PRO B 1 44 ? -1.28 -8.617 0.733 1 96.06 44 PRO B CA 1
ATOM 2618 C C . PRO B 1 44 ? -0.767 -9.211 2.043 1 96.06 44 PRO B C 1
ATOM 2620 O O . PRO B 1 44 ? 0.382 -9.656 2.115 1 96.06 44 PRO B O 1
ATOM 2623 N N . GLY B 1 45 ? -1.669 -9.312 3.068 1 93.44 45 GLY B N 1
ATOM 2624 C CA . GLY B 1 45 ? -1.17 -9.508 4.422 1 93.44 45 GLY B CA 1
ATOM 2625 C C . GLY B 1 45 ? -1.644 -10.805 5.051 1 93.44 45 GLY B C 1
ATOM 2626 O O . GLY B 1 45 ? -1.347 -11.078 6.215 1 93.44 45 GLY B O 1
ATOM 2627 N N . ALA B 1 46 ? -2.254 -11.711 4.352 1 91.25 46 ALA B N 1
ATOM 2628 C CA . ALA B 1 46 ? -2.805 -12.914 4.977 1 91.25 46 ALA B CA 1
ATOM 2629 C C . ALA B 1 46 ? -1.701 -13.773 5.582 1 91.25 46 ALA B C 1
ATOM 2631 O O . ALA B 1 46 ? -1.838 -14.273 6.703 1 91.25 46 ALA B O 1
ATOM 2632 N N . VAL B 1 47 ? -0.614 -13.875 4.934 1 87.5 47 VAL B N 1
ATOM 2633 C CA . VAL B 1 47 ? 0.437 -14.789 5.359 1 87.5 47 VAL B CA 1
ATOM 2634 C C . VAL B 1 47 ? 1.201 -14.195 6.535 1 87.5 47 VAL B C 1
ATOM 2636 O O . VAL B 1 47 ? 1.878 -14.914 7.277 1 87.5 47 VAL B O 1
ATOM 2639 N N . ILE B 1 48 ? 1.073 -12.898 6.734 1 91.44 48 ILE B N 1
ATOM 2640 C CA . ILE B 1 48 ? 1.799 -12.266 7.836 1 91.44 48 ILE B CA 1
ATOM 2641 C C . ILE B 1 48 ? 0.816 -11.828 8.914 1 91.44 48 ILE B C 1
ATOM 2643 O O . ILE B 1 48 ? 1.138 -10.977 9.75 1 91.44 48 ILE B O 1
ATOM 2647 N N . GL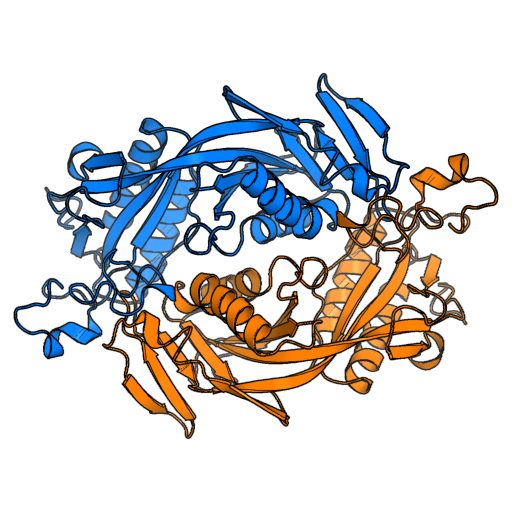Y B 1 49 ? -0.344 -12.367 8.844 1 92.38 49 GLY B N 1
ATOM 2648 C CA . GLY B 1 49 ? -1.329 -12.141 9.891 1 92.38 49 GLY B CA 1
ATOM 2649 C C . GLY B 1 49 ? -1.995 -10.781 9.797 1 92.38 49 GLY B C 1
ATOM 2650 O O . GLY B 1 49 ? -2.426 -10.227 10.812 1 92.38 49 GLY B O 1
ATOM 2651 N N . ARG B 1 50 ? -2.053 -10.25 8.594 1 96.19 50 ARG B N 1
ATOM 2652 C CA . ARG B 1 50 ? -2.643 -8.93 8.383 1 96.19 50 ARG B CA 1
ATOM 2653 C C . ARG B 1 50 ? -3.688 -8.969 7.273 1 96.19 50 ARG B C 1
ATOM 2655 O O . ARG B 1 50 ? -4.086 -10.047 6.824 1 96.19 50 ARG B O 1
ATOM 2662 N N . VAL B 1 51 ? -4.168 -7.844 6.941 1 97.75 51 VAL B N 1
ATOM 2663 C CA . VAL B 1 51 ? -5.254 -7.75 5.969 1 97.75 51 VAL B CA 1
ATOM 2664 C C . VAL B 1 51 ? -4.699 -7.941 4.559 1 97.75 51 VAL B C 1
ATOM 2666 O O . VAL B 1 51 ? -3.594 -7.492 4.25 1 97.75 51 VAL B O 1
ATOM 2669 N N . GLU B 1 52 ? -5.457 -8.68 3.805 1 98.06 52 GLU B N 1
ATOM 2670 C CA . GLU B 1 52 ? -5.238 -8.805 2.365 1 98.06 52 GLU B CA 1
ATOM 2671 C C . GLU B 1 52 ? -6.379 -8.164 1.577 1 98.06 52 GLU B C 1
ATOM 2673 O O . GLU B 1 52 ? -7.543 -8.523 1.76 1 98.06 52 GLU B O 1
ATOM 2678 N N . GLY B 1 53 ? -6.062 -7.152 0.756 1 98.25 53 GLY B N 1
ATOM 2679 C CA . GLY B 1 53 ? -7.137 -6.414 0.108 1 98.25 53 GLY B CA 1
ATOM 2680 C C . GLY B 1 53 ? -6.922 -6.238 -1.384 1 98.25 53 GLY B C 1
ATOM 2681 O O . GLY B 1 53 ? -5.891 -6.652 -1.922 1 98.25 53 GLY B O 1
ATOM 2682 N N . GLY B 1 54 ? -7.926 -5.723 -2.039 1 98.75 54 GLY B N 1
ATOM 2683 C CA . GLY B 1 54 ? -7.875 -5.387 -3.455 1 98.75 54 GLY B CA 1
ATOM 2684 C C . GLY B 1 54 ? -8.961 -4.414 -3.877 1 98.75 54 GLY B C 1
ATOM 2685 O O . GLY B 1 54 ? -9.945 -4.223 -3.154 1 98.75 54 GLY B O 1
ATOM 2686 N N . VAL B 1 55 ? -8.758 -3.791 -4.984 1 98.81 55 VAL B N 1
ATOM 2687 C CA . VAL B 1 55 ? -9.75 -2.896 -5.578 1 98.81 55 VAL B CA 1
ATOM 2688 C C . VAL B 1 55 ? -10.703 -3.693 -6.465 1 98.81 55 VAL B C 1
ATOM 2690 O O . VAL B 1 55 ? -10.266 -4.43 -7.352 1 98.81 55 VAL B O 1
ATOM 2693 N N . GLU B 1 56 ? -11.922 -3.549 -6.195 1 98.81 56 GLU B N 1
ATOM 2694 C CA . GLU B 1 56 ? -12.93 -4.27 -6.969 1 98.81 56 GLU B CA 1
ATOM 2695 C C . GLU B 1 56 ? -13.344 -3.477 -8.203 1 98.81 56 GLU B C 1
ATOM 2697 O O . GLU B 1 56 ? -13.453 -4.035 -9.297 1 98.81 56 GLU B O 1
ATOM 2702 N N . SER B 1 57 ? -13.609 -2.207 -7.996 1 98.56 57 SER B N 1
ATOM 2703 C CA . SER B 1 57 ? -14.094 -1.401 -9.109 1 98.56 57 SER B CA 1
ATOM 2704 C C . SER B 1 57 ? -14.016 0.088 -8.797 1 98.56 57 SER B C 1
ATOM 2706 O O . SER B 1 57 ? -13.883 0.475 -7.629 1 98.56 57 SER B O 1
ATOM 2708 N N . PHE B 1 58 ? -14.047 0.883 -9.805 1 98.62 58 PHE B N 1
ATOM 2709 C CA . PHE B 1 58 ? -14.156 2.334 -9.695 1 98.62 58 PHE B CA 1
ATOM 2710 C C . PHE B 1 58 ? -15.547 2.805 -10.125 1 98.62 58 PHE B C 1
ATOM 2712 O O . PHE B 1 58 ? -16.203 2.158 -10.945 1 98.62 58 PHE B O 1
ATOM 2719 N N . HIS B 1 59 ? -15.953 3.928 -9.523 1 98.56 59 HIS B N 1
ATOM 2720 C CA . HIS B 1 59 ? -17.312 4.398 -9.711 1 98.56 59 HIS B CA 1
ATOM 2721 C C . HIS B 1 59 ? -17.344 5.879 -10.078 1 98.56 59 HIS B C 1
ATOM 2723 O O . HIS B 1 59 ? -16.547 6.668 -9.555 1 98.56 59 HIS B O 1
ATOM 2729 N N . SER B 1 60 ? -18.281 6.227 -10.938 1 98.06 60 SER B N 1
ATOM 2730 C CA . SER B 1 60 ? -18.609 7.633 -11.148 1 98.06 60 SER B CA 1
ATOM 2731 C C . SER B 1 60 ? -19.453 8.18 -10.008 1 98.06 60 SER B C 1
ATOM 2733 O O . SER B 1 60 ? -19.922 7.426 -9.148 1 98.06 60 SER B O 1
ATOM 2735 N N . ALA B 1 61 ? -19.625 9.477 -10.016 1 97.69 61 ALA B N 1
ATOM 2736 C CA . ALA B 1 61 ? -20.297 10.18 -8.922 1 97.69 61 ALA B CA 1
ATOM 2737 C C . ALA B 1 61 ? -21.719 9.656 -8.727 1 97.69 61 ALA B C 1
ATOM 2739 O O . ALA B 1 61 ? -22.203 9.57 -7.598 1 97.69 61 ALA B O 1
ATOM 2740 N N . ASP B 1 62 ? -22.391 9.258 -9.742 1 97.12 62 ASP B N 1
ATOM 2741 C CA . ASP B 1 62 ? -23.797 8.875 -9.664 1 97.12 62 ASP B CA 1
ATOM 2742 C C . ASP B 1 62 ? -23.953 7.473 -9.086 1 97.12 62 ASP B C 1
ATOM 2744 O O . ASP B 1 62 ? -25.062 7.055 -8.758 1 97.12 62 ASP B O 1
ATOM 2748 N N . GLU B 1 63 ? -22.844 6.793 -8.828 1 97.38 63 GLU B N 1
ATOM 2749 C CA . GLU B 1 63 ? -22.891 5.402 -8.383 1 97.38 63 GLU B CA 1
ATOM 2750 C C . GLU B 1 63 ? -22.531 5.285 -6.902 1 97.38 63 GLU B C 1
ATOM 2752 O O . GLU B 1 63 ? -22.438 4.18 -6.367 1 97.38 63 GLU B O 1
ATOM 2757 N N . THR B 1 64 ? -22.328 6.383 -6.273 1 97.69 64 THR B N 1
ATOM 2758 C CA . THR B 1 64 ? -21.875 6.355 -4.887 1 97.69 64 THR B CA 1
ATOM 2759 C C . THR B 1 64 ? -22.875 7.062 -3.977 1 97.69 64 THR B C 1
ATOM 2761 O O . THR B 1 64 ? -23.688 7.867 -4.445 1 97.69 64 THR B O 1
ATOM 2764 N N . PRO B 1 65 ? -22.828 6.805 -2.719 1 96.56 65 PRO B N 1
ATOM 2765 C CA . PRO B 1 65 ? -23.828 7.316 -1.789 1 96.56 65 PRO B CA 1
ATOM 2766 C C . PRO B 1 65 ? -23.812 8.844 -1.678 1 96.56 65 PRO B C 1
ATOM 2768 O O . PRO B 1 65 ? -24.828 9.453 -1.348 1 96.56 65 PRO B O 1
ATOM 2771 N N . ASP B 1 66 ? -22.672 9.461 -1.936 1 97 66 ASP B N 1
ATOM 2772 C CA . ASP B 1 66 ? -22.594 10.898 -1.656 1 97 66 ASP B CA 1
ATOM 2773 C C . ASP B 1 66 ? -22.375 11.695 -2.938 1 97 66 ASP B C 1
ATOM 2775 O O . ASP B 1 66 ? -21.984 12.859 -2.887 1 97 66 ASP B O 1
ATOM 2779 N N . GLY B 1 67 ? -22.516 11.102 -4.055 1 97.75 67 GLY B N 1
ATOM 2780 C CA . GLY B 1 67 ? -22.5 11.805 -5.332 1 97.75 67 GLY B CA 1
ATOM 2781 C C . GLY B 1 67 ? -21.109 12.219 -5.762 1 97.75 67 GLY B C 1
ATOM 2782 O O . GLY B 1 67 ? -20.953 13.172 -6.527 1 97.75 67 GLY B O 1
ATOM 2783 N N . ARG B 1 68 ? -20.062 11.594 -5.262 1 98.19 68 ARG B N 1
ATOM 2784 C CA . ARG B 1 68 ? -18.672 11.828 -5.637 1 98.19 68 ARG B CA 1
ATOM 2785 C C . ARG B 1 68 ? -18.047 10.578 -6.258 1 98.19 68 ARG B C 1
ATOM 2787 O O . ARG B 1 68 ? -18.578 9.477 -6.102 1 98.19 68 ARG B O 1
ATOM 2794 N N . PRO B 1 69 ? -16.938 10.734 -7.008 1 98.69 69 PRO B N 1
ATOM 2795 C CA . PRO B 1 69 ? -16.281 9.523 -7.508 1 98.69 69 PRO B CA 1
ATOM 2796 C C . PRO B 1 69 ? -15.844 8.586 -6.391 1 98.69 69 PRO B C 1
ATOM 2798 O O . PRO B 1 69 ? -15.617 9.023 -5.262 1 98.69 69 PRO B O 1
ATOM 2801 N N . GLY B 1 70 ? -15.789 7.301 -6.746 1 98.81 70 GLY B N 1
ATOM 2802 C CA . GLY B 1 70 ? -15.453 6.367 -5.68 1 98.81 70 GLY B CA 1
ATOM 2803 C C . GLY B 1 70 ? -14.836 5.078 -6.191 1 98.81 70 GLY B C 1
ATOM 2804 O O . GLY B 1 70 ? -14.57 4.941 -7.387 1 98.81 70 GLY B O 1
ATOM 2805 N N . ALA B 1 71 ? -14.477 4.227 -5.285 1 98.94 71 ALA B N 1
ATOM 2806 C CA . ALA B 1 71 ? -13.977 2.879 -5.543 1 98.94 71 ALA B CA 1
ATOM 2807 C C . ALA B 1 71 ? -14.508 1.891 -4.504 1 98.94 71 ALA B C 1
ATOM 2809 O O . ALA B 1 71 ? -14.594 2.215 -3.32 1 98.94 71 ALA B O 1
ATOM 2810 N N . THR B 1 72 ? -14.898 0.753 -4.98 1 98.88 72 THR B N 1
ATOM 2811 C CA . THR B 1 72 ? -15.188 -0.36 -4.086 1 98.88 72 THR B CA 1
ATOM 2812 C C . THR B 1 72 ? -13.938 -1.191 -3.834 1 98.88 72 THR B C 1
ATOM 2814 O O . THR B 1 72 ? -13.227 -1.56 -4.777 1 98.88 72 THR B O 1
ATOM 2817 N N . VAL B 1 73 ? -13.664 -1.414 -2.57 1 98.94 73 VAL B N 1
ATOM 2818 C CA . VAL B 1 73 ? -12.508 -2.213 -2.166 1 98.94 73 VAL B CA 1
ATOM 2819 C C . VAL B 1 73 ? -12.961 -3.346 -1.249 1 98.94 73 VAL B C 1
ATOM 2821 O O . VAL B 1 73 ? -14.031 -3.273 -0.644 1 98.94 73 VAL B O 1
ATOM 2824 N N . GLN B 1 74 ? -12.211 -4.352 -1.209 1 98.94 74 GLN B N 1
ATOM 2825 C CA . GLN B 1 74 ? -12.445 -5.473 -0.303 1 98.94 74 GLN B CA 1
ATOM 2826 C C . GLN B 1 74 ? -11.234 -5.727 0.587 1 98.94 74 GLN B C 1
ATOM 2828 O O . GLN B 1 74 ? -10.094 -5.672 0.123 1 98.94 74 GLN B O 1
ATOM 2833 N N . PHE B 1 75 ? -11.461 -5.984 1.865 1 98.88 75 PHE B N 1
ATOM 2834 C CA . PHE B 1 75 ? -10.453 -6.34 2.855 1 98.88 75 PHE B CA 1
ATOM 2835 C C . PHE B 1 75 ? -10.742 -7.715 3.447 1 98.88 75 PHE B C 1
ATOM 2837 O O . PHE B 1 75 ? -11.82 -7.953 3.988 1 98.88 75 PHE B O 1
ATOM 2844 N N . TYR B 1 76 ? -9.758 -8.586 3.373 1 98.69 76 TYR B N 1
ATOM 2845 C CA . TYR B 1 76 ? -9.922 -9.969 3.826 1 98.69 76 TYR B CA 1
ATOM 2846 C C . TYR B 1 76 ? -9.023 -10.258 5.023 1 98.69 76 TYR B C 1
ATOM 2848 O O . TYR B 1 76 ? -7.918 -9.711 5.125 1 98.69 76 TYR B O 1
ATOM 2856 N N . TYR B 1 77 ? -9.484 -11.016 5.844 1 98.06 77 TYR B N 1
ATOM 2857 C CA . TYR B 1 77 ? -8.727 -11.523 6.98 1 98.06 77 TYR B CA 1
ATOM 2858 C C . TYR B 1 77 ? -8.883 -13.039 7.102 1 98.06 77 TYR B C 1
ATOM 2860 O O . TYR B 1 77 ? -10 -13.547 7.188 1 98.06 77 TYR B O 1
ATOM 2868 N N . ALA B 1 78 ? -7.781 -13.742 7.148 1 93.62 78 ALA B N 1
ATOM 2869 C CA . ALA B 1 78 ? -7.777 -15.203 7.035 1 93.62 78 ALA B CA 1
ATOM 2870 C C . ALA B 1 78 ? -8.008 -15.852 8.398 1 93.62 78 ALA B C 1
ATOM 2872 O O . ALA B 1 78 ? -8.539 -16.969 8.477 1 93.62 78 ALA B O 1
ATOM 2873 N N . LEU B 1 79 ? -7.66 -15.211 9.523 1 91 79 LEU B N 1
ATOM 2874 C CA . LEU B 1 79 ? -7.742 -15.797 10.852 1 91 79 LEU B CA 1
ATOM 2875 C C . LEU B 1 79 ? -9.133 -15.602 11.453 1 91 79 LEU B C 1
ATOM 2877 O O . LEU B 1 79 ? -9.836 -14.656 11.094 1 91 79 LEU B O 1
ATOM 2881 N N . PRO B 1 80 ? -9.555 -16.438 12.367 1 91.88 80 PRO B N 1
ATOM 2882 C CA . PRO B 1 80 ? -10.891 -16.328 12.969 1 91.88 80 PRO B CA 1
ATOM 2883 C C . PRO B 1 80 ? -10.953 -15.273 14.062 1 91.88 80 PRO B C 1
ATOM 2885 O O . PRO B 1 80 ? -11.977 -15.148 14.742 1 91.88 80 PRO B O 1
ATOM 2888 N N . ASP B 1 81 ? -10.07 -14.406 14.211 1 96 81 ASP B N 1
ATOM 2889 C CA . ASP B 1 81 ? -9.992 -13.383 15.242 1 96 81 ASP B CA 1
ATOM 2890 C C . ASP B 1 81 ? -10.539 -12.047 14.742 1 96 81 ASP B C 1
ATOM 2892 O O . ASP B 1 81 ? -9.797 -11.211 14.234 1 96 81 ASP B O 1
ATOM 2896 N N . LEU B 1 82 ? -11.797 -11.836 15.07 1 95.88 82 LEU B N 1
ATOM 2897 C CA . LEU B 1 82 ? -12.492 -10.656 14.578 1 95.88 82 LEU B CA 1
ATOM 2898 C C . LEU B 1 82 ? -11.914 -9.383 15.188 1 95.88 82 LEU B C 1
ATOM 2900 O O . LEU B 1 82 ? -11.875 -8.344 14.531 1 95.88 82 LEU B O 1
ATOM 2904 N N . GLU B 1 83 ? -11.508 -9.461 16.406 1 96.69 83 GLU B N 1
ATOM 2905 C CA . GLU B 1 83 ? -10.914 -8.297 17.047 1 96.69 83 GLU B CA 1
ATOM 2906 C C . GLU B 1 83 ? -9.625 -7.879 16.344 1 96.69 83 GLU B C 1
ATOM 2908 O O . GLU B 1 83 ? -9.406 -6.691 16.094 1 96.69 83 GLU B O 1
ATOM 2913 N N . LYS B 1 84 ? -8.82 -8.828 16.062 1 96.88 84 LYS B N 1
ATOM 2914 C CA . LYS B 1 84 ? -7.578 -8.531 15.352 1 96.88 84 LYS B CA 1
ATOM 2915 C C . LYS B 1 84 ? -7.863 -8.023 13.938 1 96.88 84 LYS B C 1
ATOM 2917 O O . LYS B 1 84 ? -7.164 -7.145 13.43 1 96.88 84 LYS B O 1
ATOM 2922 N N . PHE B 1 85 ? -8.922 -8.617 13.32 1 98.19 85 PHE B N 1
ATOM 2923 C CA . PHE B 1 85 ? -9.344 -8.125 12.016 1 98.19 85 PHE B CA 1
ATOM 2924 C C . PHE B 1 85 ? -9.719 -6.648 12.094 1 98.19 85 PHE B C 1
ATOM 2926 O O . PHE B 1 85 ? -9.281 -5.848 11.266 1 98.19 85 PHE B O 1
ATOM 2933 N N . GLN B 1 86 ? -10.422 -6.309 13.07 1 97.75 86 GLN B N 1
ATOM 2934 C CA . GLN B 1 86 ? -10.867 -4.93 13.25 1 97.75 86 GLN B CA 1
ATOM 2935 C C . GLN B 1 86 ? -9.672 -3.992 13.445 1 97.75 86 GLN B C 1
ATOM 2937 O O . GLN B 1 86 ? -9.641 -2.902 12.867 1 97.75 86 GLN B O 1
ATOM 2942 N N . VAL B 1 87 ? -8.742 -4.395 14.195 1 97.38 87 VAL B N 1
ATOM 2943 C CA . VAL B 1 87 ? -7.562 -3.582 14.469 1 97.38 87 VAL B CA 1
ATOM 2944 C C . VAL B 1 87 ? -6.762 -3.391 13.18 1 97.38 87 VAL B C 1
ATOM 2946 O O . VAL B 1 87 ? -6.398 -2.264 12.828 1 97.38 87 VAL B O 1
ATOM 2949 N N . GLU B 1 88 ? -6.496 -4.453 12.438 1 97.81 88 GLU B N 1
ATOM 2950 C CA . GLU B 1 88 ? -5.727 -4.387 11.195 1 97.81 88 GLU B CA 1
ATOM 2951 C C . GLU B 1 88 ? -6.457 -3.561 10.141 1 97.81 88 GLU B C 1
ATOM 2953 O O . GLU B 1 88 ? -5.832 -2.797 9.398 1 97.81 88 GLU B O 1
ATOM 2958 N N . LEU B 1 89 ? -7.766 -3.766 10.078 1 98.44 89 LEU B N 1
ATOM 2959 C CA . LEU B 1 89 ? -8.578 -2.973 9.156 1 98.44 89 LEU B CA 1
ATOM 2960 C C . LEU B 1 89 ? -8.5 -1.489 9.508 1 98.44 89 LEU B C 1
ATOM 2962 O O . LEU B 1 89 ? -8.391 -0.642 8.617 1 98.44 89 LEU B O 1
ATOM 2966 N N . SER B 1 90 ? -8.555 -1.169 10.781 1 98.12 90 SER B N 1
ATOM 2967 C CA . SER B 1 90 ? -8.523 0.225 11.211 1 98.12 90 SER B CA 1
ATOM 2968 C C . SER B 1 90 ? -7.219 0.897 10.812 1 98.12 90 SER B C 1
ATOM 2970 O O . SER B 1 90 ? -7.195 2.092 10.508 1 98.12 90 SER B O 1
ATOM 2972 N N . TYR B 1 91 ? -6.102 0.155 10.797 1 97.62 91 TYR B N 1
ATOM 2973 C CA . TYR B 1 91 ? -4.828 0.709 10.344 1 97.62 91 TYR B CA 1
ATOM 2974 C C . TYR B 1 91 ? -4.906 1.136 8.883 1 97.62 91 TYR B C 1
ATOM 2976 O O . TYR B 1 91 ? -4.422 2.209 8.516 1 97.62 91 TYR B O 1
ATOM 2984 N N . ARG B 1 92 ? -5.547 0.308 8.039 1 98.25 92 ARG B N 1
ATOM 2985 C CA . ARG B 1 92 ? -5.699 0.646 6.625 1 98.25 92 ARG B CA 1
ATOM 2986 C C . ARG B 1 92 ? -6.578 1.877 6.445 1 98.25 92 ARG B C 1
ATOM 2988 O O . ARG B 1 92 ? -6.281 2.748 5.625 1 98.25 92 ARG B O 1
ATOM 2995 N N . ILE B 1 93 ? -7.633 1.907 7.219 1 98.44 93 ILE B N 1
ATOM 2996 C CA . ILE B 1 93 ? -8.578 3.008 7.094 1 98.44 93 ILE B CA 1
ATOM 2997 C C . ILE B 1 93 ? -7.926 4.309 7.551 1 98.44 93 ILE B C 1
ATOM 2999 O O . ILE B 1 93 ? -7.98 5.32 6.848 1 98.44 93 ILE B O 1
ATOM 3003 N N . ARG B 1 94 ? -7.25 4.305 8.68 1 97.19 94 ARG B N 1
ATOM 3004 C CA . ARG B 1 94 ? -6.691 5.52 9.266 1 97.19 94 ARG B CA 1
ATOM 3005 C C . ARG B 1 94 ? -5.488 6.008 8.461 1 97.19 94 ARG B C 1
ATOM 3007 O O . ARG B 1 94 ? -5.383 7.199 8.164 1 97.19 94 ARG B O 1
ATOM 3014 N N . GLN B 1 95 ? -4.641 5.094 8.031 1 96.81 95 GLN B N 1
ATOM 3015 C CA . GLN B 1 95 ? -3.354 5.477 7.457 1 96.81 95 GLN B CA 1
ATOM 3016 C C . GLN B 1 95 ? -3.469 5.723 5.957 1 96.81 95 GLN B C 1
ATOM 3018 O O . GLN B 1 95 ? -2.592 6.348 5.355 1 96.81 95 GLN B O 1
ATOM 3023 N N . ASP B 1 96 ? -4.59 5.215 5.355 1 97.81 96 ASP B N 1
ATOM 3024 C CA . ASP B 1 96 ? -4.574 5.242 3.895 1 97.81 96 ASP B CA 1
ATOM 3025 C C . ASP B 1 96 ? -5.801 5.965 3.344 1 97.81 96 ASP B C 1
ATOM 3027 O O . ASP B 1 96 ? -5.82 6.363 2.176 1 97.81 96 ASP B O 1
ATOM 3031 N N . ILE B 1 97 ? -6.836 6.094 4.121 1 98.44 97 ILE B N 1
ATOM 3032 C CA . ILE B 1 97 ? -8.062 6.684 3.602 1 98.44 97 ILE B CA 1
ATOM 3033 C C . ILE B 1 97 ? -8.375 7.977 4.348 1 98.44 97 ILE B C 1
ATOM 3035 O O . ILE B 1 97 ? -8.391 9.055 3.752 1 98.44 97 ILE B O 1
ATOM 3039 N N . LEU B 1 98 ? -8.445 7.871 5.66 1 97.5 98 LEU B N 1
ATOM 3040 C CA . LEU B 1 98 ? -8.781 9.016 6.5 1 97.5 98 LEU B CA 1
ATOM 3041 C C . LEU B 1 98 ? -7.797 10.156 6.281 1 97.5 98 LEU B C 1
ATOM 3043 O O . LEU B 1 98 ? -8.195 11.328 6.238 1 97.5 98 LEU B O 1
ATOM 3047 N N . VAL B 1 99 ? -6.586 9.875 6.027 1 96.12 99 VAL B N 1
ATOM 3048 C CA . VAL B 1 99 ? -5.531 10.883 5.977 1 96.12 99 VAL B CA 1
ATOM 3049 C C . VAL B 1 99 ? -5.508 11.539 4.598 1 96.12 99 VAL B C 1
ATOM 3051 O O . VAL B 1 99 ? -4.844 12.555 4.395 1 96.12 99 VAL B O 1
ATOM 3054 N N . LYS B 1 100 ? -6.164 11.008 3.639 1 97.12 100 LYS B N 1
ATOM 3055 C CA . LYS B 1 100 ? -6.258 11.617 2.316 1 97.12 100 LYS B CA 1
ATOM 3056 C C . LYS B 1 100 ? -7.367 12.664 2.27 1 97.12 100 LYS B C 1
ATOM 3058 O O . LYS B 1 100 ? -8.422 12.484 2.883 1 97.12 100 LYS B O 1
ATOM 3063 N N . PRO B 1 101 ? -7.164 13.68 1.543 1 97 101 PRO B N 1
ATOM 3064 C CA . PRO B 1 101 ? -8.125 14.781 1.594 1 97 101 PRO B CA 1
ATOM 3065 C C . PRO B 1 101 ? -9.477 14.414 0.998 1 97 101 PRO B C 1
ATOM 3067 O O . PRO B 1 101 ? -9.539 13.766 -0.049 1 97 101 PRO B O 1
ATOM 3070 N N . PHE B 1 102 ? -10.531 14.789 1.669 1 97.5 102 PHE B N 1
ATOM 3071 C CA . PHE B 1 102 ? -11.898 14.789 1.172 1 97.5 102 PHE B CA 1
ATOM 3072 C C . PHE B 1 102 ? -12.398 13.367 0.957 1 97.5 102 PHE B C 1
ATOM 3074 O O . PHE B 1 102 ? -13.125 13.094 -0.003 1 97.5 102 PHE B O 1
ATOM 3081 N N . THR B 1 103 ? -11.984 12.469 1.771 1 98 103 THR B N 1
ATOM 3082 C CA . THR B 1 103 ? -12.398 11.078 1.605 1 98 103 THR B CA 1
ATOM 3083 C C . THR B 1 103 ? -13.547 10.742 2.553 1 98 103 THR B C 1
ATOM 3085 O O . THR B 1 103 ? -13.758 11.43 3.555 1 98 103 THR B O 1
ATOM 3088 N N . ALA B 1 104 ? -14.289 9.781 2.223 1 98.5 104 ALA B N 1
ATOM 3089 C CA . ALA B 1 104 ? -15.312 9.133 3.041 1 98.5 104 ALA B CA 1
ATOM 3090 C C . ALA B 1 104 ? -15.336 7.629 2.801 1 98.5 104 ALA B C 1
ATOM 3092 O O . ALA B 1 104 ? -14.766 7.141 1.82 1 98.5 104 ALA B O 1
ATOM 3093 N N . LEU B 1 105 ? -15.914 6.926 3.736 1 98.88 105 LEU B N 1
ATOM 3094 C CA . LEU B 1 105 ? -15.945 5.473 3.645 1 98.88 105 LEU B CA 1
ATOM 3095 C C . LEU B 1 105 ? -17.312 4.926 4.008 1 98.88 105 LEU B C 1
ATOM 3097 O O . LEU B 1 105 ? -17.859 5.254 5.066 1 98.88 105 LEU B O 1
ATOM 3101 N N . TYR B 1 106 ? -17.844 4.098 3.125 1 98.81 106 TYR B N 1
ATOM 3102 C CA . TYR B 1 106 ? -19.188 3.541 3.307 1 98.81 106 TYR B CA 1
ATOM 3103 C C . TYR B 1 106 ? -19.141 2.018 3.314 1 98.81 106 TYR B C 1
ATOM 3105 O O . TYR B 1 106 ? -18.344 1.408 2.59 1 98.81 106 TYR B O 1
ATOM 3113 N N . ASN B 1 107 ? -19.969 1.442 4.141 1 98.69 107 ASN B N 1
ATOM 3114 C CA . ASN B 1 107 ? -20.172 -0.002 4.109 1 98.69 107 ASN B CA 1
ATOM 3115 C C . ASN B 1 107 ? -20.859 -0.448 2.816 1 98.69 107 ASN B C 1
ATOM 3117 O O . ASN B 1 107 ? -21.859 0.133 2.404 1 98.69 107 ASN B O 1
ATOM 3121 N N . SER B 1 108 ? -20.297 -1.455 2.182 1 98.44 108 SER B N 1
ATOM 3122 C CA . SER B 1 108 ? -20.891 -2.01 0.969 1 98.44 108 SER B CA 1
ATOM 3123 C C . SER B 1 108 ? -20.922 -3.535 1.019 1 98.44 108 SER B C 1
ATOM 3125 O O . SER B 1 108 ? -21.016 -4.191 -0.019 1 98.44 108 SER B O 1
ATOM 3127 N N . THR B 1 109 ? -20.812 -4.117 2.176 1 98.75 109 THR B N 1
ATOM 3128 C CA . THR B 1 109 ? -20.844 -5.566 2.334 1 98.75 109 THR B CA 1
ATOM 3129 C C . THR B 1 109 ? -22.266 -6.09 2.125 1 98.75 109 THR B C 1
ATOM 3131 O O . THR B 1 109 ? -23.188 -5.727 2.865 1 98.75 109 THR B O 1
ATOM 3134 N N . PRO B 1 110 ? -22.391 -6.93 1.149 1 98.25 110 PRO B N 1
ATOM 3135 C CA . PRO B 1 110 ? -23.734 -7.492 0.976 1 98.25 110 PRO B CA 1
ATOM 3136 C C . PRO B 1 110 ? -24.062 -8.562 2.014 1 98.25 110 PRO B C 1
ATOM 3138 O O . PRO B 1 110 ? -23.188 -9.344 2.396 1 98.25 110 PRO B O 1
ATOM 3141 N N . ASP B 1 111 ? -25.25 -8.57 2.506 1 97.56 111 ASP B N 1
ATOM 3142 C CA . ASP B 1 111 ? -25.766 -9.594 3.42 1 97.56 111 ASP B CA 1
ATOM 3143 C C . ASP B 1 111 ? -24.766 -9.875 4.543 1 97.56 111 ASP B C 1
ATOM 3145 O O . ASP B 1 111 ? -24.375 -11.023 4.754 1 97.56 111 ASP B O 1
ATOM 3149 N N . PRO B 1 112 ? -24.422 -8.898 5.289 1 98.44 112 PRO B N 1
ATOM 3150 C CA . PRO B 1 112 ? -23.422 -9.086 6.344 1 98.44 112 PRO B CA 1
ATOM 3151 C C . PRO B 1 112 ? -23.875 -10.07 7.422 1 98.44 112 PRO B C 1
ATOM 3153 O O . PRO B 1 112 ? -25.062 -10.117 7.758 1 98.44 112 PRO B O 1
ATOM 3156 N N . GLU B 1 113 ? -22.938 -10.789 7.957 1 97.88 113 GLU B N 1
ATOM 3157 C CA . GLU B 1 113 ? -23.188 -11.688 9.078 1 97.88 113 GLU B CA 1
ATOM 3158 C C . GLU B 1 113 ? -23.109 -10.938 10.406 1 97.88 113 GLU B C 1
ATOM 3160 O O . GLU B 1 113 ? -23.609 -11.422 11.43 1 97.88 113 GLU B O 1
ATOM 3165 N N . GLY B 1 114 ? -22.438 -9.898 10.414 1 98.12 114 GLY B N 1
ATOM 3166 C CA . GLY B 1 114 ? -22.234 -9.031 11.562 1 98.12 114 GLY B CA 1
ATOM 3167 C C . GLY B 1 114 ? -21.609 -7.695 11.195 1 98.12 114 GLY B C 1
ATOM 3168 O O . GLY B 1 114 ? -21.484 -7.367 10.016 1 98.12 114 GLY B O 1
ATOM 3169 N N . TYR B 1 115 ? -21.312 -6.91 12.258 1 98.25 115 TYR B N 1
ATOM 3170 C CA . TYR B 1 115 ? -20.797 -5.566 12.031 1 98.25 115 TYR B CA 1
ATOM 3171 C C . TYR B 1 115 ? -19.625 -5.262 12.945 1 98.25 115 TYR B C 1
ATOM 3173 O O . TYR B 1 115 ? -19.547 -5.773 14.062 1 98.25 115 TYR B O 1
ATOM 3181 N N . MET B 1 116 ? -18.75 -4.527 12.422 1 97.81 116 MET B N 1
ATOM 3182 C CA . MET B 1 116 ? -17.656 -3.955 13.195 1 97.81 116 MET B CA 1
ATOM 3183 C C . MET B 1 116 ? -17.938 -2.496 13.547 1 97.81 116 MET B C 1
ATOM 3185 O O . MET B 1 116 ? -18.297 -1.706 12.672 1 97.81 116 MET B O 1
ATOM 3189 N N . ASP B 1 117 ? -17.719 -2.217 14.773 1 97.44 117 ASP B N 1
ATOM 3190 C CA . ASP B 1 117 ? -17.875 -0.836 15.227 1 97.44 117 ASP B CA 1
ATOM 3191 C C . ASP B 1 117 ? -16.688 0.015 14.805 1 97.44 117 ASP B C 1
ATOM 3193 O O . ASP B 1 117 ? -15.531 -0.365 15.039 1 97.44 117 ASP B O 1
ATOM 3197 N N . MET B 1 118 ? -16.953 1.159 14.188 1 98.25 118 MET B N 1
ATOM 3198 C CA . MET B 1 118 ? -15.867 1.972 13.648 1 98.25 118 MET B CA 1
ATOM 3199 C C . MET B 1 118 ? -15.508 3.107 14.602 1 98.25 118 MET B C 1
ATOM 3201 O O . MET B 1 118 ? -14.562 3.854 14.352 1 98.25 118 MET B O 1
ATOM 3205 N N . MET B 1 119 ? -16.172 3.24 15.758 1 98.06 119 MET B N 1
ATOM 3206 C CA . MET B 1 119 ? -15.922 4.355 16.672 1 98.06 119 MET B CA 1
ATOM 3207 C C . MET B 1 119 ? -14.609 4.152 17.422 1 98.06 119 MET B C 1
ATOM 3209 O O . MET B 1 119 ? -13.742 5.027 17.406 1 98.06 119 MET B O 1
ATOM 3213 N N . LYS B 1 120 ? -14.391 3 17.953 1 96.38 120 LYS B N 1
ATOM 3214 C CA . LYS B 1 120 ? -13.289 2.736 18.875 1 96.38 120 LYS B CA 1
ATOM 3215 C C . LYS B 1 120 ? -11.938 2.949 18.203 1 96.38 120 LYS B C 1
ATOM 3217 O O . LYS B 1 120 ? -11.07 3.639 18.734 1 96.38 120 LYS B O 1
ATOM 3222 N N . HIS B 1 121 ? -11.781 2.42 17.031 1 96.38 121 HIS B N 1
ATOM 3223 C CA . HIS B 1 121 ? -10.445 2.385 16.438 1 96.38 121 HIS B CA 1
ATOM 3224 C C . HIS B 1 121 ? -10.297 3.443 15.352 1 96.38 121 HIS B C 1
ATOM 3226 O O . HIS B 1 121 ? -9.18 3.75 14.93 1 96.38 121 HIS B O 1
ATOM 3232 N N . VAL B 1 122 ? -11.422 4.039 14.836 1 97.81 122 VAL B N 1
ATOM 3233 C CA . VAL B 1 122 ? -11.328 5.008 13.75 1 97.81 122 VAL B CA 1
ATOM 3234 C C . VAL B 1 122 ? -12 6.316 14.156 1 97.81 122 VAL B C 1
ATOM 3236 O O . VAL B 1 122 ? -11.375 7.379 14.117 1 97.81 122 VAL B O 1
ATOM 3239 N N . GLY B 1 123 ? -13.195 6.254 14.672 1 98 123 GLY B N 1
ATOM 3240 C CA . GLY B 1 123 ? -13.938 7.445 15.055 1 98 123 GLY B CA 1
ATOM 3241 C C . GLY B 1 123 ? -13.203 8.312 16.047 1 98 123 GLY B C 1
ATOM 3242 O O . GLY B 1 123 ? -13.172 9.539 15.914 1 98 123 GLY B O 1
ATOM 3243 N N . HIS B 1 124 ? -12.555 7.715 16.984 1 97.12 124 HIS B N 1
ATOM 3244 C CA . HIS B 1 124 ? -11.906 8.43 18.094 1 97.12 124 HIS B CA 1
ATOM 3245 C C . HIS B 1 124 ? -10.625 9.109 17.625 1 97.12 124 HIS B C 1
ATOM 3247 O O . HIS B 1 124 ? -9.961 9.789 18.406 1 97.12 124 HIS B O 1
ATOM 3253 N N . CYS B 1 125 ? -10.352 9 16.344 1 96.44 125 CYS B N 1
ATOM 3254 C CA . CYS B 1 125 ? -9.32 9.875 15.781 1 96.44 125 CYS B CA 1
ATOM 3255 C C . CYS B 1 125 ? -9.695 11.336 15.953 1 96.44 125 CYS B C 1
ATOM 3257 O O . CYS B 1 125 ? -8.836 12.211 15.914 1 96.44 125 CYS B O 1
ATOM 3259 N N . GLY B 1 126 ? -10.953 11.609 16.141 1 96.25 126 GLY B N 1
ATOM 3260 C CA . GLY B 1 126 ? -11.453 12.961 16.375 1 96.25 126 GLY B CA 1
ATOM 3261 C C . GLY B 1 126 ? -11.164 13.469 17.766 1 96.25 126 GLY B C 1
ATOM 3262 O O . GLY B 1 126 ? -11.445 14.625 18.094 1 96.25 126 GLY B O 1
ATOM 3263 N N . ASP B 1 127 ? -10.68 12.648 18.625 1 96.38 127 ASP B N 1
ATOM 3264 C CA . ASP B 1 127 ? -10.211 12.984 19.969 1 96.38 127 ASP B CA 1
ATOM 3265 C C . ASP B 1 127 ? -11.367 13.438 20.859 1 96.38 127 ASP B C 1
ATOM 3267 O O . ASP B 1 127 ? -11.195 14.328 21.703 1 96.38 127 ASP B O 1
ATOM 3271 N N . GLY B 1 128 ? -12.422 12.945 20.609 1 96.25 128 GLY B N 1
ATOM 3272 C CA . GLY B 1 128 ? -13.57 13.297 21.422 1 96.25 128 GLY B CA 1
ATOM 3273 C C . GLY B 1 128 ? -14.461 14.344 20.781 1 96.25 128 GLY B C 1
ATOM 3274 O O . GLY B 1 128 ? -15.539 14.648 21.281 1 96.25 128 GLY B O 1
ATOM 3275 N N . TYR B 1 129 ? -14.07 14.852 19.641 1 96.44 129 TYR B N 1
ATOM 3276 C CA . TYR B 1 129 ? -14.844 15.875 18.953 1 96.44 129 TYR B CA 1
ATOM 3277 C C . TYR B 1 129 ? -15.695 15.266 17.844 1 96.44 129 TYR B C 1
ATOM 3279 O O . TYR B 1 129 ? -16.453 15.977 17.188 1 96.44 129 TYR B O 1
ATOM 3287 N N . GLU B 1 130 ? -15.492 13.945 17.641 1 97.44 130 GLU B N 1
ATOM 3288 C CA . GLU B 1 130 ? -16.312 13.273 16.625 1 97.44 130 GLU B CA 1
ATOM 3289 C C . GLU B 1 130 ? -17.781 13.227 17.031 1 97.44 130 GLU B C 1
ATOM 3291 O O . GLU B 1 130 ? -18.094 13.289 18.234 1 97.44 130 GLU B O 1
ATOM 3296 N N . TRP B 1 131 ? -18.656 13.125 16.094 1 97.12 131 TRP B N 1
ATOM 3297 C CA . TRP B 1 131 ? -20.078 13.008 16.375 1 97.12 131 TRP B CA 1
ATOM 3298 C C . TRP B 1 131 ? -20.766 12.133 15.344 1 97.12 131 TRP B C 1
ATOM 3300 O O . TRP B 1 131 ? -20.203 11.82 14.305 1 97.12 131 TRP B O 1
ATOM 3310 N N . ILE B 1 132 ? -21.969 11.695 15.648 1 98 132 ILE B N 1
ATOM 3311 C CA . ILE B 1 132 ? -22.766 10.852 14.773 1 98 132 ILE B CA 1
ATOM 3312 C C . ILE B 1 132 ? -23.797 11.711 14.031 1 98 132 ILE B C 1
ATOM 3314 O O . ILE B 1 132 ? -24.406 12.602 14.617 1 98 132 ILE B O 1
ATOM 3318 N N . GLU B 1 133 ? -23.891 11.445 12.812 1 96.88 133 GLU B N 1
ATOM 3319 C CA . GLU B 1 133 ? -24.938 12.078 12.016 1 96.88 133 GLU B CA 1
ATOM 3320 C C . GLU B 1 133 ? -25.578 11.094 11.047 1 96.88 133 GLU B C 1
ATOM 3322 O O . GLU B 1 133 ? -25.016 10.031 10.773 1 96.88 133 GLU B O 1
ATOM 3327 N N . GLU B 1 134 ? -26.781 11.461 10.594 1 97.12 134 GLU B N 1
ATOM 3328 C CA . GLU B 1 134 ? -27.484 10.664 9.594 1 97.12 134 GLU B CA 1
ATOM 3329 C C . GLU B 1 134 ? -27.312 11.242 8.195 1 97.12 134 GLU B C 1
ATOM 3331 O O . GLU B 1 134 ? -27.406 12.461 8.008 1 97.12 134 GLU B O 1
ATOM 3336 N N . PHE B 1 135 ? -26.969 10.398 7.336 1 94.94 135 PHE B N 1
ATOM 3337 C CA . PHE B 1 135 ? -26.828 10.789 5.941 1 94.94 135 PHE B CA 1
ATOM 3338 C C . PHE B 1 135 ? -27.359 9.703 5.012 1 94.94 135 PHE B C 1
ATOM 3340 O O . PHE B 1 135 ? -26.797 8.609 4.941 1 94.94 135 PHE B O 1
ATOM 3347 N N . GLY B 1 136 ? -28.453 10.023 4.246 1 94.31 136 GLY B N 1
ATOM 3348 C CA . GLY B 1 136 ? -29.016 9.078 3.293 1 94.31 136 GLY B CA 1
ATOM 3349 C C . GLY B 1 136 ? -29.422 7.766 3.928 1 94.31 136 GLY B C 1
ATOM 3350 O O . GLY B 1 136 ? -29.172 6.691 3.373 1 94.31 136 GLY B O 1
ATOM 3351 N N . GLY B 1 137 ? -29.859 7.812 5.105 1 95.44 137 GLY B N 1
ATOM 3352 C CA . GLY B 1 137 ? -30.328 6.617 5.793 1 95.44 137 GLY B CA 1
ATOM 3353 C C . GLY B 1 137 ? -29.203 5.852 6.469 1 95.44 137 GLY B C 1
ATOM 3354 O O . GLY B 1 137 ? -29.406 4.754 6.988 1 95.44 137 GLY B O 1
ATOM 3355 N N . ARG B 1 138 ? -28 6.422 6.465 1 96.81 138 ARG B N 1
ATOM 3356 C CA . ARG B 1 138 ? -26.828 5.797 7.07 1 96.81 138 ARG B CA 1
ATOM 3357 C C . ARG B 1 138 ? -26.375 6.57 8.305 1 96.81 138 ARG B C 1
ATOM 3359 O O . ARG B 1 138 ? -26.406 7.801 8.32 1 96.81 138 ARG B O 1
ATOM 3366 N N . GLU B 1 139 ? -26.062 5.801 9.328 1 98.44 139 GLU B N 1
ATOM 3367 C CA . GLU B 1 139 ? -25.438 6.414 10.492 1 98.44 139 GLU B CA 1
ATOM 3368 C C . GLU B 1 139 ? -23.938 6.633 10.266 1 98.44 139 GLU B C 1
ATOM 3370 O O . GLU B 1 139 ? -23.188 5.672 10.125 1 98.44 139 GLU B O 1
ATOM 3375 N N . MET B 1 140 ? -23.531 7.883 10.234 1 98.5 140 MET B N 1
ATOM 3376 C CA . MET B 1 140 ? -22.156 8.242 9.914 1 98.5 140 MET B CA 1
ATOM 3377 C C . MET B 1 140 ? -21.438 8.805 11.133 1 98.5 140 MET B C 1
ATOM 3379 O O . MET B 1 140 ? -22.016 9.562 11.906 1 98.5 140 MET B O 1
ATOM 3383 N N . ILE B 1 141 ? -20.219 8.406 11.336 1 98.69 141 ILE B N 1
ATOM 3384 C CA . ILE B 1 141 ? -19.328 9.133 12.234 1 98.69 141 ILE B CA 1
ATOM 3385 C C . ILE B 1 141 ? -18.641 10.273 11.492 1 98.69 141 ILE B C 1
ATOM 3387 O O . ILE B 1 141 ? -18.016 10.062 10.445 1 98.69 141 ILE B O 1
ATOM 3391 N N . ASN B 1 142 ? -18.828 11.453 11.953 1 97.69 142 ASN B N 1
ATOM 3392 C CA . ASN B 1 142 ? -18.062 12.602 11.477 1 97.69 142 ASN B CA 1
ATOM 3393 C C . ASN B 1 142 ? -16.828 12.859 12.336 1 97.69 142 ASN B C 1
ATOM 3395 O O . ASN B 1 142 ? -16.953 13.156 13.523 1 97.69 142 ASN B O 1
ATOM 3399 N N . ILE B 1 143 ? -15.719 12.68 11.766 1 97.62 143 ILE B N 1
ATOM 3400 C CA . ILE B 1 143 ? -14.445 12.867 12.453 1 97.62 143 ILE B CA 1
ATOM 3401 C C . ILE B 1 143 ? -13.805 14.188 12.016 1 97.62 143 ILE B C 1
ATOM 3403 O O . ILE B 1 143 ? -13.352 14.312 10.875 1 97.62 143 ILE B O 1
ATOM 3407 N N . PRO B 1 144 ? -13.781 15.156 12.859 1 96.31 144 PRO B N 1
ATOM 3408 C CA . PRO B 1 144 ? -13.18 16.438 12.469 1 96.31 144 PRO B CA 1
ATOM 3409 C C . PRO B 1 144 ? -11.664 16.344 12.305 1 96.31 144 PRO B C 1
ATOM 3411 O O . PRO B 1 144 ? -10.961 15.93 13.227 1 96.31 144 PRO B O 1
ATOM 3414 N N . ILE B 1 145 ? -11.203 16.688 11.109 1 95 145 ILE B N 1
ATOM 3415 C CA . ILE B 1 145 ? -9.781 16.797 10.805 1 95 145 ILE B CA 1
ATOM 3416 C C . ILE B 1 145 ? -9.492 18.094 10.07 1 95 145 ILE B C 1
ATOM 3418 O O . ILE B 1 145 ? -10.383 18.938 9.938 1 95 145 ILE B O 1
ATOM 3422 N N . ALA B 1 146 ? -8.219 18.312 9.609 1 93.38 146 ALA B N 1
ATOM 3423 C CA . ALA B 1 146 ? -7.77 19.609 9.125 1 93.38 146 ALA B CA 1
ATOM 3424 C C . ALA B 1 146 ? -8.25 19.859 7.699 1 93.38 146 ALA B C 1
ATOM 3426 O O . ALA B 1 146 ? -8.281 21 7.234 1 93.38 146 ALA B O 1
ATOM 3427 N N . VAL B 1 147 ? -8.523 18.828 6.863 1 86.44 147 VAL B N 1
ATOM 3428 C CA . VAL B 1 147 ? -9.055 18.953 5.512 1 86.44 147 VAL B CA 1
ATOM 3429 C C . VAL B 1 147 ? -10.336 18.125 5.383 1 86.44 147 VAL B C 1
ATOM 3431 O O . VAL B 1 147 ? -10.359 16.953 5.754 1 86.44 147 VAL B O 1
ATOM 3434 N N . PRO B 1 148 ? -11.562 18.594 4.75 1 77.94 148 PRO B N 1
ATOM 3435 C CA . PRO B 1 148 ? -12.82 18.516 5.5 1 77.94 148 PRO B CA 1
ATOM 3436 C C . PRO B 1 148 ? -12.922 17.266 6.363 1 77.94 148 PRO B C 1
ATOM 3438 O O . PRO B 1 148 ? -12.023 16.422 6.34 1 77.94 148 PRO B O 1
ATOM 3441 N N . ASP B 1 149 ? -14 17.109 7.195 1 87.75 149 ASP B N 1
ATOM 3442 C CA . ASP B 1 149 ? -14.297 16.016 8.109 1 87.75 149 ASP B CA 1
ATOM 3443 C C . ASP B 1 149 ? -14.312 14.672 7.371 1 87.75 149 ASP B C 1
ATOM 3445 O O . ASP B 1 149 ? -14.805 14.586 6.242 1 87.75 149 ASP B O 1
ATOM 3449 N N . PHE B 1 150 ? -13.633 13.773 7.891 1 97.38 150 PHE B N 1
ATOM 3450 C CA . PHE B 1 150 ? -13.742 12.406 7.402 1 97.38 150 PHE B CA 1
ATOM 3451 C C . PHE B 1 150 ? -15.039 11.758 7.871 1 97.38 150 PHE B C 1
ATOM 3453 O O . PHE B 1 150 ? -15.352 11.781 9.062 1 97.38 150 PHE B O 1
ATOM 3460 N N . LYS B 1 151 ? -15.773 11.25 6.914 1 98 151 LYS B N 1
ATOM 3461 C CA . LYS B 1 151 ? -17.031 10.578 7.242 1 98 151 LYS B CA 1
ATOM 3462 C C . LYS B 1 151 ? -16.938 9.078 6.984 1 98 151 LYS B C 1
ATOM 3464 O O . LYS B 1 151 ? -16.469 8.656 5.926 1 98 151 LYS B O 1
ATOM 3469 N N . ILE B 1 152 ? -17.344 8.352 7.973 1 98.75 152 ILE B N 1
ATOM 3470 C CA . ILE B 1 152 ? -17.328 6.898 7.852 1 98.75 152 ILE B CA 1
ATOM 3471 C C . ILE B 1 152 ? -18.625 6.324 8.43 1 98.75 152 ILE B C 1
ATOM 3473 O O . ILE B 1 152 ? -19.109 6.785 9.461 1 98.75 152 ILE B O 1
ATOM 3477 N N . GLU B 1 153 ? -19.172 5.398 7.719 1 98.69 153 GLU B N 1
ATOM 3478 C CA . GLU B 1 153 ? -20.312 4.711 8.32 1 98.69 153 GLU B CA 1
ATOM 3479 C C . GLU B 1 153 ? -19.953 4.098 9.664 1 98.69 153 GLU B C 1
ATOM 3481 O O . GLU B 1 153 ? -18.875 3.523 9.82 1 98.69 153 GLU B O 1
ATOM 3486 N N . SER B 1 154 ? -20.812 4.191 10.633 1 98.62 154 SER B N 1
ATOM 3487 C CA . SER B 1 154 ? -20.5 3.871 12.023 1 98.62 154 SER B CA 1
ATOM 3488 C C . SER B 1 154 ? -20.234 2.381 12.195 1 98.62 154 SER B C 1
ATOM 3490 O O . SER B 1 154 ? -19.578 1.973 13.156 1 98.62 154 SER B O 1
ATOM 3492 N N . LYS B 1 155 ? -20.766 1.613 11.273 1 98.06 155 LYS B N 1
ATOM 3493 C CA . LYS B 1 155 ? -20.578 0.166 11.289 1 98.06 155 LYS B CA 1
ATOM 3494 C C . LYS B 1 155 ? -20.172 -0.345 9.906 1 98.06 155 LYS B C 1
ATOM 3496 O O . LYS B 1 155 ? -20.703 0.112 8.891 1 98.06 155 LYS B O 1
ATOM 3501 N N . MET B 1 156 ? -19.234 -1.223 9.883 1 98.69 156 MET B N 1
ATOM 3502 C CA . MET B 1 156 ? -18.844 -1.94 8.672 1 98.69 156 MET B CA 1
ATOM 3503 C C . MET B 1 156 ? -19.281 -3.4 8.75 1 98.69 156 MET B C 1
ATOM 3505 O O . MET B 1 156 ? -18.922 -4.113 9.688 1 98.69 156 MET B O 1
ATOM 3509 N N . GLY B 1 157 ? -20.047 -3.814 7.773 1 98.69 157 GLY B N 1
ATOM 3510 C CA . GLY B 1 157 ? -20.438 -5.215 7.73 1 98.69 157 GLY B CA 1
ATOM 3511 C C . GLY B 1 157 ? -19.312 -6.141 7.344 1 98.69 157 GLY B C 1
ATOM 3512 O O . GLY B 1 157 ? -18.422 -5.762 6.574 1 98.69 157 GLY B O 1
ATOM 3513 N N . TYR B 1 158 ? -19.344 -7.332 7.922 1 98.62 158 TYR B N 1
ATOM 3514 C CA . TYR B 1 158 ? -18.438 -8.383 7.477 1 98.62 158 TYR B CA 1
ATOM 3515 C C . TYR B 1 158 ? -19.188 -9.664 7.16 1 98.62 158 TYR B C 1
ATOM 3517 O O . TYR B 1 158 ? -20.312 -9.859 7.621 1 98.62 158 TYR B O 1
ATOM 3525 N N . ARG B 1 159 ? -18.625 -10.5 6.359 1 98.25 159 ARG B N 1
ATOM 3526 C CA . ARG B 1 159 ? -19.188 -11.797 6.02 1 98.25 159 ARG B CA 1
ATOM 3527 C C . ARG B 1 159 ? -18.094 -12.82 5.723 1 98.25 159 ARG B C 1
ATOM 3529 O O . ARG B 1 159 ? -16.938 -12.445 5.48 1 98.25 159 ARG B O 1
ATOM 3536 N N . ASP B 1 160 ? -18.484 -14.039 5.762 1 97.62 160 ASP B N 1
ATOM 3537 C CA . ASP B 1 160 ? -17.609 -15.078 5.238 1 97.62 160 ASP B CA 1
ATOM 3538 C C . ASP B 1 160 ? -17.391 -14.914 3.738 1 97.62 160 ASP B C 1
ATOM 3540 O O . ASP B 1 160 ? -18.312 -14.547 3.008 1 97.62 160 ASP B O 1
ATOM 3544 N N . ALA B 1 161 ? -16.219 -15.125 3.301 1 97.75 161 ALA B N 1
ATOM 3545 C CA . ALA B 1 161 ? -15.82 -15.062 1.896 1 97.75 161 ALA B CA 1
ATOM 3546 C C . ALA B 1 161 ? -14.695 -16.047 1.599 1 97.75 161 ALA B C 1
ATOM 3548 O O . ALA B 1 161 ? -14.367 -16.891 2.434 1 97.75 161 ALA B O 1
ATOM 3549 N N . ILE B 1 162 ? -14.25 -16.047 0.406 1 97.5 162 ILE B N 1
ATOM 3550 C CA . ILE B 1 162 ? -13.297 -17.062 -0.026 1 97.5 162 ILE B CA 1
ATOM 3551 C C . ILE B 1 162 ? -12.008 -16.406 -0.505 1 97.5 162 ILE B C 1
ATOM 3553 O O . ILE B 1 162 ? -12.055 -15.422 -1.259 1 97.5 162 ILE B O 1
ATOM 3557 N N . MET B 1 163 ? -10.898 -16.891 -0.034 1 96.62 163 MET B N 1
ATOM 3558 C CA . MET B 1 163 ? -9.586 -16.359 -0.37 1 96.62 163 MET B CA 1
ATOM 3559 C C . MET B 1 163 ? -8.734 -17.406 -1.07 1 96.62 163 MET B C 1
ATOM 3561 O O . MET B 1 163 ? -8.883 -18.594 -0.813 1 96.62 163 MET B O 1
ATOM 3565 N N . GLY B 1 164 ? -7.934 -16.906 -2 1 94.44 164 GLY B N 1
ATOM 3566 C CA . GLY B 1 164 ? -6.793 -17.719 -2.414 1 94.44 164 GLY B CA 1
ATOM 3567 C C . GLY B 1 164 ? -7.086 -18.578 -3.627 1 94.44 164 GLY B C 1
ATOM 3568 O O . GLY B 1 164 ? -6.258 -19.406 -4.02 1 94.44 164 GLY B O 1
ATOM 3569 N N . ALA B 1 165 ? -8.266 -18.453 -4.223 1 95.94 165 ALA B N 1
ATOM 3570 C CA . ALA B 1 165 ? -8.422 -19.125 -5.512 1 95.94 165 ALA B CA 1
ATOM 3571 C C . ALA B 1 165 ? -7.359 -18.656 -6.504 1 95.94 165 ALA B C 1
ATOM 3573 O O . ALA B 1 165 ? -6.949 -17.5 -6.488 1 95.94 165 ALA B O 1
ATOM 3574 N N . ASN B 1 166 ? -6.977 -19.641 -7.391 1 96.5 166 ASN B N 1
ATOM 3575 C CA . ASN B 1 166 ? -5.871 -19.25 -8.25 1 96.5 166 ASN B CA 1
ATOM 3576 C C . ASN B 1 166 ? -5.832 -20.078 -9.531 1 96.5 166 ASN B C 1
ATOM 3578 O O . ASN B 1 166 ? -6.469 -21.125 -9.617 1 96.5 166 ASN B O 1
ATOM 3582 N N . PHE B 1 167 ? -5.152 -19.578 -10.461 1 97.94 167 PHE B N 1
ATOM 3583 C CA . PHE B 1 167 ? -4.703 -20.344 -11.609 1 97.94 167 PHE B CA 1
ATOM 3584 C C . PHE B 1 167 ? -3.334 -19.875 -12.078 1 97.94 167 PHE B C 1
ATOM 3586 O O . PHE B 1 167 ? -2.963 -18.719 -11.867 1 97.94 167 PHE B O 1
ATOM 3593 N N . TRP B 1 168 ? -2.633 -20.859 -12.633 1 97.94 168 TRP B N 1
ATOM 3594 C CA . TRP B 1 168 ? -1.339 -20.609 -13.266 1 97.94 168 TRP B CA 1
ATOM 3595 C C . TRP B 1 168 ? -1.473 -20.547 -14.781 1 97.94 168 TRP B C 1
ATOM 3597 O O . TRP B 1 168 ? -2.197 -21.359 -15.375 1 97.94 168 TRP B O 1
ATOM 3607 N N . TYR B 1 169 ? -0.877 -19.594 -15.422 1 98.5 169 TYR B N 1
ATOM 3608 C CA . TYR B 1 169 ? -0.786 -19.594 -16.875 1 98.5 169 TYR B CA 1
ATOM 3609 C C . TYR B 1 169 ? 0.667 -19.656 -17.328 1 98.5 169 TYR B C 1
ATOM 3611 O O . TYR B 1 169 ? 1.359 -18.641 -17.375 1 98.5 169 TYR B O 1
ATOM 3619 N N . MET B 1 170 ? 1.059 -20.812 -17.766 1 98.31 170 MET B N 1
ATOM 3620 C CA . MET B 1 170 ? 2.449 -21.172 -18.031 1 98.31 170 MET B CA 1
ATOM 3621 C C . MET B 1 170 ? 2.893 -20.641 -19.391 1 98.31 170 MET B C 1
ATOM 3623 O O . MET B 1 170 ? 2.338 -21.031 -20.422 1 98.31 170 MET B O 1
ATOM 3627 N N . CYS B 1 171 ? 3.939 -19.828 -19.391 1 98.31 171 CYS B N 1
ATOM 3628 C CA . CYS B 1 171 ? 4.285 -19.016 -20.547 1 98.31 171 CYS B CA 1
ATOM 3629 C C . CYS B 1 171 ? 5.637 -19.438 -21.125 1 98.31 171 CYS B C 1
ATOM 3631 O O . CYS B 1 171 ? 6.516 -19.875 -20.391 1 98.31 171 CYS B O 1
ATOM 3633 N N . ARG B 1 172 ? 5.793 -19.172 -22.391 1 97.69 172 ARG B N 1
ATOM 3634 C CA . ARG B 1 172 ? 7.031 -19.438 -23.109 1 97.69 172 ARG B CA 1
ATOM 3635 C C . ARG B 1 172 ? 8.016 -18.281 -22.938 1 97.69 172 ARG B C 1
ATOM 3637 O O . ARG B 1 172 ? 9.227 -18.5 -22.891 1 97.69 172 ARG B O 1
ATOM 3644 N N . ASP B 1 173 ? 7.5 -17.078 -22.906 1 97.38 173 ASP B N 1
ATOM 3645 C CA . ASP B 1 173 ? 8.359 -15.906 -22.969 1 97.38 173 ASP B CA 1
ATOM 3646 C C . ASP B 1 173 ? 7.879 -14.828 -22.016 1 97.38 173 ASP B C 1
ATOM 3648 O O . ASP B 1 173 ? 6.723 -14.836 -21.578 1 97.38 173 ASP B O 1
ATOM 3652 N N . PRO B 1 174 ? 8.789 -13.938 -21.641 1 96.81 174 PRO B N 1
ATOM 3653 C CA . PRO B 1 174 ? 8.461 -12.93 -20.625 1 96.81 174 PRO B CA 1
ATOM 3654 C C . PRO B 1 174 ? 7.395 -11.945 -21.109 1 96.81 174 PRO B C 1
ATOM 3656 O O . PRO B 1 174 ? 6.609 -11.445 -20.297 1 96.81 174 PRO B O 1
ATOM 3659 N N . GLU B 1 175 ? 7.344 -11.625 -22.359 1 97.44 175 GLU B N 1
ATOM 3660 C CA . GLU B 1 175 ? 6.332 -10.719 -22.891 1 97.44 175 GLU B CA 1
ATOM 3661 C C . GLU B 1 175 ? 4.926 -11.25 -22.641 1 97.44 175 GLU B C 1
ATOM 3663 O O . GLU B 1 175 ? 4.031 -10.492 -22.25 1 97.44 175 GLU B O 1
ATOM 3668 N N . THR B 1 176 ? 4.793 -12.531 -22.844 1 98.38 176 THR B N 1
ATOM 3669 C CA . THR B 1 176 ? 3.496 -13.172 -22.641 1 98.38 176 THR B CA 1
ATOM 3670 C C . THR B 1 176 ? 3.086 -13.094 -21.172 1 98.38 176 THR B C 1
ATOM 3672 O O . THR B 1 176 ? 1.907 -12.914 -20.859 1 98.38 176 THR B O 1
ATOM 3675 N N . VAL B 1 177 ? 4.016 -13.234 -20.25 1 98.38 177 VAL B N 1
ATOM 3676 C CA . VAL B 1 177 ? 3.736 -13.148 -18.812 1 98.38 177 VAL B CA 1
ATOM 3677 C C . VAL B 1 177 ? 2.994 -11.844 -18.516 1 98.38 177 VAL B C 1
ATOM 3679 O O . VAL B 1 177 ? 1.929 -11.859 -17.891 1 98.38 177 VAL B O 1
ATOM 3682 N N . LEU B 1 178 ? 3.529 -10.758 -19.016 1 98.12 178 LEU B N 1
ATOM 3683 C CA . LEU B 1 178 ? 3.006 -9.438 -18.672 1 98.12 178 LEU B CA 1
ATOM 3684 C C . LEU B 1 178 ? 1.738 -9.133 -19.453 1 98.12 178 LEU B C 1
ATOM 3686 O O . LEU B 1 178 ? 0.741 -8.68 -18.891 1 98.12 178 LEU B O 1
ATOM 3690 N N . GLU B 1 179 ? 1.734 -9.383 -20.734 1 98.5 179 GLU B N 1
ATOM 3691 C CA . GLU B 1 179 ? 0.605 -9.016 -21.578 1 98.5 179 GLU B CA 1
ATOM 3692 C C . GLU B 1 179 ? -0.631 -9.844 -21.234 1 98.5 179 GLU B C 1
ATOM 3694 O O . GLU B 1 179 ? -1.719 -9.297 -21.047 1 98.5 179 GLU B O 1
ATOM 3699 N N . ALA B 1 180 ? -0.484 -11.172 -21.156 1 98.81 180 ALA B N 1
ATOM 3700 C CA . ALA B 1 180 ? -1.609 -12.047 -20.828 1 98.81 180 ALA B CA 1
ATOM 3701 C C . ALA B 1 180 ? -2.088 -11.812 -19.406 1 98.81 180 ALA B C 1
ATOM 3703 O O . ALA B 1 180 ? -3.293 -11.812 -19.141 1 98.81 180 ALA B O 1
ATOM 3704 N N . GLY B 1 181 ? -1.123 -11.695 -18.5 1 98.62 181 GLY B N 1
ATOM 3705 C CA . GLY B 1 181 ? -1.476 -11.445 -17.109 1 98.62 181 GLY B CA 1
ATOM 3706 C C . GLY B 1 181 ? -2.297 -10.18 -16.922 1 98.62 181 GLY B C 1
ATOM 3707 O O . GLY B 1 181 ? -3.316 -10.195 -16.234 1 98.62 181 GLY B O 1
ATOM 3708 N N . ARG B 1 182 ? -1.835 -9.055 -17.531 1 98.56 182 ARG B N 1
ATOM 3709 C CA . ARG B 1 182 ? -2.559 -7.789 -17.422 1 98.56 182 ARG B CA 1
ATOM 3710 C C . ARG B 1 182 ? -3.947 -7.895 -18.031 1 98.56 182 ARG B C 1
ATOM 3712 O O . ARG B 1 182 ? -4.918 -7.355 -17.484 1 98.56 182 ARG B O 1
ATOM 3719 N N . ALA B 1 183 ? -4.008 -8.562 -19.125 1 98.88 183 ALA B N 1
ATOM 3720 C CA . ALA B 1 183 ? -5.309 -8.773 -19.75 1 98.88 183 ALA B CA 1
ATOM 3721 C C . ALA B 1 183 ? -6.23 -9.594 -18.844 1 98.88 183 ALA B C 1
ATOM 3723 O O . ALA B 1 183 ? -7.422 -9.297 -18.734 1 98.88 183 ALA B O 1
ATOM 3724 N N . ALA B 1 184 ? -5.703 -10.617 -18.234 1 98.88 184 ALA B N 1
ATOM 3725 C CA . ALA B 1 184 ? -6.488 -11.469 -17.344 1 98.88 184 ALA B CA 1
ATOM 3726 C C . ALA B 1 184 ? -6.988 -10.68 -16.141 1 98.88 184 ALA B C 1
ATOM 3728 O O . ALA B 1 184 ? -8.148 -10.805 -15.742 1 98.88 184 ALA B O 1
ATOM 3729 N N . ILE B 1 185 ? -6.129 -9.914 -15.547 1 98.69 185 ILE B N 1
ATOM 3730 C CA . ILE B 1 185 ? -6.488 -9.117 -14.383 1 98.69 185 ILE B CA 1
ATOM 3731 C C . ILE B 1 185 ? -7.613 -8.148 -14.75 1 98.69 185 ILE B C 1
ATOM 3733 O O . ILE B 1 185 ? -8.562 -7.973 -13.984 1 98.69 185 ILE B O 1
ATOM 3737 N N . ASN B 1 186 ? -7.492 -7.531 -15.906 1 98.5 186 ASN B N 1
ATOM 3738 C CA . ASN B 1 186 ? -8.547 -6.633 -16.375 1 98.5 186 ASN B CA 1
ATOM 3739 C C . ASN B 1 186 ? -9.867 -7.371 -16.547 1 98.5 186 ASN B C 1
ATOM 3741 O O . ASN B 1 186 ? -10.922 -6.863 -16.172 1 98.5 186 ASN B O 1
ATOM 3745 N N . ALA B 1 187 ? -9.812 -8.547 -17.141 1 98.88 187 ALA B N 1
ATOM 3746 C CA . ALA B 1 187 ? -11.016 -9.336 -17.359 1 98.88 187 ALA B CA 1
ATOM 3747 C C . ALA B 1 187 ? -11.656 -9.75 -16.031 1 98.88 187 ALA B C 1
ATOM 3749 O O . ALA B 1 187 ? -12.875 -9.695 -15.883 1 98.88 187 ALA B O 1
ATOM 3750 N N . ILE B 1 188 ? -10.859 -10.164 -15.125 1 98.88 188 ILE B N 1
ATOM 3751 C CA . ILE B 1 188 ? -11.328 -10.562 -13.805 1 98.88 188 ILE B CA 1
ATOM 3752 C C . ILE B 1 188 ? -11.961 -9.359 -13.102 1 98.88 188 ILE B C 1
ATOM 3754 O O . ILE B 1 188 ? -12.977 -9.5 -12.414 1 98.88 188 ILE B O 1
ATOM 3758 N N . GLY B 1 189 ? -11.367 -8.188 -13.328 1 98.12 189 GLY B N 1
ATOM 3759 C CA . GLY B 1 189 ? -11.852 -6.957 -12.727 1 98.12 189 GLY B CA 1
ATOM 3760 C C . GLY B 1 189 ? -13.258 -6.59 -13.164 1 98.12 189 GLY B C 1
ATOM 3761 O O . GLY B 1 189 ? -13.906 -5.762 -12.523 1 98.12 189 GLY B O 1
ATOM 3762 N N . GLU B 1 190 ? -13.742 -7.191 -14.164 1 98.25 190 GLU B N 1
ATOM 3763 C CA . GLU B 1 190 ? -15.094 -6.922 -14.648 1 98.25 190 GLU B CA 1
ATOM 3764 C C . GLU B 1 190 ? -16.125 -7.785 -13.93 1 98.25 190 GLU B C 1
ATOM 3766 O O . GLU B 1 190 ? -17.328 -7.57 -14.07 1 98.25 190 GLU B O 1
ATOM 3771 N N . VAL B 1 191 ? -15.672 -8.758 -13.18 1 98.69 191 VAL B N 1
ATOM 3772 C CA . VAL B 1 191 ? -16.562 -9.617 -12.414 1 98.69 191 VAL B CA 1
ATOM 3773 C C . VAL B 1 191 ? -16.828 -8.992 -11.039 1 98.69 191 VAL B C 1
ATOM 3775 O O . VAL B 1 191 ? -15.891 -8.742 -10.273 1 98.69 191 VAL B O 1
ATOM 3778 N N . GLU B 1 192 ? -18.094 -8.75 -10.734 1 98.12 192 GLU B N 1
ATOM 3779 C CA . GLU B 1 192 ? -18.438 -8.164 -9.445 1 98.12 192 GLU B CA 1
ATOM 3780 C C . GLU B 1 192 ? -18.141 -9.117 -8.297 1 98.12 192 GLU B C 1
ATOM 3782 O O . GLU B 1 192 ? -18.375 -10.328 -8.414 1 98.12 192 GLU B O 1
ATOM 3787 N N . GLY B 1 193 ? -17.547 -8.57 -7.234 1 98.69 193 GLY B N 1
ATOM 3788 C CA . GLY B 1 193 ? -17.422 -9.344 -6.008 1 98.69 193 GLY B CA 1
ATOM 3789 C C . GLY B 1 193 ? -16.078 -10.031 -5.871 1 98.69 193 GLY B C 1
ATOM 3790 O O . GLY B 1 193 ? -15.891 -10.859 -4.977 1 98.69 193 GLY B O 1
ATOM 3791 N N . VAL B 1 194 ? -15.133 -9.734 -6.789 1 98.88 194 VAL B N 1
ATOM 3792 C CA . VAL B 1 194 ? -13.836 -10.391 -6.691 1 98.88 194 VAL B CA 1
ATOM 3793 C C . VAL B 1 194 ? -12.727 -9.344 -6.742 1 98.88 194 VAL B C 1
ATOM 3795 O O . VAL B 1 194 ? -12.945 -8.219 -7.195 1 98.88 194 VAL B O 1
ATOM 3798 N N . VAL B 1 195 ? -11.602 -9.672 -6.23 1 98.88 195 VAL B N 1
ATOM 3799 C CA . VAL B 1 195 ? -10.398 -8.852 -6.324 1 98.88 195 VAL B CA 1
ATOM 3800 C C . VAL B 1 195 ? -9.188 -9.734 -6.59 1 98.88 195 VAL B C 1
ATOM 3802 O O . VAL B 1 195 ? -9.234 -10.945 -6.375 1 98.88 195 VAL B O 1
ATOM 3805 N N . THR B 1 196 ? -8.156 -9.18 -7.074 1 98.69 196 THR B N 1
ATOM 3806 C CA . THR B 1 196 ? -6.867 -9.828 -7.309 1 98.69 196 THR B CA 1
ATOM 3807 C C . THR B 1 196 ? -5.773 -9.18 -6.473 1 98.69 196 THR B C 1
ATOM 3809 O O . THR B 1 196 ? -5.059 -8.297 -6.953 1 98.69 196 THR B O 1
ATOM 3812 N N . PRO B 1 197 ? -5.547 -9.664 -5.293 1 97.69 197 PRO B N 1
ATOM 3813 C CA . PRO B 1 197 ? -4.707 -8.953 -4.328 1 97.69 197 PRO B CA 1
ATOM 3814 C C . PRO B 1 197 ? -3.24 -8.891 -4.754 1 97.69 197 PRO B C 1
ATOM 3816 O O . PRO B 1 197 ? -2.51 -7.992 -4.328 1 97.69 197 PRO B O 1
ATOM 3819 N N . PHE B 1 198 ? -2.758 -9.805 -5.625 1 96.62 198 PHE B N 1
ATOM 3820 C CA . PHE B 1 198 ? -1.333 -9.914 -5.918 1 96.62 198 PHE B CA 1
ATOM 3821 C C . PHE B 1 198 ? -1.039 -9.484 -7.348 1 96.62 198 PHE B C 1
ATOM 3823 O O . PHE B 1 198 ? 0.1 -9.57 -7.809 1 96.62 198 PHE B O 1
ATOM 3830 N N . ASP B 1 199 ? -2.059 -8.992 -8.109 1 96.25 199 ASP B N 1
ATOM 3831 C CA . ASP B 1 199 ? -1.869 -8.773 -9.539 1 96.25 199 ASP B CA 1
ATOM 3832 C C . ASP B 1 199 ? -1.253 -10 -10.211 1 96.25 199 ASP B C 1
ATOM 3834 O O . ASP B 1 199 ? -1.76 -11.109 -10.062 1 96.25 199 ASP B O 1
ATOM 3838 N N . ILE B 1 200 ? -0.249 -9.812 -11.016 1 97.69 200 ILE B N 1
ATOM 3839 C CA . ILE B 1 200 ? 0.52 -10.938 -11.539 1 97.69 200 ILE B CA 1
ATOM 3840 C C . ILE B 1 200 ? 1.528 -11.398 -10.492 1 97.69 200 ILE B C 1
ATOM 3842 O O . ILE B 1 200 ? 2.479 -10.68 -10.172 1 97.69 200 ILE B O 1
ATOM 3846 N N . CYS B 1 201 ? 1.281 -12.508 -9.961 1 96.69 201 CYS B N 1
ATOM 3847 C CA . CYS B 1 201 ? 2.125 -13.031 -8.898 1 96.69 201 CYS B CA 1
ATOM 3848 C C . CYS B 1 201 ? 3.244 -13.898 -9.461 1 96.69 201 CYS B C 1
ATOM 3850 O O . CYS B 1 201 ? 2.992 -14.805 -10.25 1 96.69 201 CYS B O 1
ATOM 3852 N N . SER B 1 202 ? 4.418 -13.641 -9.016 1 96 202 SER B N 1
ATOM 3853 C CA . SER B 1 202 ? 5.586 -14.336 -9.555 1 96 202 SER B CA 1
ATOM 3854 C C . SER B 1 202 ? 5.969 -15.531 -8.695 1 96 202 SER B C 1
ATOM 3856 O O . SER B 1 202 ? 6.859 -16.297 -9.055 1 96 202 SER B O 1
ATOM 3858 N N . ALA B 1 203 ? 5.344 -15.641 -7.543 1 89.62 203 ALA B N 1
ATOM 3859 C CA . ALA B 1 203 ? 5.777 -16.641 -6.574 1 89.62 203 ALA B CA 1
ATOM 3860 C C . ALA B 1 203 ? 4.633 -17.578 -6.203 1 89.62 203 ALA B C 1
ATOM 3862 O O . ALA B 1 203 ? 3.828 -17.266 -5.32 1 89.62 203 ALA B O 1
ATOM 3863 N N . ALA B 1 204 ? 4.547 -18.672 -6.895 1 83.44 204 ALA B N 1
ATOM 3864 C CA . ALA B 1 204 ? 3.607 -19.719 -6.469 1 83.44 204 ALA B CA 1
ATOM 3865 C C . ALA B 1 204 ? 4.105 -20.422 -5.219 1 83.44 204 ALA B C 1
ATOM 3867 O O . ALA B 1 204 ? 5.25 -20.891 -5.172 1 83.44 204 ALA B O 1
ATOM 3868 N N . SER B 1 205 ? 3.338 -20.5 -4.207 1 79.88 205 SER B N 1
ATOM 3869 C CA . SER B 1 205 ? 3.807 -21.016 -2.922 1 79.88 205 SER B CA 1
ATOM 3870 C C . SER B 1 205 ? 3.418 -22.469 -2.734 1 79.88 205 SER B C 1
ATOM 3872 O O . SER B 1 205 ? 2.559 -22.984 -3.453 1 79.88 205 SER B O 1
ATOM 3874 N N . LYS B 1 206 ? 4.184 -23 -1.949 1 85.88 206 LYS B N 1
ATOM 3875 C CA . LYS B 1 206 ? 3.916 -24.359 -1.476 1 85.88 206 LYS B CA 1
ATOM 3876 C C . LYS B 1 206 ? 3.715 -24.391 0.037 1 85.88 206 LYS B C 1
ATOM 3878 O O . LYS B 1 206 ? 4.328 -23.594 0.762 1 85.88 206 LYS B O 1
ATOM 3883 N N . PRO B 1 207 ? 2.852 -25.188 0.508 1 79.31 207 PRO B N 1
ATOM 3884 C CA . PRO B 1 207 ? 2.568 -25.188 1.945 1 79.31 207 PRO B CA 1
ATOM 3885 C C . PRO B 1 207 ? 3.76 -25.641 2.783 1 79.31 207 PRO B C 1
ATOM 3887 O O . PRO B 1 207 ? 3.986 -25.125 3.877 1 79.31 207 PRO B O 1
ATOM 3890 N N . GLU B 1 208 ? 4.504 -26.625 2.324 1 86.06 208 GLU B N 1
ATOM 3891 C CA . GLU B 1 208 ? 5.652 -27.109 3.082 1 86.06 208 GLU B CA 1
ATOM 3892 C C . GLU B 1 208 ? 6.855 -26.172 2.91 1 86.06 208 GLU B C 1
ATOM 3894 O O . GLU B 1 208 ? 7.109 -25.672 1.812 1 86.06 208 GLU B O 1
ATOM 3899 N N . THR B 1 209 ? 7.555 -25.984 3.918 1 91.62 209 THR B N 1
ATOM 3900 C CA . THR B 1 209 ? 8.719 -25.109 3.848 1 91.62 209 THR B CA 1
ATOM 3901 C C . THR B 1 209 ? 9.797 -25.562 4.832 1 91.62 209 THR B C 1
ATOM 3903 O O . THR B 1 209 ? 9.484 -26.047 5.922 1 91.62 209 THR B O 1
ATOM 3906 N N . ASN B 1 210 ? 11.039 -25.344 4.48 1 95 210 ASN B N 1
ATOM 3907 C CA . ASN B 1 210 ? 12.188 -25.5 5.371 1 95 210 ASN B CA 1
ATOM 3908 C C . ASN B 1 210 ? 12.32 -24.312 6.328 1 95 210 ASN B C 1
ATOM 3910 O O . ASN B 1 210 ? 13.062 -24.391 7.312 1 95 210 ASN B O 1
ATOM 3914 N N . TYR B 1 211 ? 11.602 -23.281 6.133 1 93.94 211 TYR B N 1
ATOM 3915 C CA . TYR B 1 211 ? 11.688 -22.062 6.922 1 93.94 211 TYR B CA 1
ATOM 3916 C C . TYR B 1 211 ? 10.305 -21.609 7.367 1 93.94 211 TYR B C 1
ATOM 3918 O O . TYR B 1 211 ? 9.758 -20.641 6.832 1 93.94 211 TYR B O 1
ATOM 3926 N N . PRO B 1 212 ? 9.766 -22.125 8.398 1 90.06 212 PRO B N 1
ATOM 3927 C CA . PRO B 1 212 ? 8.375 -21.922 8.812 1 90.06 212 PRO B CA 1
ATOM 3928 C C . PRO B 1 212 ? 8.07 -20.469 9.156 1 90.06 212 PRO B C 1
ATOM 3930 O O . PRO B 1 212 ? 6.93 -20.031 9.008 1 90.06 212 PRO B O 1
ATOM 3933 N N . TRP B 1 213 ? 9.047 -19.766 9.508 1 87.25 213 TRP B N 1
ATOM 3934 C CA . TRP B 1 213 ? 8.812 -18.359 9.852 1 87.25 213 TRP B CA 1
ATOM 3935 C C . TRP B 1 213 ? 8.422 -17.562 8.625 1 87.25 213 TRP B C 1
ATOM 3937 O O . TRP B 1 213 ? 7.734 -16.547 8.734 1 87.25 213 TRP B O 1
ATOM 3947 N N . ILE B 1 214 ? 8.852 -17.984 7.473 1 87.75 214 ILE B N 1
ATOM 3948 C CA . ILE B 1 214 ? 8.562 -17.297 6.215 1 87.75 214 ILE B CA 1
ATOM 3949 C C . ILE B 1 214 ? 7.117 -17.578 5.805 1 87.75 214 ILE B C 1
ATOM 3951 O O . ILE B 1 214 ? 6.465 -16.734 5.199 1 87.75 214 ILE B O 1
ATOM 3955 N N . GLY B 1 215 ? 6.656 -18.766 6.207 1 84.81 215 GLY B N 1
ATOM 3956 C CA . GLY B 1 215 ? 5.418 -19.266 5.633 1 84.81 215 GLY B CA 1
ATOM 3957 C C . GLY B 1 215 ? 5.621 -19.984 4.309 1 84.81 215 GLY B C 1
ATOM 3958 O O . GLY B 1 215 ? 6.504 -20.828 4.188 1 84.81 215 GLY B O 1
ATOM 3959 N N . PRO B 1 216 ? 4.746 -19.703 3.395 1 83.5 216 PRO B N 1
ATOM 3960 C CA . PRO B 1 216 ? 4.926 -20.359 2.098 1 83.5 216 PRO B CA 1
ATOM 3961 C C . PRO B 1 216 ? 6.172 -19.875 1.36 1 83.5 216 PRO B C 1
ATOM 3963 O O . PRO B 1 216 ? 6.48 -18.688 1.383 1 83.5 216 PRO B O 1
ATOM 3966 N N . THR B 1 217 ? 6.867 -20.859 0.856 1 91.5 217 THR B N 1
ATOM 3967 C CA . THR B 1 217 ? 8.078 -20.547 0.105 1 91.5 217 THR B CA 1
ATOM 3968 C C . THR B 1 217 ? 7.945 -21.016 -1.344 1 91.5 217 THR B C 1
ATOM 3970 O O . THR B 1 217 ? 6.887 -21.484 -1.757 1 91.5 217 THR B O 1
ATOM 3973 N N . THR B 1 218 ? 8.961 -20.828 -2.098 1 92.44 218 THR B N 1
ATOM 3974 C CA . THR B 1 218 ? 8.961 -21.109 -3.529 1 92.44 218 THR B CA 1
ATOM 3975 C C . THR B 1 218 ? 8.469 -22.531 -3.799 1 92.44 218 THR B C 1
ATOM 3977 O O . THR B 1 218 ? 8.836 -23.469 -3.084 1 92.44 218 THR B O 1
ATOM 3980 N N . ASN B 1 219 ? 7.566 -22.641 -4.703 1 93.44 219 ASN B N 1
ATOM 3981 C CA . ASN B 1 219 ? 7.172 -23.938 -5.238 1 93.44 219 ASN B CA 1
ATOM 3982 C C . ASN B 1 219 ? 8.242 -24.5 -6.164 1 93.44 219 ASN B C 1
ATOM 3984 O O . ASN B 1 219 ? 8.086 -24.484 -7.387 1 93.44 219 ASN B O 1
ATOM 3988 N N . HIS B 1 220 ? 9.266 -25.125 -5.574 1 94.38 220 HIS B N 1
ATOM 3989 C CA . HIS B 1 220 ? 10.484 -25.453 -6.301 1 94.38 220 HIS B CA 1
ATOM 3990 C C . HIS B 1 220 ? 10.203 -26.438 -7.43 1 94.38 220 HIS B C 1
ATOM 3992 O O . HIS B 1 220 ? 10.828 -26.359 -8.492 1 94.38 220 HIS B O 1
ATOM 3998 N N . PRO B 1 221 ? 9.305 -27.391 -7.34 1 94.5 221 PRO B N 1
ATOM 3999 C CA . PRO B 1 221 ? 9.055 -28.266 -8.484 1 94.5 221 PRO B CA 1
ATOM 4000 C C . PRO B 1 221 ? 8.562 -27.516 -9.711 1 94.5 221 PRO B C 1
ATOM 4002 O O . PRO B 1 221 ? 8.719 -27.984 -10.844 1 94.5 221 PRO B O 1
ATOM 4005 N N . TYR B 1 222 ? 7.98 -26.375 -9.516 1 94.81 222 TYR B N 1
ATOM 4006 C CA . TYR B 1 222 ? 7.418 -25.609 -10.617 1 94.81 222 TYR B CA 1
ATOM 4007 C C . TYR B 1 222 ? 8.25 -24.359 -10.898 1 94.81 222 TYR B C 1
ATOM 4009 O O . TYR B 1 222 ? 7.77 -23.406 -11.508 1 94.81 222 TYR B O 1
ATOM 4017 N N . CYS B 1 223 ? 9.43 -24.328 -10.422 1 95.56 223 CYS B N 1
ATOM 4018 C CA . CYS B 1 223 ? 10.352 -23.219 -10.688 1 95.56 223 CYS B CA 1
ATOM 4019 C C . CYS B 1 223 ? 11.188 -23.5 -11.93 1 95.56 223 CYS B C 1
ATOM 4021 O O . CYS B 1 223 ? 12.07 -24.375 -11.906 1 95.56 223 CYS B O 1
ATOM 4023 N N . PRO B 1 224 ? 11.031 -22.719 -12.938 1 95.25 224 PRO B N 1
ATOM 4024 C CA . PRO B 1 224 ? 11.719 -23.016 -14.195 1 95.25 224 PRO B CA 1
ATOM 4025 C C . PRO B 1 224 ? 13.242 -23 -14.055 1 95.25 224 PRO B C 1
ATOM 4027 O O . PRO B 1 224 ? 13.93 -23.812 -14.68 1 95.25 224 PRO B O 1
ATOM 4030 N N . SER B 1 225 ? 13.766 -22.125 -13.281 1 94.06 225 SER B N 1
ATOM 4031 C CA . SER B 1 225 ? 15.211 -22 -13.172 1 94.06 225 SER B CA 1
ATOM 4032 C C . SER B 1 225 ? 15.82 -23.188 -12.43 1 94.06 225 SER B C 1
ATOM 4034 O O . SER B 1 225 ? 17.031 -23.375 -12.445 1 94.06 225 SER B O 1
ATOM 4036 N N . LEU B 1 226 ? 15 -23.984 -11.805 1 95.81 226 LEU B N 1
ATOM 4037 C CA . LEU B 1 226 ? 15.492 -25.125 -11.039 1 95.81 226 LEU B CA 1
ATOM 4038 C C . LEU B 1 226 ? 15.297 -26.422 -11.812 1 95.81 226 LEU B C 1
ATOM 4040 O O . LEU B 1 226 ? 15.586 -27.5 -11.297 1 95.81 226 LEU B O 1
ATOM 4044 N N . ARG B 1 227 ? 14.805 -26.297 -13.008 1 95.25 227 ARG B N 1
ATOM 4045 C CA . ARG B 1 227 ? 14.469 -27.469 -13.812 1 95.25 227 ARG B CA 1
ATOM 4046 C C . ARG B 1 227 ? 15.648 -28.422 -13.906 1 95.25 227 ARG B C 1
ATOM 4048 O O . ARG B 1 227 ? 15.508 -29.609 -13.617 1 95.25 227 ARG B O 1
ATOM 4055 N N . ASP B 1 228 ? 16.844 -27.906 -14.281 1 95 228 ASP B N 1
ATOM 4056 C CA . ASP B 1 228 ? 18.016 -28.75 -14.477 1 95 228 ASP B CA 1
ATOM 4057 C C . ASP B 1 228 ? 18.5 -29.328 -13.148 1 95 228 ASP B C 1
ATOM 4059 O O . ASP B 1 228 ? 18.891 -30.5 -13.078 1 95 228 ASP B O 1
ATOM 4063 N N . LEU B 1 229 ? 18.453 -28.516 -12.195 1 95.56 229 LEU B N 1
ATOM 4064 C CA . LEU B 1 229 ? 18.906 -28.938 -10.875 1 95.56 229 LEU B CA 1
ATOM 4065 C C . LEU B 1 229 ? 18.031 -30.062 -10.336 1 95.56 229 LEU B C 1
ATOM 4067 O O . LEU B 1 229 ? 18.547 -31 -9.711 1 95.56 229 LEU B O 1
ATOM 4071 N N . LEU B 1 230 ? 16.75 -30.016 -10.609 1 96.56 230 LEU B N 1
ATOM 4072 C CA . LEU B 1 230 ? 15.805 -30.938 -10.023 1 96.56 230 LEU B CA 1
ATOM 4073 C C . LEU B 1 230 ? 15.656 -32.188 -10.883 1 96.56 230 LEU B C 1
ATOM 4075 O O . LEU B 1 230 ? 15.172 -33.219 -10.414 1 96.56 230 LEU B O 1
ATOM 4079 N N . GLY B 1 231 ? 16.016 -32.094 -12.172 1 96.31 231 GLY B N 1
ATOM 4080 C CA . GLY B 1 231 ? 15.875 -33.25 -13.078 1 96.31 231 GLY B CA 1
ATOM 4081 C C . GLY B 1 231 ? 14.461 -33.781 -13.156 1 96.31 231 GLY B C 1
ATOM 4082 O O . GLY B 1 231 ? 13.516 -33.031 -13.422 1 96.31 231 GLY B O 1
ATOM 4083 N N . ASP B 1 232 ? 14.328 -35 -12.703 1 95.88 232 ASP B N 1
ATOM 4084 C CA . ASP B 1 232 ? 13.062 -35.688 -12.836 1 95.88 232 ASP B CA 1
ATOM 4085 C C . ASP B 1 232 ? 12.039 -35.188 -11.812 1 95.88 232 ASP B C 1
ATOM 4087 O O . ASP B 1 232 ? 10.844 -35.469 -11.938 1 95.88 232 ASP B O 1
ATOM 4091 N N . LYS B 1 233 ? 12.523 -34.469 -10.914 1 96.06 233 LYS B N 1
ATOM 4092 C CA . LYS B 1 233 ? 11.641 -33.938 -9.875 1 96.06 233 LYS B CA 1
ATOM 4093 C C . LYS B 1 233 ? 10.969 -32.656 -10.32 1 96.06 233 LYS B C 1
ATOM 4095 O O . LYS B 1 233 ? 10.008 -32.188 -9.703 1 96.06 233 LYS B O 1
ATOM 4100 N N . SER B 1 234 ? 11.453 -32.062 -11.312 1 96.44 234 SER B N 1
ATOM 4101 C CA . SER B 1 234 ? 10.836 -30.859 -11.852 1 96.44 234 SER B CA 1
ATOM 4102 C C . SER B 1 234 ? 9.492 -31.156 -12.5 1 96.44 234 SER B C 1
ATOM 4104 O O . SER B 1 234 ? 9.352 -32.188 -13.195 1 96.44 234 SER B O 1
ATOM 4106 N N . LYS B 1 235 ? 8.547 -30.297 -12.289 1 95.31 235 LYS B N 1
ATOM 4107 C CA . LYS B 1 235 ? 7.215 -30.422 -12.883 1 95.31 235 LYS B CA 1
ATOM 4108 C C . LYS B 1 235 ? 6.957 -29.328 -13.914 1 95.31 235 LYS B C 1
ATOM 4110 O O . LYS B 1 235 ? 5.82 -29.141 -14.344 1 95.31 235 LYS B O 1
ATOM 4115 N N . VAL B 1 236 ? 7.988 -28.641 -14.32 1 96.31 236 VAL B N 1
ATOM 4116 C CA . VAL B 1 236 ? 7.887 -27.609 -15.344 1 96.31 236 VAL B CA 1
ATOM 4117 C C . VAL B 1 236 ? 7.754 -28.25 -16.719 1 96.31 236 VAL B C 1
ATOM 4119 O O . VAL B 1 236 ? 8.648 -28.969 -17.156 1 96.31 236 VAL B O 1
ATOM 4122 N N . PRO B 1 237 ? 6.684 -28 -17.375 1 96.19 237 PRO B N 1
ATOM 4123 C CA . PRO B 1 237 ? 6.504 -28.625 -18.703 1 96.19 237 PRO B CA 1
ATOM 4124 C C . PRO B 1 237 ? 7.535 -28.141 -19.719 1 96.19 237 PRO B C 1
ATOM 4126 O O . PRO B 1 237 ? 8.117 -27.062 -19.562 1 96.19 237 PRO B O 1
ATOM 4129 N N . GLU B 1 238 ? 7.688 -29 -20.781 1 95.38 238 GLU B N 1
ATOM 4130 C CA . GLU B 1 238 ? 8.594 -28.641 -21.875 1 95.38 238 GLU B CA 1
ATOM 4131 C C . GLU B 1 238 ? 8.172 -27.344 -22.531 1 95.38 238 GLU B C 1
ATOM 4133 O O . GLU B 1 238 ? 6.98 -27.109 -22.781 1 95.38 238 GLU B O 1
ATOM 4138 N N . GLY B 1 239 ? 9.141 -26.469 -22.75 1 96.38 239 GLY B N 1
ATOM 4139 C CA . GLY B 1 239 ? 8.891 -25.234 -23.469 1 96.38 239 GLY B CA 1
ATOM 4140 C C . GLY B 1 239 ? 8.461 -24.094 -22.562 1 96.38 239 GLY B C 1
ATOM 4141 O O . GLY B 1 239 ? 8.484 -22.938 -22.969 1 96.38 239 GLY B O 1
ATOM 4142 N N . VAL B 1 240 ? 8.086 -24.422 -21.312 1 97.25 240 VAL B N 1
ATOM 4143 C CA . VAL B 1 240 ? 7.641 -23.406 -20.375 1 97.25 240 VAL B CA 1
ATOM 4144 C C . VAL B 1 240 ? 8.852 -22.75 -19.719 1 97.25 240 VAL B C 1
ATOM 4146 O O . VAL B 1 240 ? 9.758 -23.422 -19.234 1 97.25 240 VAL B O 1
ATOM 4149 N N . GLY B 1 241 ? 8.805 -21.422 -19.734 1 97.31 241 GLY B N 1
ATOM 4150 C CA . GLY B 1 241 ? 9.883 -20.672 -19.109 1 97.31 241 GLY B CA 1
ATOM 4151 C C . GLY B 1 241 ? 9.453 -19.891 -17.891 1 97.31 241 GLY B C 1
ATOM 4152 O O . GLY B 1 241 ? 10.281 -19.469 -17.094 1 97.31 241 GLY B O 1
ATOM 4153 N N . TYR B 1 242 ? 8.164 -19.688 -17.734 1 97.56 242 TYR B N 1
ATOM 4154 C CA . TYR B 1 242 ? 7.605 -18.875 -16.672 1 97.56 242 TYR B CA 1
ATOM 4155 C C . TYR B 1 242 ? 6.246 -19.406 -16.234 1 97.56 242 TYR B C 1
ATOM 4157 O O . TYR B 1 242 ? 5.438 -19.828 -17.062 1 97.56 242 TYR B O 1
ATOM 4165 N N . ILE B 1 243 ? 5.977 -19.391 -14.93 1 97.62 243 ILE B N 1
ATOM 4166 C CA . ILE B 1 243 ? 4.707 -19.891 -14.406 1 97.62 243 ILE B CA 1
ATOM 4167 C C . ILE B 1 243 ? 4.098 -18.859 -13.461 1 97.62 243 ILE B C 1
ATOM 4169 O O . ILE B 1 243 ? 4.074 -19.062 -12.25 1 97.62 243 ILE B O 1
ATOM 4173 N N . PRO B 1 244 ? 3.576 -17.766 -14.023 1 97.94 244 PRO B N 1
ATOM 4174 C CA . PRO B 1 244 ? 2.885 -16.766 -13.195 1 97.94 244 PRO B CA 1
ATOM 4175 C C . PRO B 1 244 ? 1.559 -17.281 -12.641 1 97.94 244 PRO B C 1
ATOM 4177 O O . PRO B 1 244 ? 0.976 -18.219 -13.195 1 97.94 244 PRO B O 1
ATOM 4180 N N . GLU B 1 245 ? 1.175 -16.656 -11.578 1 97.5 245 GLU B N 1
ATOM 4181 C CA . GLU B 1 245 ? -0.049 -17.016 -10.867 1 97.5 245 GLU B CA 1
ATOM 4182 C C . GLU B 1 245 ? -0.975 -15.812 -10.727 1 97.5 245 GLU B C 1
ATOM 4184 O O . GLU B 1 245 ? -0.519 -14.695 -10.453 1 97.5 245 GLU B O 1
ATOM 4189 N N . ILE B 1 246 ? -2.24 -16.016 -10.938 1 98.31 246 ILE B N 1
ATOM 4190 C CA . ILE B 1 246 ? -3.258 -15.039 -10.547 1 98.31 246 ILE B CA 1
ATOM 4191 C C . ILE B 1 246 ? -4.043 -15.57 -9.352 1 98.31 246 ILE B C 1
ATOM 4193 O O . ILE B 1 246 ? -4.617 -16.656 -9.406 1 98.31 246 ILE B O 1
ATOM 4197 N N . VAL B 1 247 ? -4.008 -14.828 -8.289 1 97.31 247 VAL B N 1
ATOM 4198 C CA . VAL B 1 247 ? -4.754 -15.148 -7.078 1 97.31 247 VAL B CA 1
ATOM 4199 C C . VAL B 1 247 ? -6.02 -14.297 -7.004 1 97.31 247 VAL B C 1
ATOM 4201 O O . VAL B 1 247 ? -5.973 -13.086 -7.254 1 97.31 247 VAL B O 1
ATOM 4204 N N . ILE B 1 248 ? -7.141 -14.914 -6.664 1 98.44 248 ILE B N 1
ATOM 4205 C CA . ILE B 1 248 ? -8.43 -14.227 -6.652 1 98.44 248 ILE B CA 1
ATOM 4206 C C . ILE B 1 248 ? -9.117 -14.453 -5.309 1 98.44 248 ILE B C 1
ATOM 4208 O O . ILE B 1 248 ? -9.188 -15.586 -4.82 1 98.44 248 ILE B O 1
ATOM 4212 N N . ASN B 1 249 ? -9.539 -13.422 -4.652 1 98.56 249 ASN B N 1
ATOM 4213 C CA . ASN B 1 249 ? -10.492 -13.469 -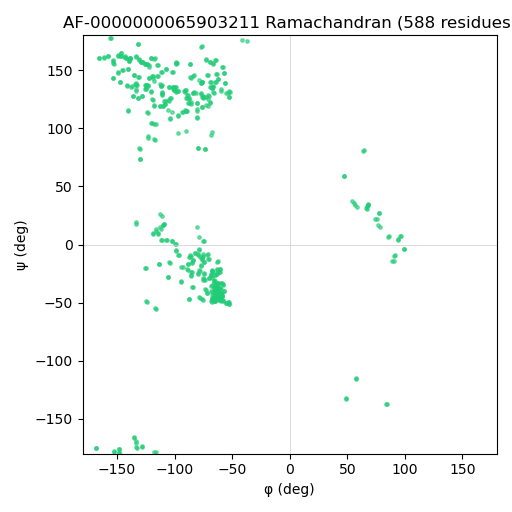3.555 1 98.56 249 ASN B CA 1
ATOM 4214 C C . ASN B 1 249 ? -11.891 -13.062 -4.012 1 98.56 249 ASN B C 1
ATOM 4216 O O . ASN B 1 249 ? -12.039 -12.266 -4.938 1 98.56 249 ASN B O 1
ATOM 4220 N N . GLY B 1 250 ? -12.883 -13.664 -3.361 1 98.56 250 GLY B N 1
ATOM 4221 C CA . GLY B 1 250 ? -14.234 -13.344 -3.785 1 98.56 250 GLY B CA 1
ATOM 4222 C C . GLY B 1 250 ? -15.266 -13.516 -2.682 1 98.56 250 GLY B C 1
ATOM 4223 O O . GLY B 1 250 ? -15.047 -14.281 -1.742 1 98.56 250 GLY B O 1
ATOM 4224 N N . LEU B 1 251 ? -16.359 -12.852 -2.844 1 98.62 251 LEU B N 1
ATOM 4225 C CA . LEU B 1 251 ? -17.438 -12.852 -1.862 1 98.62 251 LEU B CA 1
ATOM 4226 C C . LEU B 1 251 ? -18.203 -14.172 -1.885 1 98.62 251 LEU B C 1
ATOM 4228 O O . LEU B 1 251 ? -18.844 -14.539 -0.901 1 98.62 251 LEU B O 1
ATOM 4232 N N . SER B 1 252 ? -18.156 -14.867 -3.037 1 97.38 252 SER B N 1
ATOM 4233 C CA . SER B 1 252 ? -18.859 -16.141 -3.186 1 97.38 252 SER B CA 1
ATOM 4234 C C . SER B 1 252 ? -18.109 -17.078 -4.121 1 97.38 252 SER B C 1
ATOM 4236 O O . SER B 1 252 ? -17.266 -16.641 -4.898 1 97.38 252 SER B O 1
ATOM 4238 N N . LEU B 1 253 ? -18.5 -18.328 -3.988 1 96.88 253 LEU B N 1
ATOM 4239 C CA . LEU B 1 253 ? -17.906 -19.328 -4.867 1 96.88 253 LEU B CA 1
ATOM 4240 C C . LEU B 1 253 ? -18.297 -19.078 -6.32 1 96.88 253 LEU B C 1
ATOM 4242 O O . LEU B 1 253 ? -17.484 -19.234 -7.227 1 96.88 253 LEU B O 1
ATOM 4246 N N . GLU B 1 254 ? -19.484 -18.688 -6.523 1 97.38 254 GLU B N 1
ATOM 4247 C CA . GLU B 1 254 ? -19.984 -18.391 -7.871 1 97.38 254 GLU B CA 1
ATOM 4248 C C . GLU B 1 254 ? -19.188 -17.266 -8.516 1 97.38 254 GLU B C 1
ATOM 4250 O O . GLU B 1 254 ? -18.812 -17.359 -9.688 1 97.38 254 GLU B O 1
ATOM 4255 N N . ALA B 1 255 ? -18.953 -16.203 -7.785 1 97.94 255 ALA B N 1
ATOM 4256 C CA . ALA B 1 255 ? -18.172 -15.078 -8.297 1 97.94 255 ALA B CA 1
ATOM 4257 C C . ALA B 1 255 ? -16.734 -15.5 -8.617 1 97.94 255 ALA B C 1
ATOM 4259 O O . ALA B 1 255 ? -16.172 -15.07 -9.625 1 97.94 255 ALA B O 1
ATOM 4260 N N . LEU B 1 256 ? -16.188 -16.312 -7.809 1 98 256 LEU B N 1
ATOM 4261 C CA . LEU B 1 256 ? -14.828 -16.797 -8.008 1 98 256 LEU B CA 1
ATOM 4262 C C . LEU B 1 256 ? -14.727 -17.656 -9.273 1 98 256 LEU B C 1
ATOM 4264 O O . LEU B 1 256 ? -13.781 -17.516 -10.047 1 98 256 LEU B O 1
ATOM 4268 N N . GLU B 1 257 ? -15.68 -18.531 -9.367 1 98.06 257 GLU B N 1
ATOM 4269 C CA . GLU B 1 257 ? -15.688 -19.391 -10.539 1 98.06 257 GLU B CA 1
ATOM 4270 C C . GLU B 1 257 ? -15.82 -18.578 -11.82 1 98.06 257 GLU B C 1
ATOM 4272 O O . GLU B 1 257 ? -15.141 -18.859 -12.812 1 98.06 257 GLU B O 1
ATOM 4277 N N . GLU B 1 258 ? -16.656 -17.609 -11.781 1 98.69 258 GLU B N 1
ATOM 4278 C CA . GLU B 1 258 ? -16.812 -16.734 -12.938 1 98.69 258 GLU B CA 1
ATOM 4279 C C . GLU B 1 258 ? -15.531 -15.977 -13.234 1 98.69 258 GLU B C 1
ATOM 4281 O O . GLU B 1 258 ? -15.148 -15.82 -14.398 1 98.69 258 GLU B O 1
ATOM 4286 N N . ALA B 1 259 ? -14.891 -15.461 -12.219 1 98.81 259 ALA B N 1
ATOM 4287 C CA . ALA B 1 259 ? -13.633 -14.727 -12.367 1 98.81 259 ALA B CA 1
ATOM 4288 C C . ALA B 1 259 ? -12.539 -15.633 -12.945 1 98.81 259 ALA B C 1
ATOM 4290 O O . ALA B 1 259 ? -11.773 -15.211 -13.812 1 98.81 259 ALA B O 1
ATOM 4291 N N . MET B 1 260 ? -12.484 -16.844 -12.438 1 98.5 260 MET B N 1
ATOM 4292 C CA . MET B 1 260 ? -11.5 -17.797 -12.953 1 98.5 260 MET B CA 1
ATOM 4293 C C . MET B 1 260 ? -11.758 -18.094 -14.422 1 98.5 260 MET B C 1
ATOM 4295 O O . MET B 1 260 ? -10.82 -18.141 -15.227 1 98.5 260 MET B O 1
ATOM 4299 N N . ARG B 1 261 ? -13.023 -18.328 -14.719 1 98.69 261 ARG B N 1
ATOM 4300 C CA . ARG B 1 261 ? -13.375 -18.547 -16.125 1 98.69 261 ARG B CA 1
ATOM 4301 C C . ARG B 1 261 ? -12.914 -17.391 -16.984 1 98.69 261 ARG B C 1
ATOM 4303 O O . ARG B 1 261 ? -12.25 -17.594 -18.016 1 98.69 261 ARG B O 1
ATOM 4310 N N . ALA B 1 262 ? -13.242 -16.156 -16.594 1 98.88 262 ALA B N 1
ATOM 4311 C CA . ALA B 1 262 ? -12.898 -14.953 -17.344 1 98.88 262 ALA B CA 1
ATOM 4312 C C . ALA B 1 262 ? -11.383 -14.828 -17.516 1 98.88 262 ALA B C 1
ATOM 4314 O O . ALA B 1 262 ? -10.906 -14.508 -18.609 1 98.88 262 ALA B O 1
ATOM 4315 N N . GLY B 1 263 ? -10.641 -15.07 -16.469 1 98.88 263 GLY B N 1
ATOM 4316 C CA . GLY B 1 263 ? -9.188 -14.992 -16.516 1 98.88 263 GLY B CA 1
ATOM 4317 C C . GLY B 1 263 ? -8.562 -16.047 -17.391 1 98.88 263 GLY B C 1
ATOM 4318 O O . GLY B 1 263 ? -7.715 -15.742 -18.234 1 98.88 263 GLY B O 1
ATOM 4319 N N . ILE B 1 264 ? -9.016 -17.281 -17.219 1 98.88 264 ILE B N 1
ATOM 4320 C CA . ILE B 1 264 ? -8.445 -18.406 -17.953 1 98.88 264 ILE B CA 1
ATOM 4321 C C . ILE B 1 264 ? -8.734 -18.25 -19.438 1 98.88 264 ILE B C 1
ATOM 4323 O O . ILE B 1 264 ? -7.84 -18.406 -20.266 1 98.88 264 ILE B O 1
ATOM 4327 N N . GLU B 1 265 ? -9.922 -17.922 -19.766 1 98.81 265 GLU B N 1
ATOM 4328 C CA . GLU B 1 265 ? -10.258 -17.719 -21.172 1 98.81 265 GLU B CA 1
ATOM 4329 C C . GLU B 1 265 ? -9.406 -16.609 -21.781 1 98.81 265 GLU B C 1
ATOM 4331 O O . GLU B 1 265 ? -9.016 -16.688 -22.953 1 98.81 265 GLU B O 1
ATOM 4336 N N . THR B 1 266 ? -9.156 -15.586 -21.047 1 98.94 266 THR B N 1
ATOM 4337 C CA . THR B 1 266 ? -8.398 -14.438 -21.531 1 98.94 266 THR B CA 1
ATOM 4338 C C . THR B 1 266 ? -6.949 -14.836 -21.812 1 98.94 266 THR B C 1
ATOM 4340 O O . THR B 1 266 ? -6.414 -14.516 -22.875 1 98.94 266 THR B O 1
ATOM 4343 N N . VAL B 1 267 ? -6.301 -15.547 -20.875 1 98.88 267 VAL B N 1
ATOM 4344 C CA . VAL B 1 267 ? -4.895 -15.867 -21.094 1 98.88 267 VAL B CA 1
ATOM 4345 C C . VAL B 1 267 ? -4.762 -16.859 -22.25 1 98.88 267 VAL B C 1
ATOM 4347 O O . VAL B 1 267 ? -3.74 -16.875 -22.953 1 98.88 267 VAL B O 1
ATOM 4350 N N . CYS B 1 268 ? -5.738 -17.656 -22.562 1 98.75 268 CYS B N 1
ATOM 4351 C CA . CYS B 1 268 ? -5.703 -18.641 -23.625 1 98.75 268 CYS B CA 1
ATOM 4352 C C . CYS B 1 268 ? -5.742 -17.969 -25 1 98.75 268 CYS B C 1
ATOM 4354 O O . CYS B 1 268 ? -5.535 -18.625 -26.016 1 98.75 268 CYS B O 1
ATOM 4356 N N . ARG B 1 269 ? -5.977 -16.672 -25.047 1 98.69 269 ARG B N 1
ATOM 4357 C CA . ARG B 1 269 ? -5.969 -15.953 -26.312 1 98.69 269 ARG B CA 1
ATOM 4358 C C . ARG B 1 269 ? -4.543 -15.641 -26.75 1 98.69 269 ARG B C 1
ATOM 4360 O O . ARG B 1 269 ? -4.32 -15.195 -27.875 1 98.69 269 ARG B O 1
ATOM 4367 N N . TYR B 1 270 ? -3.625 -15.875 -25.922 1 98.75 270 TYR B N 1
ATOM 4368 C CA . TYR B 1 270 ? -2.23 -15.562 -26.219 1 98.75 270 TYR B CA 1
ATOM 4369 C C . TYR B 1 270 ? -1.449 -16.828 -26.578 1 98.75 270 TYR B C 1
ATOM 4371 O O . TYR B 1 270 ? -1.352 -17.75 -25.766 1 98.75 270 TYR B O 1
ATOM 4379 N N . ASP B 1 271 ? -0.772 -16.859 -27.719 1 97.88 271 ASP B N 1
ATOM 4380 C CA . ASP B 1 271 ? -0.078 -18.031 -28.25 1 97.88 271 ASP B CA 1
ATOM 4381 C C . ASP B 1 271 ? 1.057 -18.469 -27.312 1 97.88 271 ASP B C 1
ATOM 4383 O O . ASP B 1 271 ? 1.433 -19.641 -27.281 1 97.88 271 ASP B O 1
ATOM 4387 N N . GLY B 1 272 ? 1.511 -17.578 -26.516 1 98.5 272 GLY B N 1
ATOM 4388 C CA . GLY B 1 272 ? 2.641 -17.859 -25.656 1 98.5 272 GLY B CA 1
ATOM 4389 C C . GLY B 1 272 ? 2.25 -18.594 -24.375 1 98.5 272 GLY B C 1
ATOM 4390 O O . GLY B 1 272 ? 3.115 -19.031 -23.625 1 98.5 272 GLY B O 1
ATOM 4391 N N . VAL B 1 273 ? 0.949 -18.734 -24.141 1 98.81 273 VAL B N 1
ATOM 4392 C CA . VAL B 1 273 ? 0.478 -19.516 -23.016 1 98.81 273 VAL B CA 1
ATOM 4393 C C . VAL B 1 273 ? 0.302 -20.969 -23.422 1 98.81 273 VAL B C 1
ATOM 4395 O O . VAL B 1 273 ? -0.619 -21.312 -24.172 1 98.81 273 VAL B O 1
ATOM 4398 N N . LEU B 1 274 ? 1.107 -21.828 -22.828 1 98.62 274 LEU B N 1
ATOM 4399 C CA . LEU B 1 274 ? 1.171 -23.219 -23.281 1 98.62 274 LEU B CA 1
ATOM 4400 C C . LEU B 1 274 ? 0.239 -24.109 -22.469 1 98.62 274 LEU B C 1
ATOM 4402 O O . LEU B 1 274 ? -0.291 -25.094 -22.969 1 98.62 274 LEU B O 1
ATOM 4406 N N . MET B 1 275 ? 0.067 -23.75 -21.219 1 98.56 275 MET B N 1
ATOM 4407 C CA . MET B 1 275 ? -0.736 -24.562 -20.297 1 98.56 275 MET B CA 1
ATOM 4408 C C . MET B 1 275 ? -1.316 -23.703 -19.188 1 98.56 275 MET B C 1
ATOM 4410 O O . MET B 1 275 ? -0.716 -22.703 -18.797 1 98.56 275 MET B O 1
ATOM 4414 N N . VAL B 1 276 ? -2.518 -24.016 -18.797 1 98.69 276 VAL B N 1
ATOM 4415 C CA . VAL B 1 276 ? -3.107 -23.453 -17.578 1 98.69 276 VAL B CA 1
ATOM 4416 C C . VAL B 1 276 ? -3.24 -24.547 -16.516 1 98.69 276 VAL B C 1
ATOM 4418 O O . VAL B 1 276 ? -3.695 -25.656 -16.812 1 98.69 276 VAL B O 1
ATOM 4421 N N . SER B 1 277 ? -2.777 -24.281 -15.367 1 97.31 277 SER B N 1
ATOM 4422 C CA . SER B 1 277 ? -2.871 -25.156 -14.203 1 97.31 277 SER B CA 1
ATOM 4423 C C . SER B 1 277 ? -3.27 -24.375 -12.953 1 97.31 277 SER B C 1
ATOM 4425 O O . SER B 1 277 ? -3.832 -23.281 -13.055 1 97.31 277 SER B O 1
ATOM 4427 N N . ALA B 1 278 ? -3.115 -25 -11.75 1 95.25 278 ALA B N 1
ATOM 4428 C CA . ALA B 1 278 ? -3.496 -24.328 -10.508 1 95.25 278 ALA B CA 1
ATOM 4429 C C . ALA B 1 278 ? -2.678 -24.859 -9.328 1 95.25 278 ALA B C 1
ATOM 4431 O O . ALA B 1 278 ? -2.047 -25.922 -9.438 1 95.25 278 ALA B O 1
ATOM 4432 N N . GLY B 1 279 ? -2.598 -24 -8.336 1 88.88 279 GLY B N 1
ATOM 4433 C CA . GLY B 1 279 ? -2.02 -24.469 -7.082 1 88.88 279 GLY B CA 1
ATOM 4434 C C . GLY B 1 279 ? -2.879 -25.5 -6.371 1 88.88 279 GLY B C 1
ATOM 4435 O O . GLY B 1 279 ? -3.918 -25.156 -5.801 1 88.88 279 GLY B O 1
ATOM 4436 N N . ASN B 1 280 ? -2.533 -26.75 -6.59 1 82.38 280 ASN B N 1
ATOM 4437 C CA . ASN B 1 280 ? -3.152 -27.922 -5.977 1 82.38 280 ASN B CA 1
ATOM 4438 C C . ASN B 1 280 ? -2.254 -28.531 -4.902 1 82.38 280 ASN B C 1
ATOM 4440 O O . ASN B 1 280 ? -1.148 -29 -5.199 1 82.38 280 ASN B O 1
ATOM 4444 N N . TYR B 1 281 ? -2.709 -28.516 -3.664 1 80.19 281 TYR B N 1
ATOM 4445 C CA . TYR B 1 281 ? -1.927 -29.016 -2.537 1 80.19 281 TYR B CA 1
ATOM 4446 C C . TYR B 1 281 ? -2.562 -30.266 -1.94 1 80.19 281 TYR B C 1
ATOM 4448 O O . TYR B 1 281 ? -2.557 -30.453 -0.721 1 80.19 281 TYR B O 1
ATOM 4456 N N . ASP B 1 282 ? -3.234 -30.875 -2.771 1 78.62 282 ASP B N 1
ATOM 4457 C CA . ASP B 1 282 ? -3.863 -32.156 -2.473 1 78.62 282 ASP B CA 1
ATOM 4458 C C . ASP B 1 282 ? -4.965 -32 -1.428 1 78.62 282 ASP B C 1
ATOM 4460 O O . ASP B 1 282 ? -5.137 -32.875 -0.563 1 78.62 282 ASP B O 1
ATOM 4464 N N . GLY B 1 283 ? -5.559 -30.922 -1.502 1 70.62 283 GLY B N 1
ATOM 4465 C CA . GLY B 1 283 ? -6.676 -30.672 -0.604 1 70.62 283 GLY B CA 1
ATOM 4466 C C . GLY B 1 283 ? -6.238 -30.297 0.801 1 70.62 283 GLY B C 1
ATOM 4467 O O . GLY B 1 283 ? -7.059 -30.25 1.718 1 70.62 283 GLY B O 1
ATOM 4468 N N . LYS B 1 284 ? -5.09 -29.984 0.947 1 71.19 284 LYS B N 1
ATOM 4469 C CA . LYS B 1 284 ? -4.547 -29.766 2.285 1 71.19 284 LYS B CA 1
ATOM 4470 C C . LYS B 1 284 ? -4.641 -28.297 2.682 1 71.19 284 LYS B C 1
ATOM 4472 O O . LYS B 1 284 ? -4.543 -27.953 3.863 1 71.19 284 LYS B O 1
ATOM 4477 N N . LEU B 1 285 ? -4.777 -27.422 1.841 1 69.19 285 LEU B N 1
ATOM 4478 C CA . LEU B 1 285 ? -4.672 -26 2.168 1 69.19 285 LEU B CA 1
ATOM 4479 C C . LEU B 1 285 ? -6.051 -25.344 2.188 1 69.19 285 LEU B C 1
ATOM 4481 O O . LEU B 1 285 ? -6.281 -24.406 2.945 1 69.19 285 LEU B O 1
ATOM 4485 N N . GLY B 1 286 ? -6.949 -25.938 1.375 1 75.69 286 GLY B N 1
ATOM 4486 C CA . GLY B 1 286 ? -8.133 -25.109 1.187 1 75.69 286 GLY B CA 1
ATOM 4487 C C . GLY B 1 286 ? -9.414 -25.812 1.593 1 75.69 286 GLY B C 1
ATOM 4488 O O . GLY B 1 286 ? -9.477 -27.047 1.625 1 75.69 286 GLY B O 1
ATOM 4489 N N . ASP B 1 287 ? -10.359 -25.016 1.938 1 84.25 287 ASP B N 1
ATOM 4490 C CA . ASP B 1 287 ? -11.711 -25.438 2.293 1 84.25 287 ASP B CA 1
ATOM 4491 C C . ASP B 1 287 ? -12.539 -25.734 1.045 1 84.25 287 ASP B C 1
ATOM 4493 O O . ASP B 1 287 ? -13.547 -26.438 1.113 1 84.25 287 ASP B O 1
ATOM 4497 N N . HIS B 1 288 ? -12.039 -25.109 -0.021 1 90.38 288 HIS B N 1
ATOM 4498 C CA . HIS B 1 288 ? -12.805 -25.172 -1.259 1 90.38 288 HIS B CA 1
ATOM 4499 C C . HIS B 1 288 ? -11.953 -25.703 -2.406 1 90.38 288 HIS B C 1
ATOM 4501 O O . HIS B 1 288 ? -10.789 -25.328 -2.547 1 90.38 288 HIS B O 1
ATOM 4507 N N . ARG B 1 289 ? -12.594 -26.578 -3.062 1 92.88 289 ARG B N 1
ATOM 4508 C CA . ARG B 1 289 ? -12 -27.109 -4.285 1 92.88 289 ARG B CA 1
ATOM 4509 C C . ARG B 1 289 ? -12.695 -26.547 -5.52 1 92.88 289 ARG B C 1
ATOM 4511 O O . ARG B 1 289 ? -13.914 -26.641 -5.652 1 92.88 289 ARG B O 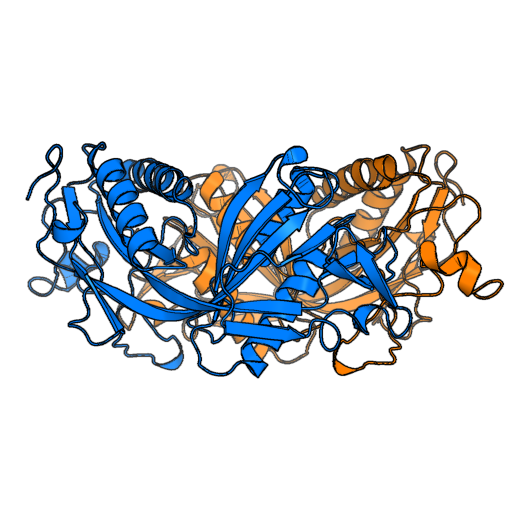1
ATOM 4518 N N . ILE B 1 290 ? -11.891 -25.922 -6.418 1 95.06 290 ILE B N 1
ATOM 4519 C CA . ILE B 1 290 ? -12.438 -25.344 -7.637 1 95.06 290 ILE B CA 1
ATOM 4520 C C . ILE B 1 290 ? -11.797 -25.984 -8.859 1 95.06 290 ILE B C 1
ATOM 4522 O O . ILE B 1 290 ? -10.68 -25.625 -9.25 1 95.06 290 ILE B O 1
ATOM 4526 N N . ASP B 1 291 ? -12.539 -26.859 -9.508 1 95.75 291 ASP B N 1
ATOM 4527 C CA . ASP B 1 291 ? -12.023 -27.594 -10.656 1 95.75 291 ASP B CA 1
ATOM 4528 C C . ASP B 1 291 ? -11.836 -26.672 -11.867 1 95.75 291 ASP B C 1
ATOM 4530 O O . ASP B 1 291 ? -12.773 -25.984 -12.273 1 95.75 291 ASP B O 1
ATOM 4534 N N . LEU B 1 292 ? -10.641 -26.672 -12.484 1 97.5 292 LEU B N 1
ATOM 4535 C CA . LEU B 1 292 ? -10.383 -25.812 -13.641 1 97.5 292 LEU B CA 1
ATOM 4536 C C . LEU B 1 292 ? -11.328 -26.156 -14.789 1 97.5 292 LEU B C 1
ATOM 4538 O O . LEU B 1 292 ? -11.906 -25.266 -15.406 1 97.5 292 LEU B O 1
ATOM 4542 N N . HIS B 1 293 ? -11.422 -27.484 -15.062 1 97.81 293 HIS B N 1
ATOM 4543 C CA . HIS B 1 293 ? -12.328 -27.891 -16.125 1 97.81 293 HIS B CA 1
ATOM 4544 C C . HIS B 1 293 ? -13.773 -27.516 -15.797 1 97.81 293 HIS B C 1
ATOM 4546 O O . HIS B 1 293 ? -14.555 -27.188 -16.688 1 97.81 293 HIS B O 1
ATOM 4552 N N . GLY B 1 294 ? -14.125 -27.562 -14.523 1 96.5 294 GLY B N 1
ATOM 4553 C CA . GLY B 1 294 ? -15.477 -27.281 -14.078 1 96.5 294 GLY B CA 1
ATOM 4554 C C . GLY B 1 294 ? -15.898 -25.844 -14.312 1 96.5 294 GLY B C 1
ATOM 4555 O O . GLY B 1 294 ? -17.078 -25.562 -14.531 1 96.5 294 GLY B O 1
ATOM 4556 N N . VAL B 1 295 ? -14.953 -24.922 -14.273 1 96.88 295 VAL B N 1
ATOM 4557 C CA . VAL B 1 295 ? -15.312 -23.5 -14.414 1 96.88 295 VAL B CA 1
ATOM 4558 C C . VAL B 1 295 ? -15.367 -23.125 -15.891 1 96.88 295 VAL B C 1
ATOM 4560 O O . VAL B 1 295 ? -15.82 -22.031 -16.25 1 96.88 295 VAL B O 1
ATOM 4563 N N . LEU B 1 296 ? -14.938 -23.969 -16.766 1 96.38 296 LEU B N 1
ATOM 4564 C CA . LEU B 1 296 ? -14.859 -23.688 -18.188 1 96.38 296 LEU B CA 1
ATOM 4565 C C . LEU B 1 296 ? -15.977 -24.375 -18.953 1 96.38 296 LEU B C 1
ATOM 4567 O O . LEU B 1 296 ? -16.5 -23.844 -19.938 1 96.38 296 LEU B O 1
#

Sequence (592 aa):
MEINGTVIEDTFSEAFTGRCVRATITARDMETVRRAAYDSTATPGAVIGRVEGGVESFHSADETPDGRPGATVQFYYALPDLEKFQVELSYRIRQDILVKPFTALYNSTPDPEGYMDMMKHVGHCGDGYEWIEEFGGREMINIPIAVPDFKIESKMGYRDAIMGANFWYMCRDPETVLEAGRAAINAIGEVEGVVTPFDICSAASKPETNYPWIGPTTNHPYCPSLRDLLGDKSKVPEGVGYIPEIVINGLSLEALEEAMRAGIETVCRYDGVLMVSAGNYDGKLGDHRIDLHGVLMEINGTVIEDTFSEAFTGRCVRATITARDMETVRRAAYDSTATPGAVIGRVEGGVESFHSADETPDGRPGATVQFYYALPDLEKFQVELSYRIRQDILVKPFTALYNSTPDPEGYMDMMKHVGHCGDGYEWIEEFGGREMINIPIAVPDFKIESKMGYRDAIMGANFWYMCRDPETVLEAGRAAINAIGEVEGVVTPFDICSAASKPETNYPWIGPTTNHPYCPSLRDLLGDKSKVPEGVGYIPEIVINGLSLEALEEAMRAGIETVCRYDGVLMVSAGNYDGKLGDHRIDLHGVL

pLDDT: mean 96.03, std 4.69, range [69.19, 98.94]

Solvent-accessible surface area (backbone atoms only — not comparable to full-atom values): 28321 Å² total; per-residue (Å²): 101,70,46,78,82,13,37,42,47,94,48,33,15,34,17,28,67,27,35,32,34,28,32,33,38,29,14,82,40,62,68,57,24,51,50,27,48,52,32,43,18,34,41,49,15,51,88,76,77,33,48,27,15,19,62,32,45,76,39,56,27,90,74,37,96,80,57,29,23,23,29,36,34,38,41,31,30,61,66,90,50,62,68,60,44,51,53,48,50,33,50,33,42,50,46,22,34,55,26,34,56,45,27,34,40,37,58,59,36,74,83,46,77,46,71,42,73,34,47,81,71,48,34,43,40,18,47,77,66,37,47,79,44,79,53,97,91,35,58,25,31,38,22,51,25,13,21,61,52,31,39,30,37,40,47,38,27,28,30,71,22,40,34,54,32,40,37,27,52,24,11,48,45,73,66,42,49,54,55,31,40,53,50,14,52,55,47,24,44,70,36,74,58,28,26,47,48,56,53,56,21,8,54,46,63,25,84,73,50,84,41,69,89,69,35,59,14,31,33,59,44,50,14,43,89,40,33,77,82,44,48,87,62,32,65,56,55,89,77,46,54,30,35,33,31,42,41,35,31,18,58,39,70,67,40,40,39,52,27,48,32,43,22,52,59,47,30,29,73,37,86,40,30,53,32,34,46,42,65,61,65,83,70,69,78,26,80,38,82,47,44,51,68,76,47,99,100,72,45,78,82,14,37,42,46,95,49,34,15,34,17,28,67,26,36,32,33,30,32,33,37,30,14,82,39,62,68,55,24,51,51,28,48,51,32,44,19,33,41,48,15,53,86,76,78,33,48,27,14,19,62,33,46,78,40,54,28,89,73,38,97,82,58,30,24,22,29,34,34,38,40,30,30,60,67,93,50,63,68,59,44,50,54,48,50,32,50,32,43,50,46,23,35,56,26,33,55,45,27,35,39,37,57,59,35,74,84,46,76,48,69,43,74,34,45,80,69,48,32,44,41,17,46,77,66,36,48,78,44,80,55,96,90,35,58,26,31,39,22,51,24,13,21,62,53,32,36,31,36,39,48,37,26,29,29,74,24,38,36,56,31,40,38,28,52,25,10,49,45,73,67,41,50,54,55,33,41,54,50,14,52,55,45,24,45,71,34,73,59,28,29,48,48,56,53,54,21,9,55,47,63,28,86,72,52,84,41,69,90,68,35,58,15,32,33,60,44,48,13,42,87,40,32,77,81,45,49,88,62,32,66,56,55,90,75,47,54,29,36,33,28,42,41,35,32,16,57,41,70,68,40,40,38,51,26,48,30,40,22,52,58,47,31,29,72,36,86,40,28,53,34,34,45,43,65,60,64,84,71,70,77,27,80,38,82,45,44,52,67,74,47,102

Organism: Methanothermobacter marburgensis (strain ATCC BAA-927 / DSM 2133 / JCM 14651 / NBRC 100331 / OCM 82 / Marburg) (NCBI:txid79929)

Radius of gyration: 24.09 Å; Cα contacts (8 Å, |Δi|>4): 1641; chains: 2; bounding box: 61×73×53 Å

InterPro domains:
  IPR002770 Formylmethanofuran: tetrahydromethanopterin formyltransferase Ftr, C-terminal [PF02741] (148-294)
  IPR014053 Formylmethanofuran: tetrahydromethanopterin formyltransferase Ftr [NF002554] (1-295)
  IPR014053 Formylmethanofuran: tetrahydromethanopterin formyltransferase Ftr [PIRSF006414] (1-296)
  IPR022667 Formylmethanofuran: tetrahydromethanopterin formyltransferase Ftr, N-terminal [PF01913] (1-145)
  IPR023447 Formylmethanofuran: tetrahydromethanopterin formyltransferase Ftr, ferredoxin-like superfamily [G3DSA:3.30.70.520] (2-293)
  IPR023447 Formylmethanofuran: tetrahydromethanopterin formyltransferase Ftr, ferredoxin-like superfamily [G3DSA:3.30.70.520] (17-163)
  IPR023447 Formylmethanofuran: tetrahydromethanopterin formyltransferase Ftr, ferredoxin-like superfamily [SSF55112] (1-145)
  IPR023447 Formylmethanofuran: tetrahydromethanopterin formyltransferase Ftr, ferredoxin-like superfamily [SSF55112] (149-295)

Nearest PDB structures (foldseek):
  1ftr-assembly1_B  TM=9.363E-01  e=5.676E-37  Methanopyrus kandleri
  1m5s-assembly1_D  TM=9.391E-01  e=2.170E-35  Methanosarcina barkeri
  1m5h-assembly1_D  TM=9.376E-01  e=6.200E-35  Archaeoglobus fulgidus
  6s6y-assembly1_D  TM=9.268E-01  e=1.034E-28  Methylorubrum extorquens PA1
  7mpy-assembly1_A  TM=3.740E-01  e=7.140E-01  Arabidopsis thaliana